Protein AF-A0A7J7HAT0-F1 (afdb_monomer)

Sequence (388 aa):
MVKGIVGGQNLPADVTQLIDQLERHCLAPDGSLVSKSTFYDLQLARDEMSRERLRYLEAMAIYSEATAMVEEYQQAVAVANLGGIRDVQGLYPQLGLKNSPQVYEALEHRFVVAEAAQKLRLPLISKDGEIHEEEIEKWSTLSRSSLDSTSTNFTINSSSNSTNYMNISSTSAGGSANNACSSSSTDAAELGVGGVPNKFLGITPAYLWQTQLQQAALSTDMAEYQISLFREIEGRLKAKCDKLANAFVIDDIDTSTGHQNSSARLPERVKLIIEEIEREETALREDLYSADRKFAEYYNDELQKTWLCKRCETMNAKLRNYLVEATEEASLAYNKAVTRLREYQGVDPHFDTIARQYHDIVKKLENMQWTIRQVEMDLNRLPDHPST

Solvent-accessible surface area (backbone atoms only — not comparable to full-atom values): 23767 Å² total; per-residue (Å²): 142,87,86,75,90,82,80,77,90,86,65,58,71,69,56,53,52,49,49,52,49,39,48,73,73,45,27,29,94,84,72,75,76,37,44,39,66,60,44,52,53,50,50,50,48,49,51,50,50,52,52,50,52,49,53,49,51,53,50,49,55,53,50,51,49,57,47,49,54,39,52,46,49,52,50,48,52,51,52,29,69,75,64,76,48,90,60,60,75,75,51,29,70,80,65,70,51,85,75,60,70,67,58,48,54,54,49,47,52,50,48,55,51,50,51,54,58,45,52,66,72,45,78,77,61,42,101,81,71,53,70,59,69,68,55,59,54,52,55,54,55,58,74,72,71,84,83,84,75,97,74,91,78,90,85,89,84,84,88,83,88,81,89,86,89,89,87,85,85,85,84,89,86,86,88,82,91,81,93,72,98,72,87,76,88,75,93,74,94,68,100,53,101,68,66,63,91,76,25,58,89,76,46,40,66,66,53,58,51,51,53,55,52,50,57,69,66,60,75,62,56,67,65,61,52,50,52,54,51,49,54,50,52,51,51,52,51,48,51,50,50,49,51,50,52,48,58,60,54,53,74,74,69,66,90,79,71,94,74,90,84,76,70,97,47,46,71,60,50,51,47,52,50,49,55,48,50,54,48,51,50,52,51,52,51,50,52,50,54,51,48,53,51,52,51,51,51,51,51,50,54,52,51,50,51,51,50,50,50,54,51,50,53,53,50,52,52,50,52,51,48,53,51,50,53,51,51,50,52,52,49,52,53,50,51,54,50,51,50,53,52,52,50,62,72,65,68,48,86,57,52,65,52,51,55,51,51,51,51,54,51,50,54,51,50,52,52,48,54,50,51,50,54,50,51,53,53,53,63,74,60,60,76,85,76,87,78,131

Foldseek 3Di:
DDDDPPDPDDDPPVVVVVVVVCCVQFADVVPPRHGPVVVVVVVVVVVVVVVVVVVVVVVVLLVVLLVLLLVLLVVLVVCCVVVVPPCSPVCCVVSLHDDDNLLSVVSVLVVVLVVVVVLLVDQPQPPVRDRDPVVLVVVLVVVVPDPDDDDDDDDDDDDDDDDDDDDDDDDDDDDDDDDDDDDDDDDDDDPDDDPDVQQRSNDHVVNSVVSVVVVVVPPPPVVVSVVVSVVSSVVVVVVVVVVVVVVVVVVVPPPDDDDDDDDVCPVVVVVVVVVVVVVVVVVVVVVVVVVVVVVVVVVVVVVVVVVVVVVVVVVVVVVVVVVVVVVVVVVVVVVVVVVVVVCVVVVDPCVVVVVVVVVVVVVVVVVVVVVVVVVVVVVVPDDPDDDD

InterPro domains:
  IPR029327 HAUS augmin-like complex subunit 4 [PF14735] (190-300)
  IPR029327 HAUS augmin-like complex subunit 4 [PF14735] (318-377)
  IPR029327 HAUS augmin-like complex subunit 4 [PTHR16219] (8-320)

Organism: Camellia sinensis (NCBI:txid4442)

Radius of gyration: 54.03 Å; Cα contacts (8 Å, |Δi|>4): 85; chains: 1; bounding box: 123×80×173 Å

pLDDT: mean 70.46, std 21.99, range [23.88, 97.06]

Secondary structure (DSSP, 8-state):
--------SS--HHHHHHHHHHHHHTB-TTSS--BHHHHHHHHHHHHHHHHHHHHHHHHHHHHHHHHHHHHHHHHHHHHHHHHT-S-GGGTTTTTT--S-HHHHHHHHHHHHHHHHHHHTTS----TTS---HHHHHHHHHHTTSSSS--------------------------------------------S--STT-BTTB-HHHHHHHHHHHHH--S-HHHHHHHHHHHHHHHHHHHHHHHHHHHHHHHH--SS----SSTTHHHHHHHHHHHHHHHHHHHHHHHHHHHHHHHHHHHHHHHHHHHHHHHHHHHHHHHHHHHHHHHHHHHHHHHHHHHHHHHHHS-HHHHHHHHHHHHHHHHHHHHHHHHHHHHHHHTTS------

Structure (mmCIF, N/CA/C/O backbone):
data_AF-A0A7J7HAT0-F1
#
_entry.id   AF-A0A7J7HAT0-F1
#
loop_
_atom_site.group_PDB
_atom_site.id
_atom_site.type_symbol
_atom_site.label_atom_id
_atom_site.label_alt_id
_atom_site.label_comp_id
_atom_site.label_asym_id
_atom_site.label_entity_id
_atom_site.label_seq_id
_atom_site.pdbx_PDB_ins_code
_atom_site.Cartn_x
_atom_site.Cartn_y
_atom_site.Cartn_z
_atom_site.occupancy
_atom_site.B_iso_or_equiv
_atom_site.auth_seq_id
_atom_site.auth_comp_id
_atom_site.auth_asym_id
_atom_site.auth_atom_id
_atom_site.pdbx_PDB_model_num
ATOM 1 N N . MET A 1 1 ? 20.104 -10.612 26.626 1.00 36.84 1 MET A N 1
ATOM 2 C CA . MET A 1 1 ? 21.521 -10.984 26.414 1.00 36.84 1 MET A CA 1
ATOM 3 C C . MET A 1 1 ? 21.728 -11.275 24.936 1.00 36.84 1 MET A C 1
ATOM 5 O O . MET A 1 1 ? 21.511 -12.402 24.527 1.00 36.84 1 MET A O 1
ATOM 9 N N . VAL A 1 2 ? 22.128 -10.284 24.138 1.00 32.00 2 VAL A N 1
ATOM 10 C CA . VAL A 1 2 ? 22.738 -10.532 22.822 1.00 32.00 2 VAL A CA 1
ATOM 11 C C . VAL A 1 2 ? 23.974 -9.652 22.764 1.00 32.00 2 VAL A C 1
ATOM 13 O O . VAL A 1 2 ? 23.918 -8.444 22.573 1.00 32.00 2 VAL A O 1
ATOM 16 N N . LYS A 1 3 ? 25.089 -10.289 23.099 1.00 42.72 3 LYS A N 1
ATOM 17 C CA . LYS A 1 3 ? 26.445 -9.775 23.020 1.00 42.72 3 LYS A CA 1
ATOM 18 C C . LYS A 1 3 ? 26.995 -10.338 21.715 1.00 42.72 3 LYS A C 1
ATOM 20 O O . LYS A 1 3 ? 27.044 -11.559 21.595 1.00 42.72 3 LYS A O 1
ATOM 25 N N . GLY A 1 4 ? 27.408 -9.492 20.775 1.00 37.09 4 GLY A N 1
ATOM 26 C CA . GLY A 1 4 ? 28.240 -9.955 19.665 1.00 37.09 4 GLY A CA 1
ATOM 27 C C . GLY A 1 4 ? 28.049 -9.231 18.342 1.00 37.09 4 GLY A C 1
ATOM 28 O O . GLY A 1 4 ? 27.448 -9.785 17.433 1.00 37.09 4 GLY A O 1
ATOM 29 N N . ILE A 1 5 ? 28.716 -8.088 18.178 1.00 44.31 5 ILE A N 1
ATOM 30 C CA . ILE A 1 5 ? 29.460 -7.862 16.935 1.00 44.31 5 ILE A CA 1
ATOM 31 C C . ILE A 1 5 ? 30.843 -8.477 17.178 1.00 44.31 5 ILE A C 1
ATOM 33 O O . ILE A 1 5 ? 31.786 -7.834 17.632 1.00 44.31 5 ILE A O 1
ATOM 37 N N . VAL A 1 6 ? 30.931 -9.792 16.973 1.00 47.16 6 VAL A N 1
ATOM 38 C CA . VAL A 1 6 ? 32.210 -10.479 16.781 1.00 47.16 6 VAL A CA 1
ATOM 39 C C . VAL A 1 6 ? 32.557 -10.287 15.312 1.00 47.16 6 VAL A C 1
ATOM 41 O O . VAL A 1 6 ? 32.044 -10.988 14.449 1.00 47.16 6 VAL A O 1
ATOM 44 N N . GLY A 1 7 ? 33.386 -9.285 15.032 1.00 44.12 7 GLY A N 1
ATOM 45 C CA . GLY A 1 7 ? 33.830 -8.974 13.673 1.00 44.12 7 GLY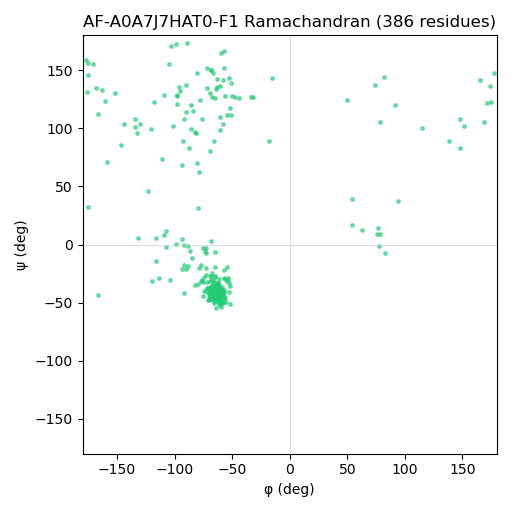 A CA 1
ATOM 46 C C . GLY A 1 7 ? 34.864 -7.853 13.610 1.00 44.12 7 GLY A C 1
ATOM 47 O O . GLY A 1 7 ? 34.857 -7.075 12.669 1.00 44.12 7 GLY A O 1
ATOM 48 N N . GLY A 1 8 ? 35.720 -7.728 14.628 1.00 46.59 8 GLY A N 1
ATOM 49 C CA . GLY A 1 8 ? 36.747 -6.686 14.723 1.00 46.59 8 GLY A CA 1
ATOM 50 C C . GLY A 1 8 ? 38.150 -7.264 14.873 1.00 46.59 8 GLY A C 1
ATOM 51 O O . GLY A 1 8 ? 38.892 -6.849 15.755 1.00 46.59 8 GLY A O 1
ATOM 52 N N . GLN A 1 9 ? 38.514 -8.271 14.078 1.00 52.81 9 GLN A N 1
ATOM 53 C CA . GLN A 1 9 ? 39.913 -8.684 13.979 1.00 52.81 9 GLN A CA 1
ATOM 54 C C . GLN A 1 9 ? 40.541 -7.898 12.821 1.00 52.81 9 GLN A C 1
ATOM 56 O O . GLN A 1 9 ? 40.233 -8.165 11.663 1.00 52.81 9 GLN A O 1
ATOM 61 N N . ASN A 1 10 ? 41.410 -6.937 13.165 1.00 58.34 10 ASN A N 1
ATOM 62 C CA . ASN A 1 10 ? 42.245 -6.091 12.286 1.00 58.34 10 ASN A CA 1
ATOM 63 C C . ASN A 1 10 ? 41.702 -4.705 11.876 1.00 58.34 10 ASN A C 1
ATOM 65 O O . ASN A 1 10 ? 41.970 -4.253 10.764 1.00 58.34 10 ASN A O 1
ATOM 69 N N . LEU A 1 11 ? 41.009 -3.984 12.763 1.00 63.78 11 LEU A N 1
ATOM 70 C CA . LEU A 1 11 ? 40.809 -2.535 12.592 1.00 63.78 11 LEU A CA 1
ATOM 71 C C . LEU A 1 11 ? 41.873 -1.760 13.398 1.00 63.78 11 LEU A C 1
ATOM 73 O O . LEU A 1 11 ? 42.140 -2.132 14.544 1.00 63.78 11 LEU A O 1
ATOM 77 N N . PRO A 1 12 ? 42.506 -0.711 12.829 1.00 77.25 12 PRO A N 1
ATOM 78 C CA . PRO A 1 12 ? 43.435 0.154 13.559 1.00 77.25 12 PRO A CA 1
ATOM 79 C C . PRO A 1 12 ? 42.789 0.690 14.844 1.00 77.25 12 PRO A C 1
ATOM 81 O O . PRO A 1 12 ? 41.598 1.004 14.840 1.00 77.25 12 PRO A O 1
ATOM 84 N N . ALA A 1 13 ? 43.561 0.818 15.929 1.00 75.75 13 ALA A N 1
ATOM 85 C CA . ALA A 1 13 ? 43.053 1.244 17.241 1.00 75.75 13 ALA A CA 1
ATOM 86 C C . ALA A 1 13 ? 42.235 2.550 17.173 1.00 75.75 13 ALA A C 1
ATOM 88 O O . ALA A 1 13 ? 41.200 2.666 17.828 1.00 75.75 13 ALA A O 1
ATOM 89 N N . ASP A 1 14 ? 42.647 3.470 16.302 1.00 77.62 14 ASP A N 1
ATOM 90 C CA . ASP A 1 14 ? 41.985 4.755 16.069 1.00 77.62 14 ASP A CA 1
ATOM 91 C C . ASP A 1 14 ? 40.575 4.598 15.474 1.00 77.62 14 ASP A C 1
ATOM 93 O O . ASP A 1 14 ? 39.649 5.320 15.842 1.00 77.62 14 ASP A O 1
ATOM 97 N N . VAL A 1 15 ? 40.380 3.620 14.582 1.00 78.50 15 VAL A N 1
ATOM 98 C CA . VAL A 1 15 ? 39.075 3.345 13.959 1.00 78.50 15 VAL A CA 1
ATOM 99 C C . VAL A 1 15 ? 38.133 2.704 14.972 1.00 78.50 15 VAL A C 1
ATOM 101 O O . VAL A 1 15 ? 36.967 3.076 15.055 1.00 78.50 15 VAL A O 1
ATOM 104 N N . THR A 1 16 ? 38.649 1.799 15.802 1.00 81.81 16 THR A N 1
ATOM 105 C CA . THR A 1 16 ? 37.883 1.191 16.898 1.00 81.81 16 THR A CA 1
ATOM 106 C C . THR A 1 16 ? 37.456 2.240 17.929 1.00 81.81 16 THR A C 1
ATOM 108 O O . THR A 1 16 ? 36.315 2.226 18.382 1.00 81.81 16 THR A O 1
ATOM 111 N N . GLN A 1 17 ? 38.333 3.196 18.257 1.00 84.50 17 GLN A N 1
ATOM 112 C CA . GLN A 1 17 ? 38.005 4.307 19.154 1.00 84.50 17 GLN A CA 1
ATOM 113 C C . GLN A 1 17 ? 36.931 5.232 18.563 1.00 84.50 17 GLN A C 1
ATOM 115 O O . GLN A 1 17 ? 36.040 5.674 19.290 1.00 84.50 17 GLN A O 1
ATOM 120 N N . LEU A 1 18 ? 36.991 5.509 17.256 1.00 82.75 18 LEU A N 1
ATOM 121 C CA . LEU A 1 18 ? 35.988 6.316 16.560 1.00 82.75 18 LEU A CA 1
ATOM 122 C C . LEU A 1 18 ? 34.620 5.622 16.532 1.00 82.75 18 LEU A C 1
ATOM 124 O O . LEU A 1 18 ? 33.609 6.270 16.796 1.00 82.75 18 LEU A O 1
ATOM 128 N N . ILE A 1 19 ? 34.585 4.316 16.252 1.00 81.38 19 ILE A N 1
ATOM 129 C CA . ILE A 1 19 ? 33.352 3.514 16.270 1.00 81.38 19 ILE A CA 1
ATOM 130 C C . ILE A 1 19 ? 32.744 3.516 17.674 1.00 81.38 19 ILE A C 1
ATOM 132 O O . ILE A 1 19 ? 31.567 3.822 17.814 1.00 81.38 19 ILE A O 1
ATOM 136 N N . ASP A 1 20 ? 33.545 3.299 18.717 1.00 82.94 20 ASP A N 1
ATOM 137 C CA . ASP A 1 20 ? 33.068 3.334 20.104 1.00 82.94 20 ASP A CA 1
ATOM 138 C C . ASP A 1 20 ? 32.555 4.736 20.503 1.00 82.94 20 ASP A C 1
ATOM 140 O O . ASP A 1 20 ? 31.559 4.875 21.210 1.00 82.94 20 ASP A O 1
ATOM 144 N N . GLN A 1 21 ? 33.170 5.816 20.004 1.00 83.12 21 GLN A N 1
ATOM 145 C CA . GLN A 1 21 ? 32.640 7.173 20.191 1.00 83.12 21 GLN A CA 1
ATOM 146 C C . GLN A 1 21 ? 31.327 7.412 19.431 1.00 83.12 21 GLN A C 1
ATOM 148 O O . GLN A 1 21 ? 30.415 8.034 19.982 1.00 83.12 21 GLN A O 1
ATOM 153 N N . LEU A 1 22 ? 31.203 6.913 18.200 1.00 82.44 22 LEU A N 1
ATOM 154 C CA . LEU A 1 22 ? 29.975 6.998 17.407 1.00 82.44 22 LEU A CA 1
ATOM 155 C C . LEU A 1 22 ? 28.846 6.191 18.052 1.00 82.44 22 LEU A C 1
ATOM 157 O O . LEU A 1 22 ? 27.753 6.723 18.225 1.00 82.44 22 LEU A O 1
ATOM 161 N N . GLU A 1 23 ? 29.109 4.964 18.492 1.00 83.06 23 GLU A N 1
ATOM 162 C CA . GLU A 1 23 ? 28.157 4.130 19.229 1.00 83.06 23 GLU A CA 1
ATOM 163 C C . GLU A 1 23 ? 27.717 4.804 20.533 1.00 83.06 23 GLU A C 1
ATOM 165 O O . GLU A 1 23 ? 26.526 4.904 20.830 1.00 83.06 23 GLU A O 1
ATOM 170 N N . ARG A 1 24 ? 28.663 5.376 21.288 1.00 81.44 24 ARG A N 1
ATOM 171 C CA . ARG A 1 24 ? 28.356 6.036 22.561 1.00 81.44 24 ARG A CA 1
ATOM 172 C C . ARG A 1 24 ? 27.652 7.373 22.435 1.00 81.44 24 ARG A C 1
ATOM 174 O O . ARG A 1 24 ? 26.960 7.732 23.386 1.00 81.44 24 ARG A O 1
ATOM 181 N N . HIS A 1 25 ? 27.798 8.127 21.348 1.00 79.88 25 HIS A N 1
ATOM 182 C CA . HIS A 1 25 ? 27.260 9.495 21.262 1.00 79.88 25 HIS A CA 1
ATOM 183 C C . HIS A 1 25 ? 26.244 9.705 20.144 1.00 79.88 25 HIS A C 1
ATOM 185 O O . HIS A 1 25 ? 25.314 10.484 20.338 1.00 79.88 25 HIS A O 1
ATOM 191 N N . CYS A 1 26 ? 26.370 8.988 19.033 1.00 81.31 26 CYS A N 1
ATOM 192 C CA . CYS A 1 26 ? 25.598 9.239 17.822 1.00 81.31 26 CYS A CA 1
ATOM 193 C C . CYS A 1 26 ? 24.619 8.116 17.488 1.00 81.31 26 CYS A C 1
ATOM 195 O O . CYS A 1 26 ? 23.588 8.417 16.899 1.00 81.31 26 CYS A O 1
ATOM 197 N N . LEU A 1 27 ? 24.892 6.864 17.870 1.00 84.12 27 LEU A N 1
ATOM 198 C CA . LEU A 1 27 ? 24.077 5.711 17.478 1.00 84.12 27 LEU A CA 1
ATOM 199 C C . LEU A 1 27 ? 23.192 5.174 18.608 1.00 84.12 27 LEU A C 1
ATOM 201 O O . LEU A 1 27 ? 23.449 5.368 19.799 1.00 84.12 27 LEU A O 1
ATOM 205 N N . ALA A 1 28 ? 22.115 4.516 18.199 1.00 81.88 28 ALA A N 1
ATOM 206 C CA . ALA A 1 28 ? 21.134 3.886 19.056 1.00 81.88 28 ALA A CA 1
ATOM 207 C C . ALA A 1 28 ? 21.746 2.743 19.894 1.00 81.88 28 ALA A C 1
ATOM 209 O O . ALA A 1 28 ? 22.573 1.977 19.393 1.00 81.88 28 ALA A O 1
ATOM 210 N N . PRO A 1 29 ? 21.324 2.586 21.163 1.00 79.88 29 PRO A N 1
ATOM 211 C CA . PRO A 1 29 ? 21.862 1.570 22.071 1.00 79.88 29 PRO A CA 1
ATOM 212 C C . PRO A 1 29 ? 21.395 0.137 21.756 1.00 79.88 29 PRO A C 1
ATOM 214 O O . PRO A 1 29 ? 21.852 -0.805 22.399 1.00 79.88 29 PRO A O 1
ATOM 217 N N . ASP A 1 30 ? 20.483 -0.041 20.797 1.00 78.38 30 ASP A N 1
ATOM 218 C CA . ASP A 1 30 ? 19.922 -1.332 20.378 1.00 78.38 30 ASP A CA 1
ATOM 219 C C . ASP A 1 30 ? 20.740 -2.031 19.274 1.00 78.38 30 ASP A C 1
ATOM 221 O O . ASP A 1 30 ? 20.392 -3.134 18.855 1.00 78.38 30 ASP A O 1
ATOM 225 N N . GLY A 1 31 ? 21.829 -1.405 18.808 1.00 74.94 31 GLY A N 1
ATOM 226 C CA . GLY A 1 31 ? 22.680 -1.933 17.740 1.00 74.94 31 GLY A CA 1
ATOM 227 C C . GLY A 1 31 ? 22.109 -1.746 16.330 1.00 74.94 31 GLY A C 1
ATOM 228 O O . GLY A 1 31 ? 22.679 -2.273 15.379 1.00 74.94 31 GLY A O 1
ATOM 229 N N . SER A 1 32 ? 21.025 -0.978 16.165 1.00 77.25 32 SER A N 1
ATOM 230 C CA . SER A 1 32 ? 20.385 -0.730 14.861 1.00 77.25 32 SER A CA 1
ATOM 231 C C . SER A 1 32 ? 21.179 0.196 13.928 1.00 77.25 32 SER A C 1
ATOM 233 O O . SER A 1 32 ? 20.755 0.432 12.799 1.00 77.25 32 SER A O 1
ATOM 235 N N . LEU A 1 33 ? 22.320 0.739 14.385 1.00 79.31 33 LEU A N 1
ATOM 236 C CA . LEU A 1 33 ? 23.128 1.760 13.694 1.00 79.31 33 LEU A CA 1
ATOM 237 C C . LEU A 1 33 ? 22.328 3.020 13.294 1.00 79.31 33 LEU A C 1
ATOM 239 O O . LEU A 1 33 ? 22.784 3.826 12.484 1.00 79.31 33 LEU A O 1
ATOM 243 N N . VAL A 1 34 ? 21.143 3.219 13.878 1.00 83.94 34 VAL A N 1
ATOM 244 C CA . VAL A 1 34 ? 20.305 4.405 13.686 1.00 83.94 34 VAL A CA 1
ATOM 245 C C . VAL A 1 34 ? 20.825 5.539 14.568 1.00 83.94 34 VAL A C 1
ATOM 247 O O . VAL A 1 34 ? 21.343 5.299 15.656 1.00 83.94 34 VAL A O 1
ATOM 250 N N . SER A 1 35 ? 20.692 6.791 14.121 1.00 87.25 35 SER A N 1
ATOM 251 C CA . SER A 1 35 ? 21.026 7.953 14.954 1.00 87.25 35 SER A CA 1
ATOM 252 C C . SER A 1 35 ? 20.214 7.947 16.253 1.00 87.25 35 SER A C 1
ATOM 254 O O . SER A 1 35 ? 19.020 7.654 16.234 1.00 87.25 35 SER A O 1
ATOM 256 N N . LYS A 1 36 ? 20.817 8.337 17.381 1.00 85.88 36 LYS A N 1
ATOM 257 C CA . LYS A 1 36 ? 20.123 8.420 18.677 1.00 85.88 36 LYS A CA 1
ATOM 258 C C . LYS A 1 36 ? 18.844 9.243 18.622 1.00 85.88 36 LYS A C 1
ATOM 260 O O . LYS A 1 36 ? 17.863 8.844 19.236 1.00 85.88 36 LYS A O 1
ATOM 265 N N . SER A 1 37 ? 18.852 10.365 17.899 1.00 87.31 37 SER A N 1
ATOM 266 C CA . SER A 1 37 ? 17.654 11.202 17.737 1.00 87.31 37 SER A CA 1
ATOM 267 C C . SER A 1 37 ? 16.535 10.396 17.094 1.00 87.31 37 SER A C 1
ATOM 269 O O . SER A 1 37 ? 15.474 10.237 17.678 1.00 87.31 37 SER A O 1
ATOM 271 N N . THR A 1 38 ? 16.823 9.787 15.944 1.00 87.88 38 THR A N 1
ATOM 272 C CA . THR A 1 38 ? 15.857 8.985 15.193 1.00 87.88 38 THR A CA 1
ATOM 273 C C . 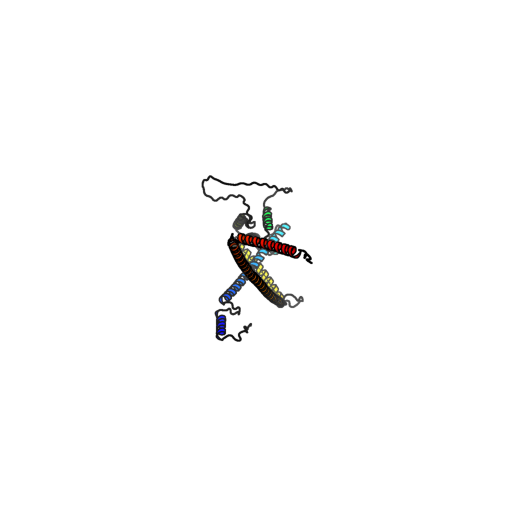THR A 1 38 ? 15.371 7.777 15.993 1.00 87.88 38 THR A C 1
ATOM 275 O O . THR A 1 38 ? 14.202 7.425 15.908 1.00 87.88 38 THR A O 1
ATOM 278 N N . PHE A 1 39 ? 16.230 7.159 16.808 1.00 89.50 39 PHE A N 1
ATOM 279 C CA . PHE A 1 39 ? 15.825 6.079 17.707 1.00 89.50 39 PHE A CA 1
ATOM 280 C C . PHE A 1 39 ? 14.812 6.544 18.763 1.00 89.50 39 PHE A C 1
ATOM 282 O O . PHE A 1 39 ? 13.785 5.890 18.939 1.00 89.50 39 PHE A O 1
ATOM 289 N N . TYR A 1 40 ? 15.056 7.679 19.427 1.00 88.19 40 TYR A N 1
ATOM 290 C CA . TYR A 1 40 ? 14.105 8.229 20.400 1.00 88.19 40 TYR A CA 1
ATOM 291 C C . TYR A 1 40 ? 12.813 8.718 19.740 1.00 88.19 40 TYR A C 1
ATOM 293 O O . TYR A 1 40 ? 11.740 8.487 20.292 1.00 88.19 40 TYR A O 1
ATOM 301 N N . ASP A 1 41 ? 12.891 9.312 18.547 1.00 92.44 41 ASP A N 1
ATOM 302 C CA . ASP A 1 41 ? 11.715 9.729 17.777 1.00 92.44 41 ASP A CA 1
ATOM 303 C C . ASP A 1 41 ? 10.851 8.515 17.390 1.00 92.44 41 ASP A C 1
ATOM 305 O O . ASP A 1 41 ? 9.632 8.531 17.551 1.00 92.44 41 ASP A O 1
ATOM 309 N N . LEU A 1 42 ? 11.477 7.417 16.948 1.00 87.81 42 LEU A N 1
ATOM 310 C CA . LEU A 1 42 ? 10.783 6.161 16.647 1.00 87.81 42 LEU A CA 1
ATOM 311 C C . LEU A 1 42 ? 10.185 5.512 17.897 1.00 87.81 42 LEU A C 1
ATOM 313 O O . LEU A 1 42 ? 9.085 4.962 17.833 1.00 87.81 42 LEU A O 1
ATOM 317 N N . GLN A 1 43 ? 10.891 5.555 19.027 1.00 90.12 43 GLN A N 1
ATOM 318 C CA . GLN A 1 43 ? 10.373 5.048 20.294 1.00 90.12 43 GLN A CA 1
ATOM 319 C C . GLN A 1 43 ? 9.148 5.851 20.743 1.00 90.12 43 GLN A C 1
ATOM 321 O O . GLN A 1 43 ? 8.117 5.262 21.063 1.00 90.12 43 GLN A O 1
ATOM 326 N N . LEU A 1 44 ? 9.224 7.181 20.674 1.00 91.94 44 LEU A N 1
ATOM 327 C CA . LEU A 1 44 ? 8.103 8.065 20.974 1.00 91.94 44 LEU A CA 1
ATOM 328 C C . LEU A 1 44 ? 6.912 7.792 20.047 1.00 91.94 44 LEU A C 1
ATOM 330 O O . LEU A 1 44 ? 5.791 7.657 20.530 1.00 91.94 44 LEU A O 1
ATOM 334 N N . ALA A 1 45 ? 7.150 7.639 18.742 1.00 90.69 45 ALA A N 1
ATOM 335 C CA . ALA A 1 45 ? 6.103 7.327 17.772 1.00 90.69 45 ALA A CA 1
ATOM 336 C C . ALA A 1 45 ? 5.436 5.969 18.047 1.00 90.69 45 ALA A C 1
ATOM 338 O O . ALA A 1 45 ? 4.218 5.837 17.919 1.00 90.69 45 ALA A O 1
ATOM 339 N N . ARG A 1 46 ? 6.205 4.952 18.463 1.00 89.00 46 ARG A N 1
ATOM 340 C CA . ARG A 1 46 ? 5.654 3.653 18.887 1.00 89.00 46 ARG A CA 1
ATOM 341 C C . ARG A 1 46 ? 4.788 3.792 20.133 1.00 89.00 46 ARG A C 1
ATOM 343 O O . ARG A 1 46 ? 3.692 3.234 20.171 1.00 89.00 46 ARG A O 1
ATOM 350 N N . ASP A 1 47 ? 5.244 4.558 21.118 1.00 92.12 47 ASP A N 1
ATOM 351 C CA . ASP A 1 47 ? 4.478 4.813 22.335 1.00 92.12 47 ASP A CA 1
ATOM 352 C C . ASP A 1 47 ? 3.188 5.584 22.020 1.00 92.12 47 ASP A C 1
ATOM 354 O O . ASP A 1 47 ? 2.118 5.216 22.502 1.00 92.12 47 ASP A O 1
ATOM 358 N N . GLU A 1 48 ? 3.246 6.602 21.160 1.00 92.38 48 GLU A N 1
ATOM 359 C CA . GLU A 1 48 ? 2.072 7.338 20.678 1.00 92.38 48 GLU A CA 1
ATOM 360 C C . GLU A 1 48 ? 1.090 6.438 19.934 1.00 92.38 48 GLU A C 1
ATOM 362 O O . GLU A 1 48 ? -0.098 6.444 20.254 1.00 92.38 48 GLU A O 1
ATOM 367 N N . MET A 1 49 ? 1.579 5.603 19.017 1.00 87.81 49 MET A N 1
ATOM 368 C CA . MET A 1 49 ? 0.753 4.641 18.290 1.00 87.81 49 MET A CA 1
ATOM 369 C C . MET A 1 49 ? 0.097 3.633 19.239 1.00 87.81 49 MET A C 1
ATOM 371 O O . MET A 1 49 ? -1.079 3.310 19.078 1.00 87.81 49 MET A O 1
ATOM 375 N N . SER A 1 50 ? 0.823 3.150 20.250 1.00 86.25 50 SER A N 1
ATOM 376 C CA . SER A 1 50 ? 0.268 2.224 21.243 1.00 86.25 50 SER A CA 1
ATOM 377 C C . SER A 1 50 ? -0.818 2.880 22.101 1.00 86.25 50 SER A C 1
ATOM 379 O O . SER A 1 50 ? -1.862 2.269 22.340 1.00 86.25 50 SER A O 1
ATOM 381 N N . ARG A 1 51 ? -0.625 4.147 22.499 1.00 91.88 51 ARG A N 1
ATOM 382 C CA . ARG A 1 51 ? -1.627 4.937 23.225 1.00 91.88 51 ARG A CA 1
ATOM 383 C C . ARG A 1 51 ? -2.865 5.185 22.373 1.00 91.88 51 ARG A C 1
ATOM 385 O O . ARG A 1 51 ? -3.976 5.037 22.871 1.00 91.88 51 ARG A O 1
ATOM 392 N N . GLU A 1 52 ? -2.685 5.527 21.103 1.00 90.69 52 GLU A N 1
ATOM 393 C CA . GLU A 1 52 ? -3.805 5.766 20.194 1.00 90.69 52 GLU A CA 1
ATOM 394 C C . GLU A 1 52 ? -4.579 4.477 19.908 1.00 90.69 52 GLU A C 1
ATOM 396 O O . GLU A 1 52 ? -5.808 4.463 19.943 1.00 90.69 52 GLU A O 1
ATOM 401 N N . ARG A 1 53 ? -3.873 3.352 19.744 1.00 91.00 53 ARG A N 1
ATOM 402 C CA . ARG A 1 53 ? -4.496 2.030 19.628 1.00 91.00 53 ARG A CA 1
ATOM 403 C C . ARG A 1 53 ? -5.337 1.693 20.859 1.00 91.00 53 ARG A C 1
ATOM 405 O O . ARG A 1 53 ? -6.435 1.168 20.703 1.00 91.00 53 ARG A O 1
ATOM 412 N N . LEU A 1 54 ? -4.845 1.987 22.064 1.00 91.69 54 LEU A N 1
ATOM 413 C CA . LEU A 1 54 ? -5.608 1.764 23.292 1.00 91.69 54 LEU A CA 1
ATOM 414 C C . LEU A 1 54 ? -6.887 2.611 23.313 1.00 91.69 54 LEU A C 1
ATOM 416 O O . LEU A 1 54 ? -7.967 2.064 23.515 1.00 91.69 54 LEU A O 1
ATOM 420 N N . ARG A 1 55 ? -6.785 3.909 23.008 1.00 90.88 55 ARG A N 1
ATOM 421 C CA . ARG A 1 55 ? -7.945 4.815 22.920 1.00 90.88 55 ARG A CA 1
ATOM 422 C C . ARG A 1 55 ? -8.972 4.351 21.893 1.00 90.88 55 ARG A C 1
ATOM 424 O O . ARG A 1 55 ? -10.171 4.427 22.142 1.00 90.88 55 ARG A O 1
ATOM 431 N N . TYR A 1 56 ? -8.515 3.844 20.750 1.00 91.12 56 TYR A N 1
ATOM 432 C CA . TYR A 1 56 ? -9.390 3.279 19.728 1.00 91.12 56 TYR A CA 1
ATOM 433 C C . TYR A 1 56 ? -10.147 2.048 20.241 1.00 91.12 56 TYR A C 1
ATOM 435 O O . TYR A 1 56 ? -11.355 1.943 20.037 1.00 91.12 56 TYR A O 1
ATOM 443 N N . LEU A 1 57 ? -9.468 1.137 20.946 1.00 90.00 57 LEU A N 1
ATOM 444 C CA . LEU A 1 57 ? -10.106 -0.039 21.544 1.00 90.00 57 LEU A CA 1
ATOM 445 C C . LEU A 1 57 ? -11.117 0.347 22.635 1.00 90.00 57 LEU A C 1
ATOM 447 O O . LEU A 1 57 ? -12.204 -0.225 22.686 1.00 90.00 57 LEU A O 1
ATOM 451 N N . GLU A 1 58 ? -10.796 1.340 23.467 1.00 90.75 58 GLU A N 1
ATOM 452 C CA . GLU A 1 58 ? -11.722 1.901 24.459 1.00 90.75 58 GLU A CA 1
ATOM 453 C C . GLU A 1 58 ? -12.964 2.509 23.786 1.00 90.75 58 GLU A C 1
ATOM 455 O O . GLU A 1 58 ? -14.095 2.203 24.167 1.00 90.75 58 GLU A O 1
ATOM 460 N N . ALA A 1 59 ? -12.774 3.310 22.735 1.00 88.75 59 ALA A N 1
ATOM 461 C CA . ALA A 1 59 ? -13.869 3.894 21.964 1.00 88.75 59 ALA A CA 1
ATOM 462 C C . ALA A 1 59 ? -14.730 2.821 21.279 1.00 88.75 59 ALA A C 1
ATOM 464 O O . ALA A 1 59 ? -15.957 2.915 21.296 1.00 88.75 59 ALA A O 1
ATOM 465 N N . MET A 1 60 ? -14.108 1.777 20.724 1.00 89.19 60 MET A N 1
ATOM 466 C CA . MET A 1 60 ? -14.810 0.629 20.148 1.00 89.19 60 MET A CA 1
ATOM 467 C C . MET A 1 60 ? -15.670 -0.104 21.178 1.00 89.19 60 MET A C 1
ATOM 469 O O . MET A 1 60 ? -16.789 -0.499 20.856 1.00 89.19 60 MET A O 1
ATOM 473 N N . ALA A 1 61 ? -15.166 -0.298 22.399 1.00 89.75 61 ALA A N 1
ATOM 474 C CA . ALA A 1 61 ? -15.922 -0.944 23.469 1.00 89.75 61 ALA A CA 1
ATOM 475 C C . ALA A 1 61 ? -17.154 -0.115 23.863 1.00 89.75 61 ALA A C 1
ATOM 477 O O . ALA A 1 61 ? -18.242 -0.656 24.020 1.00 89.75 61 ALA A O 1
ATOM 478 N N . ILE A 1 62 ? -17.014 1.208 23.959 1.00 91.56 62 ILE A N 1
ATOM 479 C CA . ILE A 1 62 ? -18.146 2.103 24.241 1.00 91.56 62 ILE A CA 1
ATOM 480 C C . ILE A 1 62 ? -19.159 2.079 23.088 1.00 91.56 62 ILE A C 1
ATOM 482 O O . ILE A 1 62 ? -20.364 1.977 23.318 1.00 91.56 62 ILE A O 1
ATOM 486 N N . TYR A 1 63 ? -18.676 2.156 21.846 1.00 90.12 63 TYR A N 1
ATOM 487 C CA . TYR A 1 63 ? -19.515 2.144 20.651 1.00 90.12 63 TYR A CA 1
ATOM 488 C C . TYR A 1 63 ? -20.310 0.841 20.520 1.00 90.12 63 TYR A C 1
ATOM 490 O O . TYR A 1 63 ? -21.500 0.874 20.203 1.00 90.12 6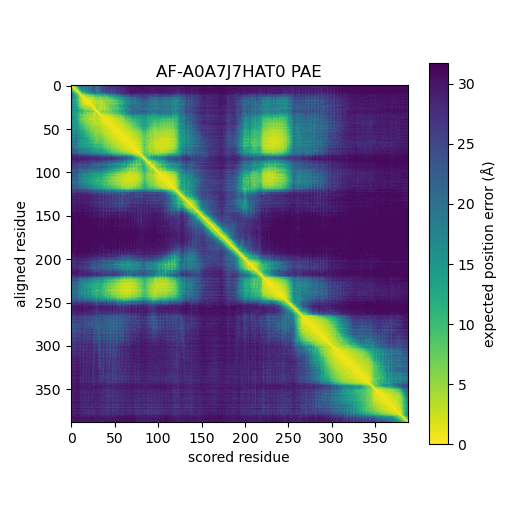3 TYR A O 1
ATOM 498 N N . SER A 1 64 ? -19.679 -0.306 20.786 1.00 89.50 64 SER A N 1
ATOM 499 C CA . SER A 1 64 ? -20.342 -1.607 20.700 1.00 89.50 64 SER A CA 1
ATOM 500 C C . SER A 1 64 ? -21.439 -1.766 21.754 1.00 89.50 64 SER A C 1
ATOM 502 O O . SER A 1 64 ? -22.513 -2.263 21.423 1.00 89.50 64 SER A O 1
ATOM 504 N N . GLU A 1 65 ? -21.243 -1.273 22.983 1.00 92.38 65 GLU A N 1
ATOM 505 C CA . GLU A 1 65 ? -22.319 -1.254 23.984 1.00 92.38 65 GLU A CA 1
ATOM 506 C C . GLU A 1 65 ? -23.468 -0.336 23.587 1.00 92.38 65 GLU A C 1
ATOM 508 O O . GLU A 1 65 ? -24.628 -0.725 23.695 1.00 92.38 65 GLU A O 1
ATOM 513 N N . ALA A 1 66 ? -23.157 0.872 23.118 1.00 90.56 66 ALA A N 1
ATOM 514 C CA . ALA A 1 66 ? -24.177 1.819 22.692 1.00 90.56 66 ALA A CA 1
ATOM 515 C C . ALA A 1 66 ? -24.983 1.280 21.494 1.00 90.56 66 ALA A C 1
ATOM 517 O O . ALA A 1 66 ? -26.192 1.486 21.434 1.00 90.56 66 ALA A O 1
ATOM 518 N N . THR A 1 67 ? -24.341 0.536 20.588 1.00 88.75 67 THR A N 1
ATOM 519 C CA . THR A 1 67 ? -25.017 -0.164 19.484 1.00 88.75 67 THR A CA 1
ATOM 520 C C . THR A 1 67 ? -25.928 -1.272 20.014 1.00 88.75 67 THR A C 1
ATOM 522 O O . THR A 1 67 ? -27.108 -1.298 19.677 1.00 88.75 67 THR A O 1
ATOM 525 N N . ALA A 1 68 ? -25.430 -2.123 20.919 1.00 89.81 68 ALA A N 1
ATOM 526 C CA . ALA A 1 68 ? -26.223 -3.193 21.527 1.00 89.81 68 ALA A CA 1
ATOM 527 C C . ALA A 1 68 ? -27.464 -2.661 22.268 1.00 89.81 68 ALA A C 1
ATOM 529 O O . ALA A 1 68 ? -28.527 -3.269 22.215 1.00 89.81 68 ALA A O 1
ATOM 530 N N . MET A 1 69 ? -27.358 -1.499 22.923 1.00 89.50 69 MET A N 1
ATOM 531 C CA . MET A 1 69 ? -28.502 -0.838 23.564 1.00 89.50 69 MET A CA 1
ATOM 532 C C . MET A 1 69 ? -29.591 -0.436 22.558 1.00 89.50 69 MET A C 1
ATOM 534 O O . MET A 1 69 ? -30.776 -0.574 22.854 1.00 89.50 69 MET A O 1
ATOM 538 N N . VAL A 1 70 ? -29.208 0.057 21.375 1.00 88.44 70 VAL A N 1
ATOM 539 C CA . VAL A 1 70 ? -30.160 0.402 20.304 1.00 88.44 70 VAL A CA 1
ATOM 540 C C . VAL A 1 70 ? -30.774 -0.856 19.695 1.00 88.44 70 VAL A C 1
ATOM 542 O O . VAL A 1 70 ? -31.983 -0.892 19.482 1.00 88.44 70 VAL A O 1
ATOM 545 N N . GLU A 1 71 ? -29.983 -1.906 19.474 1.00 89.44 71 GLU A N 1
ATOM 546 C CA . GLU A 1 71 ? -30.475 -3.194 18.967 1.00 89.44 71 GLU A CA 1
ATOM 547 C C . GLU A 1 71 ? -31.493 -3.833 19.925 1.00 89.44 71 GLU A C 1
ATOM 549 O O . GLU A 1 71 ? -32.561 -4.273 19.500 1.00 89.44 71 GLU A O 1
ATOM 554 N N . GLU A 1 72 ? -31.213 -3.831 21.231 1.00 86.62 72 GLU A N 1
ATOM 555 C CA . GLU A 1 72 ? -32.132 -4.326 22.263 1.00 86.62 72 GLU A CA 1
ATOM 556 C C . GLU A 1 72 ? -33.413 -3.483 22.346 1.00 86.62 72 GLU A C 1
ATOM 558 O O . GLU A 1 72 ? -34.505 -4.034 22.515 1.00 86.62 72 GLU A O 1
ATOM 563 N N . TYR A 1 73 ? -33.311 -2.159 22.180 1.00 86.75 73 TYR A N 1
ATOM 564 C CA . TYR A 1 73 ? -34.476 -1.275 22.091 1.00 86.75 73 TYR A CA 1
ATOM 565 C C . TYR A 1 73 ? -35.336 -1.596 20.862 1.00 86.75 73 TYR A C 1
ATOM 567 O O . TYR A 1 73 ? -36.544 -1.811 20.989 1.00 86.75 73 TYR A O 1
ATOM 575 N N . GLN A 1 74 ? -34.725 -1.717 19.682 1.00 85.62 74 GLN A N 1
ATOM 576 C CA . GLN A 1 74 ? -35.423 -2.103 18.454 1.00 85.62 74 GLN A CA 1
ATOM 577 C C . GLN A 1 74 ? -36.066 -3.491 18.583 1.00 85.62 74 GLN A C 1
ATOM 579 O O . GLN A 1 74 ? -37.195 -3.696 18.129 1.00 85.62 74 GLN A O 1
ATOM 584 N N . GLN A 1 75 ? -35.402 -4.433 19.259 1.00 85.44 75 GLN A N 1
ATOM 585 C CA . GLN A 1 75 ? -35.955 -5.751 19.556 1.00 85.44 75 GLN A CA 1
ATOM 586 C C . GLN A 1 75 ? -37.189 -5.658 20.466 1.00 85.44 75 GLN A C 1
ATOM 588 O O . GLN A 1 75 ? -38.199 -6.311 20.189 1.00 85.44 75 GLN A O 1
ATOM 593 N N . ALA A 1 76 ? -37.156 -4.820 21.507 1.00 81.12 76 ALA A N 1
ATOM 594 C CA . ALA A 1 76 ? -38.307 -4.578 22.378 1.00 81.12 76 ALA A CA 1
ATOM 595 C C . ALA A 1 76 ? -39.498 -3.983 21.603 1.00 81.12 76 ALA A C 1
ATOM 597 O O . ALA A 1 76 ? -40.632 -4.446 21.753 1.00 81.12 76 ALA A O 1
ATOM 598 N N . VAL A 1 77 ? -39.238 -3.002 20.731 1.00 80.38 77 VAL A N 1
ATOM 599 C CA . VAL A 1 77 ? -40.253 -2.365 19.876 1.00 80.38 77 VAL A CA 1
ATOM 600 C C . VAL A 1 77 ? -40.855 -3.370 18.887 1.00 80.38 77 VAL A C 1
ATOM 602 O O . VAL A 1 77 ? -42.076 -3.432 18.732 1.00 80.38 77 VAL A O 1
ATOM 605 N N . ALA A 1 78 ? -40.032 -4.207 18.250 1.00 80.50 78 ALA A N 1
ATOM 606 C CA . ALA A 1 78 ? -40.501 -5.236 17.322 1.00 80.50 78 ALA A CA 1
ATOM 607 C C . ALA A 1 78 ? -41.406 -6.272 18.013 1.00 80.50 78 ALA A C 1
ATOM 609 O O . ALA A 1 78 ? -42.474 -6.606 17.494 1.00 80.50 78 ALA A O 1
ATOM 610 N N . VAL A 1 79 ? -41.024 -6.739 19.207 1.00 77.44 79 VAL A N 1
ATOM 611 C CA . VAL A 1 79 ? -41.819 -7.692 20.001 1.00 77.44 79 VAL A CA 1
ATOM 612 C C . VAL A 1 79 ? -43.147 -7.074 20.450 1.00 77.44 79 VAL A C 1
ATOM 614 O O . VAL A 1 79 ? -44.184 -7.738 20.383 1.00 77.44 79 VAL A O 1
ATOM 617 N N . ALA A 1 80 ? -43.151 -5.796 20.839 1.00 72.88 80 ALA A N 1
ATOM 618 C CA . ALA A 1 80 ? -44.376 -5.084 21.199 1.00 72.88 80 ALA A CA 1
ATOM 619 C C . ALA A 1 80 ? -45.345 -4.939 20.009 1.00 72.88 80 ALA A C 1
ATOM 621 O O . ALA A 1 80 ? -46.548 -5.170 20.159 1.00 72.88 80 ALA A O 1
ATOM 622 N N . ASN A 1 81 ? -44.821 -4.638 18.816 1.00 70.19 81 ASN A N 1
ATOM 623 C CA . ASN A 1 81 ? -45.615 -4.489 17.594 1.00 70.19 81 ASN A CA 1
ATOM 624 C C . ASN A 1 81 ? -46.229 -5.816 17.106 1.00 70.19 81 ASN A C 1
ATOM 626 O O . ASN A 1 81 ? -47.360 -5.819 16.624 1.00 70.19 81 ASN A O 1
ATOM 630 N N . LEU A 1 82 ? -45.525 -6.947 17.252 1.00 64.25 82 LEU A N 1
ATOM 631 C CA . LEU A 1 82 ? -46.045 -8.275 16.890 1.00 64.25 82 LEU A CA 1
ATOM 632 C C . LEU A 1 82 ? -47.033 -8.850 17.919 1.00 64.25 82 LEU A C 1
ATOM 634 O O . LEU A 1 82 ? -47.935 -9.598 17.548 1.00 64.25 82 LEU A O 1
ATOM 638 N N . GLY A 1 83 ? -46.863 -8.530 19.205 1.00 60.94 83 GLY A N 1
ATOM 639 C CA . GLY A 1 83 ? -47.650 -9.121 20.291 1.00 60.94 83 GLY A CA 1
ATOM 640 C C . GLY A 1 83 ? -48.998 -8.451 20.573 1.00 60.94 83 GLY A C 1
ATOM 641 O O . GLY A 1 83 ? -49.784 -8.992 21.346 1.00 60.94 83 GLY A O 1
ATOM 642 N N . GLY A 1 84 ? -49.275 -7.265 20.015 1.00 57.66 84 GLY A N 1
ATOM 643 C CA . GLY A 1 84 ? -50.471 -6.478 20.360 1.00 57.66 84 GLY A CA 1
ATOM 644 C C . GLY A 1 84 ? -50.519 -6.026 21.832 1.00 57.66 84 GLY A C 1
ATOM 645 O O . GLY A 1 84 ? -51.558 -5.568 22.314 1.00 57.66 84 GLY A O 1
ATOM 646 N N . ILE A 1 85 ? -49.404 -6.161 22.558 1.00 55.31 85 ILE A N 1
ATOM 647 C CA . ILE A 1 85 ? -49.270 -5.820 23.974 1.00 55.31 85 ILE A CA 1
ATOM 648 C C . ILE A 1 85 ? -48.928 -4.331 24.067 1.00 55.31 85 ILE A C 1
ATOM 650 O O . ILE A 1 85 ? -47.908 -3.884 23.554 1.00 55.31 85 ILE A O 1
ATOM 654 N N . ARG A 1 86 ? -49.789 -3.554 24.735 1.00 56.31 86 ARG A N 1
ATOM 655 C CA . ARG A 1 86 ? -49.645 -2.093 24.889 1.00 56.31 86 ARG A CA 1
ATOM 656 C C . ARG A 1 86 ? -48.575 -1.662 25.900 1.00 56.31 86 ARG A C 1
ATOM 658 O O . ARG A 1 86 ? -48.374 -0.464 26.063 1.00 56.31 86 ARG A O 1
ATOM 665 N N . ASP A 1 87 ? -47.925 -2.599 26.586 1.00 58.81 87 ASP A N 1
ATOM 666 C CA . ASP A 1 87 ? -46.991 -2.295 27.673 1.00 58.81 87 ASP A CA 1
ATOM 667 C C . ASP A 1 87 ? -45.538 -2.615 27.291 1.00 58.81 87 ASP A C 1
ATOM 669 O O . ASP A 1 87 ? -44.936 -3.593 27.733 1.00 58.81 87 ASP A O 1
ATOM 673 N N . VAL A 1 88 ? -44.986 -1.761 26.424 1.00 60.81 88 VAL A N 1
ATOM 674 C CA . VAL A 1 88 ? -43.574 -1.754 25.995 1.00 60.81 88 VAL A CA 1
ATOM 675 C C . VAL A 1 88 ? -42.628 -1.691 27.207 1.00 60.81 88 VAL A C 1
ATOM 677 O O . VAL A 1 88 ? -41.555 -2.292 27.203 1.00 60.81 88 VAL A O 1
ATOM 680 N N . GLN A 1 89 ? -43.065 -1.034 28.286 1.00 62.06 89 GLN A N 1
ATOM 681 C CA . GLN A 1 89 ? -42.282 -0.789 29.494 1.00 62.06 89 GLN A CA 1
ATOM 682 C C . GLN A 1 89 ? -41.991 -2.073 30.296 1.00 62.06 89 GLN A C 1
ATOM 684 O O . GLN A 1 89 ? -40.966 -2.156 30.973 1.00 62.06 89 GLN A O 1
ATOM 689 N N . GLY A 1 90 ? -42.852 -3.094 30.205 1.00 64.19 90 GLY A N 1
ATOM 690 C CA . GLY A 1 90 ? -42.682 -4.368 30.916 1.00 64.19 90 GLY A CA 1
ATOM 691 C C . GLY A 1 90 ? -41.573 -5.272 30.357 1.00 64.19 90 GLY A C 1
ATOM 692 O O . GLY A 1 90 ? -41.068 -6.137 31.074 1.00 64.19 90 GLY A O 1
ATOM 693 N N . LEU A 1 91 ? -41.165 -5.065 29.099 1.00 63.78 91 LEU A N 1
ATOM 694 C CA . LEU A 1 91 ? -40.134 -5.863 28.414 1.00 63.78 91 LEU A CA 1
ATOM 695 C C . LEU A 1 91 ? -38.710 -5.327 28.635 1.00 63.78 91 LEU A C 1
ATOM 697 O O . LEU A 1 91 ? -37.737 -6.064 28.476 1.00 63.78 91 LEU A O 1
ATOM 701 N N . TYR A 1 92 ? -38.576 -4.069 29.057 1.00 71.06 92 TYR A N 1
ATOM 702 C CA . TYR A 1 92 ? -37.286 -3.386 29.212 1.00 71.06 92 TYR A CA 1
ATOM 703 C C . TYR A 1 92 ? -36.361 -4.049 30.243 1.00 71.06 92 TYR A C 1
ATOM 705 O O . TYR A 1 92 ? -35.198 -4.296 29.919 1.00 71.06 92 TYR A O 1
ATOM 713 N N . PRO A 1 93 ? -36.841 -4.449 31.439 1.00 67.94 93 PRO A N 1
ATOM 714 C CA . PRO A 1 93 ? -35.985 -5.091 32.433 1.00 67.94 93 PRO A CA 1
ATOM 715 C C . PRO A 1 93 ? -35.434 -6.453 31.986 1.00 67.94 93 PRO A C 1
ATOM 717 O O . PRO A 1 93 ? -34.363 -6.847 32.440 1.00 67.94 93 PRO A O 1
ATOM 720 N N . GLN A 1 94 ? -36.144 -7.169 31.104 1.00 66.69 94 GLN A N 1
ATOM 721 C CA . GLN A 1 94 ? -35.711 -8.475 30.585 1.00 66.69 94 GLN A CA 1
ATOM 722 C C . GLN A 1 94 ? -34.601 -8.339 29.535 1.00 66.69 94 GLN A C 1
ATOM 724 O O . GLN A 1 94 ? -33.737 -9.206 29.445 1.00 66.69 94 GLN A O 1
ATOM 729 N N . LEU A 1 95 ? -34.603 -7.229 28.791 1.00 67.12 95 LEU A N 1
ATOM 730 C CA . LEU A 1 95 ? -33.589 -6.872 27.795 1.00 67.12 95 LEU A CA 1
ATOM 731 C C . LEU A 1 95 ? -32.478 -5.977 28.372 1.00 67.12 95 LEU A C 1
ATOM 733 O O . LEU A 1 95 ? -31.603 -5.537 27.645 1.00 67.12 95 LEU A O 1
ATOM 737 N N . GLY A 1 96 ? -32.483 -5.714 29.684 1.00 70.69 96 GLY A N 1
ATOM 738 C CA . GLY A 1 96 ? -31.445 -4.920 30.347 1.00 70.69 96 GLY A CA 1
ATOM 739 C C . GLY A 1 96 ? -31.536 -3.407 30.120 1.00 70.69 96 GLY A C 1
ATOM 740 O O . GLY A 1 96 ? -30.628 -2.694 30.550 1.00 70.69 96 GLY A O 1
ATOM 741 N N . LEU A 1 97 ? -32.626 -2.925 29.515 1.00 80.00 97 LEU A N 1
ATOM 742 C CA . LEU A 1 97 ? -32.910 -1.510 29.276 1.00 80.00 97 LEU A CA 1
ATOM 743 C C . LEU A 1 97 ? -33.416 -0.858 30.569 1.00 80.00 97 LEU A C 1
ATOM 745 O O . LEU A 1 97 ? -34.378 -1.326 31.185 1.00 80.00 97 LEU A O 1
ATOM 749 N N . LYS A 1 98 ? -32.751 0.213 31.013 1.00 81.44 98 LYS A N 1
ATOM 750 C CA . LYS A 1 98 ? -33.042 0.880 32.301 1.00 81.44 98 LYS A CA 1
ATOM 751 C C . LYS A 1 98 ? -33.532 2.318 32.170 1.00 81.44 98 LYS A C 1
ATOM 753 O O . LYS A 1 98 ? -34.029 2.869 33.152 1.00 81.44 98 LYS A O 1
ATOM 758 N N . ASN A 1 99 ? -33.374 2.919 30.997 1.00 82.75 99 ASN A N 1
ATOM 759 C CA . ASN A 1 99 ? -33.701 4.316 30.747 1.00 82.75 99 ASN A CA 1
ATOM 760 C C . ASN A 1 99 ? -35.070 4.477 30.069 1.00 82.75 99 ASN A C 1
ATOM 762 O O . ASN A 1 99 ? -35.739 3.505 29.706 1.00 82.75 99 ASN A O 1
ATOM 766 N N . SER A 1 100 ? -35.521 5.727 29.941 1.00 81.31 100 SER A N 1
ATOM 767 C CA . SER A 1 100 ? -36.767 6.039 29.246 1.00 81.31 100 SER A CA 1
ATOM 768 C C . SER A 1 100 ? -36.610 5.856 27.722 1.00 81.31 100 SER A C 1
ATOM 770 O O . SER A 1 100 ? -35.505 6.032 27.202 1.00 81.31 100 SER A O 1
ATOM 772 N N . PRO A 1 101 ? -37.690 5.531 26.979 1.00 79.69 101 PRO A N 1
ATOM 773 C CA . PRO A 1 101 ? -37.637 5.305 25.527 1.00 79.69 101 PRO A CA 1
ATOM 774 C C . PRO A 1 101 ? -36.979 6.453 24.745 1.00 79.69 101 PRO A C 1
ATOM 776 O O . PRO A 1 101 ? -36.247 6.219 23.788 1.00 79.69 101 PRO A O 1
ATOM 779 N N . GLN A 1 102 ? -37.157 7.691 25.220 1.00 81.81 102 GLN A N 1
ATOM 780 C CA . GLN A 1 102 ? -36.611 8.899 24.598 1.00 81.81 102 GLN A CA 1
ATOM 781 C C . GLN A 1 102 ? -35.075 8.903 24.540 1.00 81.81 102 GLN A C 1
ATOM 783 O O . GLN A 1 102 ? -34.499 9.490 23.627 1.00 81.81 102 GLN A O 1
ATOM 788 N N . VAL A 1 103 ? -34.394 8.250 25.493 1.00 84.31 103 VAL A N 1
ATOM 789 C CA . VAL A 1 103 ? -32.924 8.148 25.496 1.00 84.31 103 VAL A CA 1
ATOM 790 C C . VAL A 1 103 ? -32.449 7.245 24.356 1.00 84.31 103 VAL A C 1
ATOM 792 O O . VAL A 1 103 ? -31.480 7.572 23.675 1.00 84.31 103 VAL A O 1
ATOM 795 N N . TYR A 1 104 ? -33.143 6.139 24.097 1.00 85.38 104 TYR A N 1
ATOM 796 C CA . TYR A 1 104 ? -32.764 5.208 23.034 1.00 85.38 104 TYR A CA 1
ATOM 797 C C . TYR A 1 104 ? -33.093 5.760 21.644 1.00 85.38 104 TYR A C 1
ATOM 799 O O . TYR A 1 104 ? -32.254 5.674 20.752 1.00 85.38 104 TYR A O 1
ATOM 807 N N . GLU A 1 105 ? -34.239 6.426 21.481 1.00 83.94 105 GLU A N 1
ATOM 808 C CA . GLU A 1 105 ? -34.600 7.121 20.234 1.00 83.94 105 GLU A CA 1
ATOM 809 C C . GLU A 1 105 ? -33.600 8.236 19.892 1.00 83.94 105 GLU A C 1
ATOM 811 O O . GLU A 1 105 ? -33.153 8.368 18.751 1.00 83.94 105 GLU A O 1
ATOM 816 N N . ALA A 1 106 ? -33.187 9.025 20.891 1.00 84.31 106 ALA A N 1
ATOM 817 C CA . ALA A 1 106 ? -32.177 10.062 20.698 1.00 84.31 106 ALA A CA 1
ATOM 818 C C . ALA A 1 106 ? -30.789 9.478 20.373 1.00 84.31 106 ALA A C 1
ATOM 820 O O . ALA A 1 106 ? -30.030 10.091 19.615 1.00 84.31 106 ALA A O 1
ATOM 821 N N . LEU A 1 107 ? -30.450 8.309 20.924 1.00 86.12 107 LEU A N 1
ATOM 822 C CA . LEU A 1 107 ? -29.206 7.600 20.628 1.00 86.12 107 LEU A CA 1
ATOM 823 C C . LEU A 1 107 ? -29.204 7.033 19.201 1.00 86.12 107 LEU A C 1
ATOM 825 O O . LEU A 1 107 ? -28.254 7.274 18.457 1.00 86.12 107 LEU A O 1
ATOM 829 N N . GLU A 1 108 ? -30.280 6.356 18.800 1.00 85.94 108 GLU A N 1
ATOM 830 C CA . GLU A 1 108 ? -30.496 5.844 17.442 1.00 85.94 108 GLU A CA 1
ATOM 831 C C . GLU A 1 108 ? -30.389 6.968 16.407 1.00 85.94 108 GLU A C 1
ATOM 833 O O . GLU A 1 108 ? -29.615 6.884 15.453 1.00 85.94 108 GLU A O 1
ATOM 838 N N . HIS A 1 109 ? -31.082 8.081 16.648 1.00 82.31 109 HIS A N 1
ATOM 839 C CA . HIS A 1 109 ? -31.028 9.245 15.775 1.00 82.31 109 HIS A CA 1
ATOM 840 C C . HIS A 1 109 ? -29.601 9.801 15.622 1.00 82.31 109 HIS A C 1
ATOM 842 O O . HIS A 1 109 ? -29.176 10.152 14.520 1.00 82.31 109 HIS A O 1
ATOM 848 N N . ARG A 1 110 ? -28.814 9.849 16.708 1.00 81.56 110 ARG A N 1
ATOM 849 C CA . ARG A 1 110 ? -27.405 10.277 16.643 1.00 81.56 110 ARG A CA 1
ATOM 850 C C . ARG A 1 110 ? -26.533 9.303 15.864 1.00 81.56 110 ARG A C 1
ATOM 852 O O . ARG A 1 110 ? -25.632 9.768 15.167 1.00 81.56 110 ARG A O 1
ATOM 859 N N . PHE A 1 111 ? -26.787 7.998 15.949 1.00 84.12 111 PHE A N 1
ATOM 860 C CA . PHE A 1 111 ? -26.084 7.018 15.123 1.00 84.12 111 PHE A CA 1
ATOM 861 C C . PHE A 1 111 ? -26.384 7.208 13.641 1.00 84.12 111 PHE A C 1
ATOM 863 O O . PHE A 1 111 ? -25.445 7.257 12.852 1.00 84.12 111 PHE A O 1
ATOM 870 N N . VAL A 1 112 ? -27.647 7.428 13.270 1.00 81.25 112 VAL A N 1
ATOM 871 C CA . VAL A 1 112 ? -28.036 7.705 11.877 1.00 81.25 112 VAL A CA 1
ATOM 872 C C . VAL A 1 112 ? -27.336 8.961 11.347 1.00 81.25 112 VAL A C 1
ATOM 874 O O . VAL A 1 112 ? -26.787 8.955 10.245 1.00 81.25 112 VAL A O 1
ATOM 877 N N . VAL A 1 113 ? -27.281 10.034 12.144 1.00 80.25 113 VAL A N 1
ATOM 878 C CA . VAL A 1 113 ? -26.561 11.268 11.779 1.00 80.25 113 VAL A CA 1
ATOM 879 C C . VAL A 1 113 ? -25.057 11.030 11.653 1.00 80.25 113 VAL A C 1
ATOM 881 O O . VAL A 1 113 ? -24.433 11.525 10.713 1.00 80.25 113 VAL A O 1
ATOM 884 N N . ALA A 1 114 ? -24.461 10.284 12.585 1.00 77.81 114 ALA A N 1
ATOM 885 C CA . ALA A 1 114 ? -23.036 9.974 12.566 1.00 77.81 114 ALA A CA 1
ATOM 886 C C . ALA A 1 114 ? -22.661 9.107 11.355 1.00 77.81 114 ALA A C 1
ATOM 888 O O . ALA A 1 114 ? -21.678 9.408 10.682 1.00 77.81 114 ALA A O 1
ATOM 889 N N . GLU A 1 115 ? -23.465 8.094 11.031 1.00 77.56 115 GLU A N 1
ATOM 890 C CA . GLU A 1 115 ? -23.288 7.234 9.860 1.00 77.56 115 GLU A CA 1
ATOM 891 C C . GLU A 1 115 ? -23.430 8.040 8.563 1.00 77.56 115 GLU A C 1
ATOM 893 O O . GLU A 1 115 ? -22.579 7.956 7.679 1.00 77.56 115 GLU A O 1
ATOM 898 N N . ALA A 1 116 ? -24.456 8.888 8.464 1.00 69.69 116 ALA A N 1
ATOM 899 C CA . ALA A 1 116 ? -24.635 9.798 7.337 1.00 69.69 116 ALA A CA 1
ATOM 900 C C . ALA A 1 116 ? -23.418 10.729 7.169 1.00 69.69 116 ALA A C 1
ATOM 902 O O . ALA A 1 116 ? -22.891 10.885 6.068 1.00 69.69 116 ALA A O 1
ATOM 903 N N . ALA A 1 117 ? -22.910 11.296 8.266 1.00 67.56 117 ALA A N 1
ATOM 904 C CA . ALA A 1 117 ? -21.727 12.153 8.261 1.00 67.56 117 ALA A CA 1
ATOM 905 C C . ALA A 1 117 ? -20.415 11.400 7.966 1.00 67.56 117 ALA A C 1
ATOM 907 O O . ALA A 1 117 ? -19.464 12.011 7.474 1.00 67.56 117 ALA A O 1
ATOM 908 N N . GLN A 1 118 ? -20.328 10.106 8.282 1.00 69.31 118 GLN A N 1
ATOM 909 C CA . GLN A 1 118 ? -19.194 9.252 7.922 1.00 69.31 118 GLN A CA 1
ATOM 910 C C . GLN A 1 118 ? -19.230 8.873 6.449 1.00 69.31 118 GLN A C 1
ATOM 912 O O . GLN A 1 118 ? -18.204 9.001 5.786 1.00 69.31 118 GLN A O 1
ATOM 917 N N . LYS A 1 119 ? -20.406 8.497 5.927 1.00 65.88 119 LYS A N 1
ATOM 918 C CA . LYS A 1 119 ? -20.614 8.258 4.496 1.00 65.88 119 LYS A CA 1
ATOM 919 C C . LYS A 1 119 ? -20.115 9.466 3.718 1.00 65.88 119 LYS A C 1
ATOM 921 O O . LYS A 1 119 ? -19.214 9.306 2.922 1.00 65.88 119 LYS A O 1
ATOM 926 N N . LEU A 1 120 ? -20.534 10.683 4.075 1.00 61.41 120 LEU A N 1
ATOM 927 C CA . LEU A 1 120 ? -20.056 11.941 3.473 1.00 61.41 120 LEU A CA 1
ATOM 928 C C . LEU A 1 120 ? -18.532 12.159 3.468 1.00 61.41 120 LEU A C 1
ATOM 930 O O . LEU A 1 120 ? -18.035 12.876 2.603 1.00 61.41 120 LEU A O 1
ATOM 934 N N . ARG A 1 121 ? -17.796 11.595 4.432 1.00 62.34 121 ARG A N 1
ATOM 935 C CA . ARG A 1 121 ? -16.334 11.740 4.542 1.00 62.34 121 ARG A CA 1
ATOM 936 C C . ARG A 1 121 ? -15.559 10.660 3.794 1.00 62.34 121 ARG A C 1
ATOM 938 O O . ARG A 1 121 ? -14.380 10.871 3.518 1.00 62.34 121 ARG A O 1
ATOM 945 N N . LEU A 1 122 ? -16.180 9.520 3.509 1.00 53.06 122 LEU A N 1
ATOM 946 C CA . LEU A 1 122 ? -15.522 8.365 2.913 1.00 53.06 122 LEU A CA 1
ATOM 947 C C . LEU A 1 122 ? -15.995 8.191 1.463 1.00 53.06 122 LEU A C 1
ATOM 949 O O . LEU A 1 122 ? -17.200 8.125 1.222 1.00 53.06 122 LEU A O 1
ATOM 953 N N . PRO A 1 123 ? -15.082 8.075 0.481 1.00 54.22 123 PRO A N 1
ATOM 954 C CA . PRO A 1 123 ? -15.442 7.532 -0.825 1.00 54.22 123 PRO A CA 1
ATOM 955 C C . PRO A 1 123 ? -16.171 6.196 -0.620 1.00 54.22 123 PRO A C 1
ATOM 957 O O . PRO A 1 123 ? -15.779 5.428 0.259 1.00 54.22 123 PRO A O 1
ATOM 960 N N . LEU A 1 124 ? -17.243 5.924 -1.374 1.00 51.97 124 LEU A N 1
ATOM 961 C CA . LEU A 1 124 ? -17.973 4.654 -1.284 1.00 51.97 124 LEU A CA 1
ATOM 962 C C . LEU A 1 124 ? -17.058 3.522 -1.763 1.00 51.97 124 LEU A C 1
ATOM 964 O O . LEU A 1 124 ? -16.998 3.204 -2.946 1.00 51.97 124 LEU A O 1
ATOM 968 N N . ILE A 1 125 ? -16.298 2.961 -0.833 1.00 45.62 125 ILE A N 1
ATOM 969 C CA . ILE A 1 125 ? -15.425 1.820 -1.061 1.00 45.62 125 ILE A CA 1
ATOM 970 C C . ILE A 1 125 ? -16.290 0.596 -0.758 1.00 45.62 125 ILE A C 1
ATOM 972 O O . ILE A 1 125 ? -16.754 0.429 0.374 1.00 45.62 125 ILE A O 1
ATOM 976 N N . SER A 1 126 ? -16.584 -0.216 -1.776 1.00 46.25 126 SER A N 1
ATOM 977 C CA . SER A 1 126 ? -17.273 -1.495 -1.575 1.00 46.25 126 SER A CA 1
ATOM 978 C C . SER A 1 126 ? -16.441 -2.401 -0.656 1.00 46.25 126 SER A C 1
ATOM 980 O O . SER A 1 126 ? -15.250 -2.163 -0.437 1.00 46.25 126 SER A O 1
ATOM 982 N N . LYS A 1 127 ? -17.047 -3.468 -0.116 1.00 45.19 127 LYS A N 1
ATOM 983 C CA . LYS A 1 127 ? -16.342 -4.437 0.746 1.00 45.19 127 LYS A CA 1
ATOM 984 C C . LYS A 1 127 ? -15.081 -5.047 0.106 1.00 45.19 127 LYS A C 1
ATOM 986 O O . LYS A 1 127 ? -14.226 -5.502 0.858 1.00 45.19 127 LYS A O 1
ATOM 991 N N . ASP A 1 128 ? -14.950 -4.984 -1.221 1.00 44.44 128 ASP A N 1
ATOM 992 C CA . ASP A 1 128 ? -13.825 -5.528 -1.990 1.00 44.44 128 ASP A CA 1
ATOM 993 C C . ASP A 1 128 ? -12.879 -4.448 -2.557 1.00 44.44 128 ASP A C 1
ATOM 995 O O . ASP A 1 128 ? -12.005 -4.740 -3.369 1.00 44.44 128 ASP A O 1
ATOM 999 N N . GLY A 1 129 ? -13.007 -3.187 -2.128 1.00 45.84 129 GLY A N 1
ATOM 1000 C CA . GLY A 1 129 ? -12.085 -2.115 -2.527 1.00 45.84 129 GLY A CA 1
ATOM 1001 C C . GLY A 1 129 ? -12.313 -1.547 -3.933 1.00 45.84 129 GLY A C 1
ATOM 1002 O O . GLY A 1 129 ? -11.625 -0.603 -4.319 1.00 45.84 129 GLY A O 1
ATOM 1003 N N . GLU A 1 130 ? -13.285 -2.066 -4.686 1.00 41.09 130 GLU A N 1
ATOM 1004 C CA . GLU A 1 130 ? -13.614 -1.605 -6.036 1.00 41.09 130 GLU A CA 1
ATOM 1005 C C . GLU A 1 130 ? -14.806 -0.634 -6.004 1.00 41.09 130 GLU A C 1
ATOM 1007 O O . GLU A 1 130 ? -15.849 -0.914 -5.406 1.00 41.09 130 GLU A O 1
ATOM 1012 N N . ILE A 1 131 ? -14.647 0.543 -6.612 1.00 49.28 131 ILE A N 1
ATOM 1013 C CA . ILE A 1 131 ? -15.676 1.590 -6.665 1.00 49.28 131 ILE A CA 1
ATOM 1014 C C . ILE A 1 131 ? -16.644 1.231 -7.802 1.00 49.28 131 ILE A C 1
ATOM 1016 O O . ILE A 1 131 ? -16.366 1.522 -8.961 1.00 49.28 131 ILE A O 1
ATOM 1020 N N . HIS A 1 132 ? -17.769 0.581 -7.489 1.00 47.16 132 HIS A N 1
ATOM 1021 C CA . HIS A 1 132 ? -18.815 0.290 -8.477 1.00 47.16 132 HIS A CA 1
ATOM 1022 C C . HIS A 1 132 ? -19.780 1.476 -8.601 1.00 47.16 132 HIS A C 1
ATOM 1024 O O . HIS A 1 132 ? -20.697 1.655 -7.797 1.00 47.16 132 HIS A O 1
ATOM 1030 N N . GLU A 1 133 ? -19.568 2.290 -9.633 1.00 52.41 133 GLU A N 1
ATOM 1031 C CA . GLU A 1 133 ? -20.369 3.478 -9.970 1.00 52.41 133 GLU A CA 1
ATOM 1032 C C . GLU A 1 133 ? -21.869 3.142 -10.153 1.00 52.41 133 GLU A C 1
ATOM 1034 O O . GLU A 1 133 ? -22.749 3.923 -9.787 1.00 52.41 133 GLU A O 1
ATOM 1039 N N . GLU A 1 134 ? -22.165 1.915 -10.592 1.00 50.69 134 GLU A N 1
ATOM 1040 C CA . GLU A 1 134 ? -23.515 1.392 -10.844 1.00 50.69 134 GLU A CA 1
ATOM 1041 C C . GLU A 1 134 ? -24.349 1.179 -9.563 1.00 50.69 134 GLU A C 1
ATOM 1043 O O . GLU A 1 134 ? -25.574 1.350 -9.564 1.00 50.69 134 GLU A O 1
ATOM 1048 N N . GLU A 1 135 ? -23.716 0.841 -8.432 1.00 50.09 135 GLU A N 1
ATOM 1049 C CA . GLU A 1 135 ? -24.436 0.699 -7.160 1.00 50.09 135 GLU A CA 1
ATOM 1050 C C . GLU A 1 135 ? -24.857 2.070 -6.619 1.00 50.09 135 GLU A C 1
ATOM 1052 O O . GLU A 1 135 ? -25.973 2.227 -6.119 1.00 50.09 135 GLU A O 1
ATOM 1057 N N . ILE A 1 136 ? -24.011 3.088 -6.789 1.00 53.91 136 ILE A N 1
ATOM 1058 C CA . ILE A 1 136 ? -24.265 4.470 -6.352 1.00 53.91 136 ILE A CA 1
ATOM 1059 C C . ILE A 1 136 ? -25.537 5.026 -7.018 1.00 53.91 136 ILE A C 1
ATOM 1061 O O . ILE A 1 136 ? -26.365 5.676 -6.364 1.00 53.91 136 ILE A O 1
ATOM 1065 N N . GLU A 1 137 ? -25.745 4.711 -8.297 1.00 51.31 137 GLU A N 1
ATOM 1066 C CA . GLU A 1 137 ? -26.967 5.045 -9.037 1.00 51.31 137 GLU A CA 1
ATOM 1067 C C . GLU A 1 137 ? -28.195 4.259 -8.544 1.00 51.31 137 GLU A C 1
ATOM 1069 O O . GLU A 1 137 ? -29.291 4.819 -8.389 1.00 51.31 137 GLU A O 1
ATOM 1074 N N . LYS A 1 138 ? -28.026 2.976 -8.206 1.00 50.91 138 LYS A N 1
ATOM 1075 C CA . LYS A 1 138 ? -29.102 2.113 -7.690 1.00 50.91 138 LYS A CA 1
ATOM 1076 C C . LYS A 1 138 ? -29.594 2.532 -6.293 1.00 50.91 138 LYS A C 1
ATOM 1078 O O . LYS A 1 138 ? -30.797 2.526 -6.034 1.00 50.91 138 LYS A O 1
ATOM 1083 N N . TRP A 1 139 ? -28.707 2.974 -5.398 1.00 42.06 139 TRP A N 1
ATOM 1084 C CA . TRP A 1 139 ? -29.095 3.505 -4.077 1.00 42.06 139 TRP A CA 1
ATOM 1085 C C . TRP A 1 139 ? -29.695 4.921 -4.161 1.00 42.06 139 TRP A C 1
ATOM 1087 O O . TRP A 1 139 ? -30.624 5.258 -3.413 1.00 42.06 139 TRP A O 1
ATOM 1097 N N . SER A 1 140 ? -29.239 5.729 -5.126 1.00 46.12 140 SER A N 1
ATOM 1098 C CA . SER A 1 140 ? -29.819 7.048 -5.425 1.00 46.12 140 SER A CA 1
ATOM 1099 C C . SER A 1 140 ? -31.246 6.953 -5.975 1.00 46.12 140 SER A C 1
ATOM 1101 O O . SER A 1 140 ? -32.068 7.840 -5.730 1.00 46.12 140 SER A O 1
ATOM 1103 N N . THR A 1 141 ? -31.571 5.872 -6.689 1.00 40.44 141 THR A N 1
ATOM 1104 C CA . THR A 1 141 ? -32.927 5.606 -7.193 1.00 40.44 141 THR A CA 1
ATOM 1105 C C . THR A 1 141 ? -33.839 4.979 -6.136 1.00 40.44 141 THR A C 1
ATOM 1107 O O . THR A 1 141 ? -35.009 5.355 -6.067 1.00 40.44 141 THR A O 1
ATOM 1110 N N . LEU A 1 142 ? -33.322 4.130 -5.238 1.00 44.66 142 LEU A N 1
ATOM 1111 C CA . LEU A 1 142 ? -34.104 3.556 -4.131 1.00 44.66 142 LEU A CA 1
ATOM 1112 C C . LEU A 1 142 ? -34.585 4.626 -3.130 1.00 44.66 142 LEU A C 1
ATOM 1114 O O . LEU A 1 142 ? -35.734 4.587 -2.683 1.00 44.66 142 LEU A O 1
ATOM 1118 N N . SER A 1 143 ? -33.762 5.651 -2.878 1.00 42.81 143 SER A N 1
ATOM 1119 C CA . SER A 1 143 ? -34.098 6.806 -2.020 1.00 42.81 143 SER A CA 1
ATOM 1120 C C . SER A 1 143 ? -35.237 7.689 -2.559 1.00 42.81 143 SER A C 1
ATOM 1122 O O . SER A 1 143 ? -35.683 8.606 -1.874 1.00 42.81 143 SER A O 1
ATOM 1124 N N . ARG A 1 144 ? -35.735 7.433 -3.778 1.00 40.81 144 ARG A N 1
ATOM 1125 C CA . ARG A 1 144 ? -36.876 8.150 -4.376 1.00 40.81 144 ARG A CA 1
ATOM 1126 C C . ARG A 1 144 ? -38.233 7.489 -4.099 1.00 40.81 144 ARG A C 1
ATOM 1128 O O . ARG A 1 144 ? -39.238 8.013 -4.563 1.00 40.81 144 ARG A O 1
ATOM 1135 N N . SER A 1 145 ? -38.282 6.361 -3.381 1.00 37.53 145 SER A N 1
ATOM 1136 C CA . SER A 1 145 ? -39.492 5.521 -3.289 1.00 37.53 145 SER A CA 1
ATOM 1137 C C . SER A 1 145 ? -40.263 5.549 -1.959 1.00 37.53 145 SER A C 1
ATOM 1139 O O . SER A 1 145 ? -41.312 4.918 -1.886 1.00 37.53 145 SER A O 1
ATOM 1141 N N . SER A 1 146 ? -39.828 6.278 -0.922 1.00 43.62 146 SER A N 1
ATOM 1142 C CA . SER A 1 146 ? -40.466 6.183 0.409 1.00 43.62 146 SER A CA 1
ATOM 1143 C C . SER A 1 146 ? -41.290 7.387 0.883 1.00 43.62 146 SER A C 1
ATOM 1145 O O . SER A 1 146 ? -41.720 7.371 2.034 1.00 43.62 146 SER A O 1
ATOM 1147 N N . LEU A 1 147 ? -41.555 8.412 0.061 1.00 41.81 147 LEU A N 1
ATOM 1148 C CA . LEU A 1 147 ? -42.229 9.624 0.569 1.00 41.81 147 LEU A CA 1
ATOM 1149 C C . LEU A 1 147 ? -43.418 10.176 -0.222 1.00 41.81 147 LEU A C 1
ATOM 1151 O O . LEU A 1 147 ? -43.972 11.173 0.216 1.00 41.81 147 LEU A O 1
ATOM 1155 N N . ASP A 1 148 ? -43.904 9.518 -1.275 1.00 31.42 148 ASP A N 1
ATOM 1156 C CA . ASP A 1 148 ? -45.191 9.911 -1.867 1.00 31.42 148 ASP A CA 1
ATOM 1157 C C . ASP A 1 148 ? -45.982 8.702 -2.375 1.00 31.42 1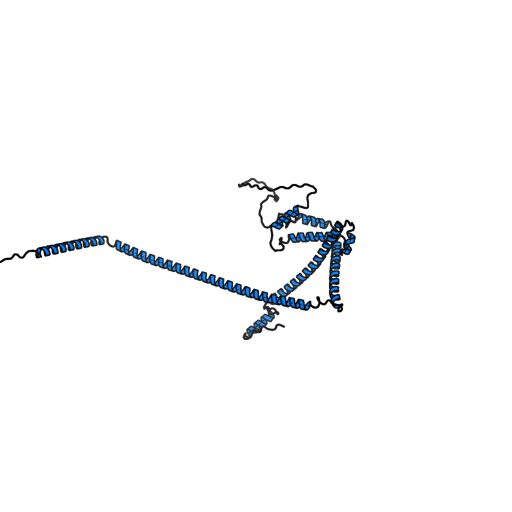48 ASP A C 1
ATOM 1159 O O . ASP A 1 148 ? -45.704 8.165 -3.445 1.00 31.42 148 ASP A O 1
ATOM 1163 N N . SER A 1 149 ? -47.011 8.306 -1.618 1.00 35.19 149 SER A N 1
ATOM 1164 C CA . SER A 1 149 ? -48.408 8.213 -2.089 1.00 35.19 149 SER A CA 1
ATOM 1165 C C . SER A 1 149 ? -49.195 7.096 -1.402 1.00 35.19 149 SER A C 1
ATOM 1167 O O . SER A 1 149 ? -49.117 5.917 -1.743 1.00 35.19 149 SER A O 1
ATOM 1169 N N . THR A 1 150 ? -50.108 7.516 -0.530 1.00 35.91 150 THR A N 1
ATOM 1170 C CA . THR A 1 150 ? -51.447 6.931 -0.465 1.00 35.91 150 THR A CA 1
ATOM 1171 C C . THR A 1 150 ? -52.097 7.087 -1.843 1.00 35.91 150 THR A C 1
ATOM 1173 O O . THR A 1 150 ? -52.491 8.192 -2.196 1.00 35.91 150 THR A O 1
ATOM 1176 N N . SER A 1 151 ? -52.182 6.025 -2.644 1.00 29.59 151 SER A N 1
ATOM 1177 C CA . SER A 1 151 ? -53.333 5.696 -3.511 1.00 29.59 151 SER A CA 1
ATOM 1178 C C . SER A 1 151 ? -52.979 4.630 -4.552 1.00 29.59 151 SER A C 1
ATOM 1180 O O . SER A 1 151 ? -51.888 4.557 -5.104 1.00 29.59 151 SER A O 1
ATOM 1182 N N . THR A 1 152 ? -53.949 3.756 -4.768 1.00 37.12 152 THR A N 1
ATOM 1183 C CA . THR A 1 152 ? -53.970 2.603 -5.661 1.00 37.12 152 THR A CA 1
ATOM 1184 C C . THR A 1 152 ? -53.853 2.992 -7.141 1.00 37.12 152 THR A C 1
ATOM 1186 O O . THR A 1 152 ? -54.615 3.842 -7.592 1.00 37.12 152 THR A O 1
ATOM 1189 N N . ASN A 1 153 ? -52.993 2.318 -7.917 1.00 29.25 153 ASN A N 1
ATOM 1190 C CA . ASN A 1 153 ? -53.393 1.526 -9.097 1.00 29.25 153 ASN A CA 1
ATOM 1191 C C . ASN A 1 153 ? -52.189 0.977 -9.887 1.00 29.25 153 ASN A C 1
ATOM 1193 O O . ASN A 1 153 ? -51.219 1.667 -10.180 1.00 29.25 153 ASN A O 1
ATOM 1197 N N . PHE A 1 154 ? -52.316 -0.293 -10.267 1.00 35.09 154 PHE A N 1
ATOM 1198 C CA . PHE A 1 154 ? -51.479 -1.045 -11.205 1.00 35.09 154 PHE A CA 1
ATOM 1199 C C . PHE A 1 154 ? -51.482 -0.409 -12.608 1.00 35.09 154 PHE A C 1
ATOM 1201 O O . PHE A 1 154 ? -52.568 -0.128 -13.106 1.00 35.09 154 PHE A O 1
ATOM 1208 N N . THR A 1 155 ? -50.330 -0.291 -13.290 1.00 29.36 155 THR A N 1
ATOM 1209 C CA . THR A 1 155 ? -50.188 -0.466 -14.761 1.00 29.36 155 THR A CA 1
ATOM 1210 C C . THR A 1 155 ? -48.714 -0.685 -15.151 1.00 29.36 155 THR A C 1
ATOM 1212 O O . THR A 1 155 ? -47.824 0.034 -14.711 1.00 29.36 155 THR A O 1
ATOM 1215 N N . ILE A 1 156 ? -48.487 -1.692 -16.000 1.00 37.38 156 ILE A N 1
ATOM 1216 C CA . ILE A 1 156 ? -47.229 -2.083 -16.658 1.00 37.38 156 ILE A CA 1
ATOM 1217 C C . ILE A 1 156 ? -47.192 -1.448 -18.061 1.00 37.38 156 ILE A C 1
ATOM 1219 O O . ILE A 1 156 ? -48.180 -1.609 -18.771 1.00 37.38 156 ILE A O 1
ATOM 1223 N N . ASN A 1 157 ? -46.090 -0.800 -18.477 1.00 27.97 157 ASN A N 1
ATOM 1224 C CA . ASN A 1 157 ? -45.540 -0.771 -19.861 1.00 27.97 157 ASN A CA 1
ATOM 1225 C C . ASN A 1 157 ? -44.332 0.196 -19.925 1.00 27.97 157 ASN A C 1
ATOM 1227 O O . ASN A 1 157 ? -44.441 1.316 -19.442 1.00 27.97 157 ASN A O 1
ATOM 1231 N N . SER A 1 158 ? -43.123 -0.209 -20.328 1.00 26.53 158 SER A N 1
ATOM 1232 C CA . SER A 1 158 ? -42.590 -0.507 -21.680 1.00 26.53 158 SER A CA 1
ATOM 1233 C C . SER A 1 158 ? -41.922 0.684 -22.388 1.00 26.53 158 SER A C 1
ATOM 1235 O O . SER A 1 158 ? -42.534 1.709 -22.664 1.00 26.53 158 SER A O 1
ATOM 1237 N N . SER A 1 159 ? -40.643 0.450 -22.691 1.00 34.19 159 SER A N 1
ATOM 1238 C CA . SER A 1 159 ? -39.716 1.061 -23.656 1.00 34.19 159 SER A CA 1
ATOM 1239 C C . SER A 1 159 ? -40.279 1.936 -24.787 1.00 34.19 159 SER A C 1
ATOM 1241 O O . SER A 1 159 ? -41.218 1.518 -25.465 1.00 34.19 159 SER A O 1
ATOM 1243 N N . SER A 1 160 ? -39.552 3.006 -25.146 1.00 27.05 160 SER A N 1
ATOM 1244 C CA . SER A 1 160 ? -39.150 3.288 -26.543 1.00 27.05 160 SER A CA 1
ATOM 1245 C C . SER A 1 160 ? -38.094 4.398 -26.659 1.00 27.05 160 SER A C 1
ATOM 1247 O O . SER A 1 160 ? -38.217 5.460 -26.057 1.00 27.05 160 SER A O 1
ATOM 1249 N N . ASN A 1 161 ? -37.079 4.122 -27.484 1.00 32.28 161 ASN A N 1
ATOM 1250 C CA . ASN A 1 161 ? -36.055 5.044 -27.979 1.00 32.28 161 ASN A CA 1
ATOM 1251 C C . ASN A 1 161 ? -36.652 6.089 -28.937 1.00 32.28 161 ASN A C 1
ATOM 1253 O O . ASN A 1 161 ? -37.524 5.744 -29.731 1.00 32.28 161 ASN A O 1
ATOM 1257 N N . SER A 1 162 ? -36.075 7.296 -28.994 1.00 28.44 162 SER A N 1
ATOM 1258 C CA . SER A 1 162 ? -35.958 8.034 -30.262 1.00 28.44 162 SER A CA 1
ATOM 1259 C C . SER A 1 162 ? -34.881 9.121 -30.210 1.00 28.44 162 SER A C 1
ATOM 1261 O O . SER A 1 162 ? -34.929 10.045 -29.407 1.00 28.44 162 SER A O 1
ATOM 1263 N N . THR A 1 163 ? -33.950 9.000 -31.150 1.00 32.28 163 THR A N 1
ATOM 1264 C CA . THR A 1 163 ? -32.983 9.977 -31.668 1.00 32.28 163 THR A CA 1
ATOM 1265 C C . THR A 1 163 ? -33.637 11.252 -32.214 1.00 32.28 163 THR A C 1
ATOM 1267 O O . THR A 1 163 ? -34.731 11.164 -32.770 1.00 32.28 163 THR A O 1
ATOM 1270 N N . ASN A 1 164 ? -32.932 12.396 -32.175 1.00 29.11 164 ASN A N 1
ATOM 1271 C CA . ASN A 1 164 ? -32.600 13.173 -33.385 1.00 29.11 164 ASN A CA 1
ATOM 1272 C C . ASN A 1 164 ? -31.680 14.389 -33.140 1.00 29.11 164 ASN A C 1
ATOM 1274 O O . ASN A 1 164 ? -31.734 15.061 -32.117 1.00 29.11 164 ASN A O 1
ATOM 1278 N N . TYR A 1 165 ? -30.841 14.616 -34.154 1.00 27.23 165 TYR A N 1
ATOM 1279 C CA . TYR A 1 165 ? -29.810 15.637 -34.363 1.00 27.23 165 TYR A CA 1
ATOM 1280 C C . TYR A 1 165 ? -30.359 17.067 -34.547 1.00 27.23 165 TYR A C 1
ATOM 1282 O O . TYR A 1 165 ? -31.381 17.212 -35.209 1.00 27.23 165 TYR A O 1
ATOM 1290 N N . MET A 1 166 ? -29.603 18.111 -34.155 1.00 27.39 166 MET A N 1
ATOM 1291 C CA . MET A 1 166 ? -29.091 19.150 -35.084 1.00 27.39 166 MET A CA 1
ATOM 1292 C C . MET A 1 166 ? -28.184 20.211 -34.424 1.00 27.39 166 MET A C 1
ATOM 1294 O O . MET A 1 166 ? -28.189 20.414 -33.218 1.00 27.39 166 MET A O 1
ATOM 1298 N N . ASN A 1 167 ? -27.382 20.842 -35.284 1.00 27.22 167 ASN A N 1
ATOM 1299 C CA . ASN A 1 167 ? -26.199 21.680 -35.076 1.00 27.22 167 ASN A CA 1
ATOM 1300 C C . ASN A 1 167 ? -26.513 23.194 -35.247 1.00 27.22 167 ASN A C 1
ATOM 1302 O O . ASN A 1 167 ? -27.528 23.533 -35.850 1.00 27.22 167 ASN A O 1
ATOM 1306 N N . ILE A 1 168 ? -25.533 24.038 -34.880 1.00 30.09 168 ILE A N 1
ATOM 1307 C CA . ILE A 1 168 ? -25.170 25.380 -35.412 1.00 30.09 168 ILE A CA 1
ATOM 1308 C C . ILE A 1 168 ? -25.333 26.587 -34.454 1.00 30.09 168 ILE A C 1
ATOM 1310 O O . ILE A 1 168 ? -26.401 27.160 -34.283 1.00 30.09 168 ILE A O 1
ATOM 1314 N N . SER A 1 169 ? -24.177 26.971 -33.897 1.00 28.36 169 SER A N 1
ATOM 1315 C CA . SER A 1 169 ? -23.454 28.261 -33.980 1.00 28.36 169 SER A CA 1
ATOM 1316 C C . SER A 1 169 ? -24.120 29.635 -33.731 1.00 28.36 169 SER A C 1
ATOM 1318 O O . SER A 1 169 ? -24.949 30.117 -34.492 1.00 28.36 169 SER A O 1
ATOM 1320 N N . SER A 1 170 ? -23.482 30.336 -32.779 1.00 26.66 170 SER A N 1
ATOM 1321 C CA . SER A 1 170 ? -22.858 31.675 -32.881 1.00 26.66 170 SER A CA 1
ATOM 1322 C C . SER A 1 170 ? -23.685 32.980 -32.839 1.00 26.66 170 SER A C 1
ATOM 1324 O O . SER A 1 170 ? -24.182 33.463 -33.847 1.00 26.66 170 SER A O 1
ATOM 1326 N N . THR A 1 171 ? -23.567 33.629 -31.670 1.00 28.53 171 THR A N 1
ATOM 1327 C CA . THR A 1 171 ? -23.033 34.992 -31.403 1.00 28.53 171 THR A CA 1
ATOM 1328 C C . THR A 1 171 ? -23.793 36.282 -31.749 1.00 28.53 171 THR A C 1
ATOM 1330 O O . THR A 1 171 ? -24.164 36.535 -32.889 1.00 28.53 171 THR A O 1
ATOM 1333 N N . SER A 1 172 ? -23.697 37.189 -30.756 1.00 28.75 172 SER A N 1
ATOM 1334 C CA . SER A 1 172 ? -23.808 38.665 -30.755 1.00 28.75 172 SER A CA 1
ATOM 1335 C C . SER A 1 172 ? -25.227 39.248 -30.727 1.00 28.75 172 SER A C 1
ATOM 1337 O O . SER A 1 172 ? -26.124 38.719 -31.360 1.00 28.75 172 SER A O 1
ATOM 1339 N N . ALA A 1 173 ? -25.536 40.359 -30.058 1.00 27.42 173 ALA A N 1
ATOM 1340 C CA . ALA A 1 173 ? -24.920 41.176 -29.006 1.00 27.42 173 ALA A CA 1
ATOM 1341 C C . ALA A 1 173 ? -26.003 42.197 -28.574 1.00 27.42 173 ALA A C 1
ATOM 1343 O O . ALA A 1 173 ? -26.862 42.540 -29.383 1.00 27.42 173 ALA A O 1
ATOM 1344 N N . GLY A 1 174 ? -25.943 42.737 -27.352 1.00 28.00 174 GLY A N 1
ATOM 1345 C CA . GLY A 1 174 ? -26.722 43.927 -26.969 1.00 28.00 174 GLY A CA 1
ATOM 1346 C C . GLY A 1 174 ? -27.056 43.962 -25.481 1.00 28.00 174 GLY A C 1
ATOM 1347 O O . GLY A 1 174 ? -27.919 43.222 -25.030 1.00 28.00 174 GLY A O 1
ATOM 1348 N N . GLY A 1 175 ? -26.325 44.776 -24.716 1.00 26.97 175 GLY A N 1
ATOM 1349 C CA . GLY A 1 175 ? -26.318 44.741 -23.252 1.00 26.97 175 GLY A CA 1
ATOM 1350 C C . GLY A 1 175 ? -27.355 45.612 -22.546 1.00 26.97 175 GLY A C 1
ATOM 1351 O O . GLY A 1 175 ? -28.024 46.430 -23.163 1.00 26.97 175 GLY A O 1
ATOM 1352 N N . SER A 1 176 ? -27.419 45.466 -21.222 1.00 29.47 176 SER A N 1
ATOM 1353 C CA . SER A 1 176 ? -27.265 46.554 -20.243 1.00 29.47 176 SER A CA 1
ATOM 1354 C C . SER A 1 176 ? -27.278 45.977 -18.817 1.00 29.47 176 SER A C 1
ATOM 1356 O O . SER A 1 176 ? -27.759 44.872 -18.584 1.00 29.47 176 SER A O 1
ATOM 1358 N N . ALA A 1 177 ? -26.677 46.716 -17.891 1.00 28.95 177 ALA A N 1
ATOM 1359 C CA . ALA A 1 177 ? -26.232 46.314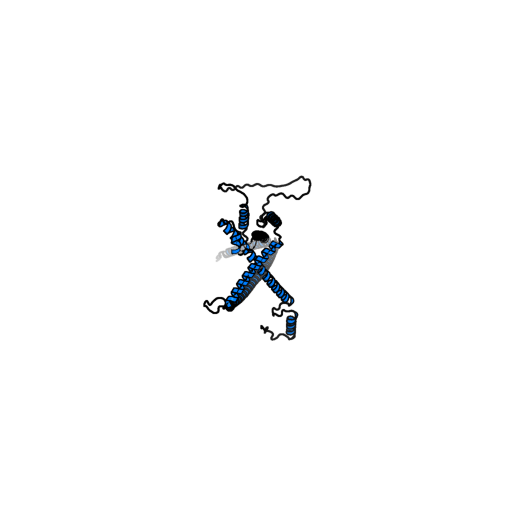 -16.561 1.00 28.95 177 ALA A CA 1
ATOM 1360 C C . ALA A 1 177 ? -27.344 45.948 -15.555 1.00 28.95 177 ALA A C 1
ATOM 1362 O O . ALA A 1 177 ? -28.395 46.584 -15.535 1.00 28.95 177 ALA A O 1
ATOM 1363 N N . ASN A 1 178 ? -27.059 44.999 -14.648 1.00 30.41 178 ASN A N 1
ATOM 1364 C CA . ASN A 1 178 ? -26.941 45.242 -13.197 1.00 30.41 178 ASN A CA 1
ATOM 1365 C C . ASN A 1 178 ? -26.668 43.949 -12.398 1.00 30.41 178 ASN A C 1
ATOM 1367 O O . ASN A 1 178 ? -27.102 42.860 -12.757 1.00 30.41 178 ASN A O 1
ATOM 1371 N N . ASN A 1 179 ? -25.915 44.119 -11.308 1.00 31.25 179 ASN A N 1
ATOM 1372 C CA . ASN A 1 179 ? -25.443 43.121 -10.344 1.00 31.25 179 ASN A CA 1
ATOM 1373 C C . ASN A 1 179 ? -26.509 42.140 -9.828 1.00 31.25 179 ASN A C 1
ATOM 1375 O O . ASN A 1 179 ? -27.482 42.573 -9.219 1.00 31.25 179 ASN A O 1
ATOM 1379 N N . ALA A 1 180 ? -26.223 40.840 -9.936 1.00 27.98 180 ALA A N 1
ATOM 1380 C CA . ALA A 1 180 ? -26.316 39.827 -8.873 1.00 27.98 180 ALA A CA 1
ATOM 1381 C C . ALA A 1 180 ? -26.098 38.447 -9.509 1.00 27.98 180 ALA A C 1
ATOM 1383 O O . ALA A 1 180 ? -26.829 38.057 -10.416 1.00 27.98 180 ALA A O 1
ATOM 1384 N N . CYS A 1 181 ? -25.096 37.704 -9.037 1.00 23.88 181 CYS A N 1
ATOM 1385 C CA . CYS A 1 181 ? -24.848 36.327 -9.450 1.00 23.88 181 CYS A CA 1
ATOM 1386 C C . CYS A 1 181 ? -26.061 35.453 -9.096 1.00 23.88 181 CYS A C 1
ATOM 1388 O O . CYS A 1 181 ? -26.222 35.030 -7.956 1.00 23.88 181 CYS A O 1
ATOM 1390 N N . SER A 1 182 ? -26.919 35.215 -10.084 1.00 26.41 182 SER A N 1
ATOM 1391 C CA . SER A 1 182 ? -27.970 34.203 -10.079 1.00 26.41 182 SER A CA 1
ATOM 1392 C C . SER A 1 182 ? -27.697 33.280 -11.256 1.00 26.41 182 SER A C 1
ATOM 1394 O O . SER A 1 182 ? -28.001 33.615 -12.397 1.00 26.41 182 SER A O 1
ATOM 1396 N N . SER A 1 183 ? -27.084 32.133 -10.982 1.00 24.73 183 SER A N 1
ATOM 1397 C CA . SER A 1 183 ? -26.922 31.067 -11.969 1.00 24.73 183 SER A CA 1
ATOM 1398 C C . SER A 1 183 ? -28.093 30.108 -11.816 1.00 24.73 183 SER A C 1
ATOM 1400 O O . SER A 1 183 ? -28.054 29.167 -11.026 1.00 24.73 183 SER A O 1
ATOM 1402 N N . SER A 1 184 ? -29.164 30.399 -12.547 1.00 25.84 184 SER A N 1
ATOM 1403 C CA . SER A 1 184 ? -30.215 29.442 -12.859 1.00 25.84 184 SER A CA 1
ATOM 1404 C C . SER A 1 184 ? -29.646 28.295 -13.695 1.00 25.84 184 SER A C 1
ATOM 1406 O O . SER A 1 184 ? -28.910 28.511 -14.656 1.00 25.84 184 SER A O 1
ATOM 1408 N N . SER A 1 185 ? -30.042 27.091 -13.307 1.00 35.62 185 SER A N 1
ATOM 1409 C CA . SER A 1 185 ? -29.940 25.822 -14.019 1.00 35.62 185 SER A CA 1
ATOM 1410 C C . SER A 1 185 ? -30.075 25.910 -15.543 1.00 35.62 185 SER A C 1
ATOM 1412 O O . SER A 1 185 ? -31.113 26.344 -16.040 1.00 35.62 185 SER A O 1
ATOM 1414 N N . THR A 1 186 ? -29.101 25.348 -16.261 1.00 30.06 186 THR A N 1
ATOM 1415 C CA . THR A 1 186 ? -29.379 24.526 -17.450 1.00 30.06 186 THR A CA 1
ATOM 1416 C C . THR A 1 186 ? -28.254 23.511 -17.630 1.00 30.06 186 THR A C 1
ATOM 1418 O O . THR A 1 186 ? -27.082 23.869 -17.547 1.00 30.06 186 THR A O 1
ATOM 1421 N N . ASP A 1 187 ? -28.660 22.256 -17.809 1.00 35.22 187 ASP A N 1
ATOM 1422 C CA . ASP A 1 187 ? -27.847 21.058 -17.991 1.00 35.22 187 ASP A CA 1
ATOM 1423 C C . ASP A 1 187 ? -26.668 21.245 -18.952 1.00 35.22 187 ASP A C 1
ATOM 1425 O O . ASP A 1 187 ? -26.841 21.584 -20.123 1.00 35.22 187 ASP A O 1
ATOM 1429 N N . ALA A 1 188 ? -25.477 20.904 -18.468 1.00 29.00 188 ALA A N 1
ATOM 1430 C CA . ALA A 1 188 ? -24.366 20.477 -19.297 1.00 29.00 188 ALA A CA 1
ATOM 1431 C C . ALA A 1 188 ? -23.765 19.239 -18.631 1.00 29.00 188 ALA A C 1
ATOM 1433 O O . ALA A 1 188 ? -23.178 19.310 -17.553 1.00 29.00 188 ALA A O 1
ATOM 1434 N N . ALA A 1 189 ? -24.008 18.093 -19.261 1.00 41.81 189 ALA A N 1
ATOM 1435 C CA . ALA A 1 189 ? -23.447 16.812 -18.893 1.00 41.81 189 ALA A CA 1
ATOM 1436 C C . ALA A 1 189 ? -21.917 16.868 -18.989 1.00 41.81 189 ALA A C 1
ATOM 1438 O O . ALA A 1 189 ? -21.359 16.910 -20.083 1.00 41.81 189 ALA A O 1
ATOM 1439 N N . GLU A 1 190 ? -21.254 16.830 -17.841 1.00 27.97 190 GLU A N 1
ATOM 1440 C CA . GLU A 1 190 ? -19.852 16.455 -17.731 1.00 27.97 190 GLU A CA 1
ATOM 1441 C C . GLU A 1 190 ? -19.777 15.398 -16.626 1.00 27.97 190 GLU A C 1
ATOM 1443 O O . GLU A 1 190 ? -19.948 15.686 -15.442 1.00 27.97 190 GLU A O 1
ATOM 1448 N N . LEU A 1 191 ? -19.626 14.139 -17.044 1.00 39.66 191 LEU A N 1
ATOM 1449 C CA . LEU A 1 191 ? -19.363 12.995 -16.175 1.00 39.66 191 LEU A CA 1
ATOM 1450 C C . LEU A 1 191 ? -17.943 13.146 -15.616 1.00 39.66 191 LEU A C 1
ATOM 1452 O O . LEU A 1 191 ? -16.981 12.592 -16.143 1.00 39.66 191 LEU A O 1
ATOM 1456 N N . GLY A 1 192 ? -17.814 13.970 -14.582 1.00 30.52 192 GLY A N 1
ATOM 1457 C CA . GLY A 1 192 ? -16.632 14.083 -13.745 1.00 30.52 192 GLY A CA 1
ATOM 1458 C C . GLY A 1 192 ? -17.010 13.691 -12.325 1.00 30.52 192 GLY A C 1
ATOM 1459 O O . GLY A 1 192 ? -17.926 14.277 -11.763 1.00 30.52 192 GLY A O 1
ATOM 1460 N N . VAL A 1 193 ? -16.314 12.688 -11.784 1.00 39.06 193 VAL A N 1
ATOM 1461 C CA . VAL A 1 193 ? -16.316 12.192 -10.394 1.00 39.06 193 VAL A CA 1
ATOM 1462 C C . VAL A 1 193 ? -16.893 13.207 -9.391 1.00 39.06 193 VAL A C 1
ATOM 1464 O O . VAL A 1 193 ? -16.183 14.040 -8.830 1.00 39.06 193 VAL A O 1
ATOM 1467 N N . GLY A 1 194 ? -18.207 13.153 -9.183 1.00 39.28 194 GLY A N 1
ATOM 1468 C CA . GLY A 1 194 ? -18.932 14.131 -8.380 1.00 39.28 194 GLY A CA 1
ATOM 1469 C C . GLY A 1 194 ? -20.433 13.952 -8.553 1.00 39.28 194 GLY A C 1
ATOM 1470 O O . GLY A 1 194 ? -20.990 14.280 -9.594 1.00 39.28 194 GLY A O 1
ATOM 1471 N N . GLY A 1 195 ? -21.096 13.394 -7.539 1.00 43.53 195 GLY A N 1
ATOM 1472 C CA . GLY A 1 195 ? -22.551 13.229 -7.539 1.00 43.53 195 GLY A CA 1
ATOM 1473 C C . GLY A 1 195 ? -23.311 14.553 -7.719 1.00 43.53 195 GLY A C 1
ATOM 1474 O O . GLY A 1 195 ? -22.743 15.637 -7.595 1.00 43.53 195 GLY A O 1
ATOM 1475 N N . VAL A 1 196 ? -24.616 14.435 -8.000 1.00 43.78 196 VAL A N 1
ATOM 1476 C CA . VAL A 1 196 ? -25.587 15.530 -8.210 1.00 43.78 196 VAL A CA 1
ATOM 1477 C C . VAL A 1 196 ? -25.256 16.776 -7.365 1.00 43.78 196 VAL A C 1
ATOM 1479 O O . VAL A 1 196 ? -25.160 16.657 -6.139 1.00 43.78 196 VAL A O 1
ATOM 1482 N N . PRO A 1 197 ? -25.147 17.980 -7.965 1.00 43.47 197 PRO A N 1
ATOM 1483 C CA . PRO A 1 197 ? -24.917 19.213 -7.218 1.00 43.47 197 PRO A CA 1
ATOM 1484 C C . PRO A 1 197 ? -25.921 19.349 -6.063 1.00 43.47 197 PRO A C 1
ATOM 1486 O O . PRO A 1 197 ? -27.129 19.242 -6.269 1.00 43.47 197 PRO A O 1
ATOM 1489 N N . ASN A 1 198 ? -25.419 19.574 -4.843 1.00 45.56 198 ASN A N 1
ATOM 1490 C CA . ASN A 1 198 ? -26.168 19.597 -3.571 1.00 45.56 198 ASN A CA 1
ATOM 1491 C C . ASN A 1 198 ? -26.579 18.238 -2.972 1.00 45.56 198 ASN A C 1
ATOM 1493 O O . ASN A 1 198 ? -27.379 18.209 -2.034 1.00 45.56 198 ASN A O 1
ATOM 1497 N N . LYS A 1 199 ? -26.021 17.119 -3.445 1.00 45.94 199 LYS A N 1
ATOM 1498 C CA . LYS A 1 199 ? -26.148 15.805 -2.799 1.00 45.94 199 LYS A CA 1
ATOM 1499 C C . LYS A 1 199 ? -24.788 15.126 -2.747 1.00 45.94 199 LYS A C 1
ATOM 1501 O O . LYS A 1 199 ? -24.330 14.542 -3.723 1.00 45.94 199 LYS A O 1
ATOM 1506 N N . PHE A 1 200 ? -24.153 15.164 -1.585 1.00 49.50 200 PHE A N 1
ATOM 1507 C CA . PHE A 1 200 ? -22.969 14.350 -1.355 1.00 49.50 200 PHE A CA 1
ATOM 1508 C C . PHE A 1 200 ? -23.452 12.954 -0.938 1.00 49.50 200 PHE A C 1
ATOM 1510 O O . PHE A 1 200 ? -24.136 12.803 0.072 1.00 49.50 200 PHE A O 1
ATOM 1517 N N . LEU A 1 201 ? -23.169 11.943 -1.766 1.00 53.25 201 LEU A N 1
ATOM 1518 C CA . LEU A 1 201 ? -23.470 10.528 -1.490 1.00 53.25 201 LEU A CA 1
ATOM 1519 C C . LEU A 1 201 ? -24.947 10.243 -1.145 1.00 53.25 201 LEU A C 1
ATOM 1521 O O . LEU A 1 201 ? -25.257 9.450 -0.261 1.00 53.25 201 LEU A O 1
ATOM 1525 N N . GLY A 1 202 ? -25.870 10.926 -1.831 1.00 55.03 202 GLY A N 1
ATOM 1526 C CA . GLY A 1 202 ? -27.318 10.754 -1.652 1.00 55.03 202 GLY A CA 1
ATOM 1527 C C . GLY A 1 202 ? -27.930 11.531 -0.478 1.00 55.03 202 GLY A C 1
ATOM 1528 O O . GLY A 1 202 ? -29.155 11.610 -0.386 1.00 55.03 202 GLY A O 1
ATOM 1529 N N . ILE A 1 203 ? -27.120 12.176 0.369 1.00 56.66 203 ILE A N 1
ATOM 1530 C CA . ILE A 1 203 ? -27.587 12.965 1.518 1.00 56.66 203 ILE A CA 1
ATOM 1531 C C . ILE A 1 203 ? -27.623 14.451 1.138 1.00 56.66 203 ILE A C 1
ATOM 1533 O O . ILE A 1 203 ? -26.651 15.011 0.628 1.00 56.66 203 ILE A O 1
ATOM 1537 N N . THR A 1 204 ? -28.761 15.109 1.379 1.00 61.06 204 THR A N 1
ATOM 1538 C CA . THR A 1 204 ? -28.939 16.540 1.068 1.00 61.06 204 THR A CA 1
ATOM 1539 C C . THR A 1 204 ? -28.523 17.392 2.278 1.00 61.06 204 THR A C 1
ATOM 1541 O O . THR A 1 204 ? -28.933 17.071 3.392 1.00 61.06 204 THR A O 1
ATOM 1544 N N . PRO A 1 205 ? -27.795 18.513 2.121 1.00 57.66 205 PRO A N 1
ATOM 1545 C CA . PRO A 1 205 ? -27.495 19.437 3.223 1.00 57.66 205 PRO A CA 1
ATOM 1546 C C . PRO A 1 205 ? -28.740 19.920 3.984 1.00 57.66 205 PRO A C 1
ATOM 1548 O O . PRO A 1 205 ? -28.683 20.129 5.190 1.00 57.66 205 PRO A O 1
ATOM 1551 N N . ALA A 1 206 ? -29.885 20.024 3.300 1.00 59.00 206 ALA A N 1
ATOM 1552 C CA . ALA A 1 206 ? -31.181 20.320 3.909 1.00 59.00 206 ALA A CA 1
ATOM 1553 C C . ALA A 1 206 ? -31.651 19.233 4.892 1.00 59.00 206 ALA A C 1
ATOM 1555 O O . ALA A 1 206 ? -32.235 19.574 5.912 1.00 59.00 206 ALA A O 1
ATOM 1556 N N . TYR A 1 207 ? -31.356 17.954 4.621 1.00 66.88 207 TYR A N 1
ATOM 1557 C CA . TYR A 1 207 ? -31.634 16.853 5.546 1.00 66.88 207 TYR A CA 1
ATOM 1558 C C . TYR A 1 207 ? -30.810 17.031 6.820 1.00 66.88 207 TYR A C 1
ATOM 1560 O O . TYR A 1 207 ? -31.394 17.170 7.882 1.00 66.88 207 TYR A O 1
ATOM 1568 N N . LEU A 1 208 ? -29.483 17.178 6.719 1.00 63.91 208 LEU A N 1
ATOM 1569 C CA . LEU A 1 208 ? -28.630 17.419 7.893 1.00 63.91 208 LEU A CA 1
ATOM 1570 C C . LEU A 1 208 ? -29.046 18.668 8.680 1.00 63.91 208 LEU A C 1
ATOM 1572 O O . LEU A 1 208 ? -29.076 18.637 9.906 1.00 63.91 208 LEU A O 1
ATOM 1576 N N . TRP A 1 209 ? -29.399 19.751 7.984 1.00 61.28 209 TRP A N 1
ATOM 1577 C CA . TRP A 1 209 ? -29.871 20.986 8.608 1.00 61.28 209 TRP A CA 1
ATOM 1578 C C . TRP A 1 209 ? -31.204 20.793 9.339 1.00 61.28 209 TRP A C 1
ATOM 1580 O O . TRP A 1 209 ? -31.366 21.254 10.466 1.00 61.28 209 TRP A O 1
ATOM 1590 N N . GLN A 1 210 ? -32.150 20.073 8.734 1.00 63.22 210 GLN A N 1
ATOM 1591 C CA . GLN A 1 210 ? -33.444 19.762 9.337 1.00 63.22 210 GLN A CA 1
ATOM 1592 C C . GLN A 1 210 ? -33.299 18.804 10.526 1.00 63.22 210 GLN A C 1
ATOM 1594 O O . GLN A 1 210 ? -33.940 19.009 11.553 1.00 63.22 210 GLN A O 1
ATOM 1599 N N . THR A 1 211 ? -32.401 17.825 10.429 1.00 61.41 211 THR A N 1
ATOM 1600 C CA . THR A 1 211 ? -32.042 16.893 11.501 1.00 61.41 211 THR A CA 1
ATOM 1601 C C . THR A 1 211 ? -31.357 17.609 12.672 1.00 61.41 211 THR A C 1
ATOM 1603 O O . THR A 1 211 ? -31.687 17.367 13.832 1.00 61.41 211 THR A O 1
ATOM 1606 N N . GLN A 1 212 ? -30.468 18.566 12.388 1.00 59.78 212 GLN A N 1
ATOM 1607 C CA . GLN A 1 212 ? -29.838 19.421 13.397 1.00 59.78 212 GLN A CA 1
ATOM 1608 C C . GLN A 1 212 ? -30.847 20.384 14.052 1.00 59.78 212 GLN A C 1
ATOM 1610 O O . GLN A 1 212 ? -30.773 20.614 15.259 1.00 59.78 212 GLN A O 1
ATOM 1615 N N . LEU A 1 213 ? -31.823 20.906 13.298 1.00 58.75 213 LEU A N 1
ATOM 1616 C CA . LEU A 1 213 ? -32.923 21.709 13.851 1.00 58.75 213 LEU A CA 1
ATOM 1617 C C . LEU A 1 213 ? -33.871 20.876 14.730 1.00 58.75 213 LEU A C 1
ATOM 1619 O O . LEU A 1 213 ? -34.298 21.352 15.778 1.00 58.75 213 LEU A O 1
ATOM 1623 N N . GLN A 1 214 ? -34.186 19.637 14.342 1.00 57.94 214 GLN A N 1
ATOM 1624 C CA . GLN A 1 214 ? -34.992 18.713 15.154 1.00 57.94 214 GLN A CA 1
ATOM 1625 C C . GLN A 1 214 ? -34.273 18.325 16.453 1.00 57.94 214 GLN A C 1
ATOM 1627 O O . GLN A 1 214 ? -34.908 18.201 17.498 1.00 57.94 214 GLN A O 1
ATOM 1632 N N . GLN A 1 215 ? -32.941 18.248 16.430 1.00 53.31 215 GLN A N 1
ATOM 1633 C CA . GLN A 1 215 ? -32.129 18.031 17.625 1.00 53.31 215 GLN A CA 1
ATOM 1634 C C . GLN A 1 215 ? -32.166 19.210 18.613 1.00 53.31 215 GLN A C 1
ATOM 1636 O O . GLN A 1 215 ? -31.992 18.998 19.809 1.00 53.31 215 GLN A O 1
ATOM 1641 N N . ALA A 1 216 ? -32.458 20.431 18.149 1.00 47.72 216 ALA A N 1
ATOM 1642 C CA . ALA A 1 216 ? -32.730 21.574 19.024 1.00 47.72 216 ALA A CA 1
ATOM 1643 C C . ALA A 1 216 ? -34.148 21.545 19.636 1.00 47.72 216 ALA A C 1
ATOM 1645 O O . ALA A 1 216 ? -34.394 22.227 20.628 1.00 47.72 216 ALA A O 1
ATOM 1646 N N . ALA A 1 217 ? -35.072 20.758 19.068 1.00 45.81 217 ALA A N 1
ATOM 1647 C CA . ALA A 1 217 ? -36.453 20.619 19.537 1.00 45.81 217 ALA A CA 1
ATOM 1648 C C . ALA A 1 217 ? -36.667 19.436 20.507 1.00 45.81 217 ALA A C 1
ATOM 1650 O O . ALA A 1 217 ? -37.615 19.469 21.291 1.00 45.81 217 ALA A O 1
ATOM 1651 N N . LEU A 1 218 ? -35.785 18.424 20.520 1.00 53.31 218 LEU A N 1
ATOM 1652 C CA . LEU A 1 218 ? -35.720 17.414 21.589 1.00 53.31 218 LEU A CA 1
ATOM 1653 C C . LEU A 1 218 ? -34.958 17.973 22.804 1.00 53.31 218 LEU A C 1
ATOM 1655 O O . LEU A 1 218 ? -33.839 17.564 23.107 1.00 53.31 218 LEU A O 1
ATOM 1659 N N . SER A 1 219 ? -35.554 18.926 23.520 1.00 47.66 219 SER A N 1
ATOM 1660 C CA . SER A 1 219 ? -34.998 19.435 24.778 1.00 47.66 219 SER A CA 1
ATOM 1661 C C . SER A 1 219 ? -35.290 18.481 25.949 1.00 47.66 219 SER A C 1
ATOM 1663 O O . SER A 1 219 ? -35.983 18.837 26.900 1.00 47.66 219 SER A O 1
ATOM 1665 N N . THR A 1 220 ? -34.779 17.252 25.899 1.00 54.75 220 THR A N 1
ATOM 1666 C CA . THR A 1 220 ? -34.314 16.629 27.148 1.00 54.75 220 THR A CA 1
ATOM 1667 C C . THR A 1 220 ? -33.041 17.379 27.518 1.00 54.75 220 THR A C 1
ATOM 1669 O O . THR A 1 220 ? -32.235 17.646 26.624 1.00 54.75 220 THR A O 1
ATOM 1672 N N . ASP A 1 221 ? -32.867 17.775 28.782 1.00 69.62 221 ASP A N 1
ATOM 1673 C CA . ASP A 1 221 ? -31.632 18.440 29.197 1.00 69.62 221 ASP A CA 1
ATOM 1674 C C . ASP A 1 221 ? -30.447 17.576 28.739 1.00 69.62 221 ASP A C 1
ATOM 1676 O O . ASP A 1 221 ? -30.334 16.398 29.083 1.00 69.62 221 ASP A O 1
ATOM 1680 N N . MET A 1 222 ? -29.611 18.125 27.855 1.00 71.25 222 MET A N 1
ATOM 1681 C CA . MET A 1 222 ? -28.548 17.371 27.187 1.00 71.25 222 MET A CA 1
ATOM 1682 C C . MET A 1 222 ? -27.603 16.732 28.207 1.00 71.25 222 MET A C 1
ATOM 1684 O O . MET A 1 222 ? -27.055 15.659 27.944 1.00 71.25 222 MET A O 1
ATOM 1688 N N . ALA A 1 223 ? -27.466 17.366 29.374 1.00 76.44 223 ALA A N 1
ATOM 1689 C CA . ALA A 1 223 ? -26.746 16.833 30.516 1.00 76.44 223 ALA A CA 1
ATOM 1690 C C . ALA A 1 223 ? -27.450 15.607 31.125 1.00 76.44 223 ALA A C 1
ATOM 1692 O O . ALA A 1 223 ? -26.803 14.583 31.322 1.00 76.44 223 ALA A O 1
ATOM 1693 N N . GLU A 1 224 ? -28.765 15.648 31.356 1.00 81.31 224 GLU A N 1
ATOM 1694 C CA . GLU A 1 224 ? -29.542 14.510 31.876 1.00 81.31 224 GLU A CA 1
ATOM 1695 C C . GLU A 1 224 ? -29.524 13.299 30.931 1.00 81.31 224 GLU A C 1
ATOM 1697 O O . GLU A 1 224 ? -29.363 12.160 31.383 1.00 81.31 224 GLU A O 1
ATOM 1702 N N . TYR A 1 225 ? -29.612 13.538 29.617 1.00 83.56 225 TYR A N 1
ATOM 1703 C CA . TYR A 1 225 ? -29.451 12.499 28.596 1.00 83.56 225 TYR A CA 1
ATOM 1704 C C . TYR A 1 225 ? -28.054 11.866 28.661 1.00 83.56 225 TYR A C 1
ATOM 1706 O O . TYR A 1 225 ? -27.923 10.642 28.713 1.00 83.56 225 TYR A O 1
ATOM 1714 N N . GLN A 1 226 ? -27.001 12.691 28.686 1.00 84.06 226 GLN A N 1
ATOM 1715 C CA . GLN A 1 226 ? -25.619 12.208 28.727 1.00 84.06 226 GLN A CA 1
ATOM 1716 C C . GLN A 1 226 ? -25.316 11.438 30.014 1.00 84.06 226 GLN A C 1
ATOM 1718 O O . GLN A 1 226 ? -24.667 10.397 29.952 1.00 84.06 226 GLN A O 1
ATOM 1723 N N . ILE A 1 227 ? -25.814 11.907 31.159 1.00 87.19 227 ILE A N 1
ATOM 1724 C CA . ILE A 1 227 ? -25.643 11.244 32.457 1.00 87.19 227 ILE A CA 1
ATOM 1725 C C . ILE A 1 227 ? -26.348 9.883 32.462 1.00 87.19 227 ILE A C 1
ATOM 1727 O O . ILE A 1 227 ? -25.753 8.887 32.877 1.00 87.19 227 ILE A O 1
ATOM 1731 N N . SER A 1 228 ? -27.591 9.821 31.977 1.00 85.94 228 SER A N 1
ATOM 1732 C CA . SER A 1 228 ? -28.373 8.577 31.911 1.00 85.94 228 SER A CA 1
ATOM 1733 C C . SER A 1 228 ? -27.729 7.544 30.985 1.00 85.94 228 SER A C 1
ATOM 1735 O O . SER A 1 228 ? -27.604 6.374 31.355 1.00 85.94 228 SER A O 1
ATOM 1737 N N . LEU A 1 229 ? -27.258 7.988 29.816 1.00 86.88 229 LEU A N 1
ATOM 1738 C CA . LEU A 1 229 ? -26.562 7.146 28.846 1.00 86.88 229 LEU A CA 1
ATOM 1739 C C . LEU A 1 229 ? -25.223 6.635 29.395 1.00 86.88 229 LEU A C 1
ATOM 1741 O O . LEU A 1 229 ? -24.946 5.439 29.335 1.00 86.88 229 LEU A O 1
ATOM 1745 N N . PHE A 1 230 ? -24.409 7.526 29.970 1.00 88.12 230 PHE A N 1
ATOM 1746 C CA . PHE A 1 230 ? -23.104 7.170 30.528 1.00 88.12 230 PHE A CA 1
ATOM 1747 C C . PHE A 1 230 ? -23.238 6.140 31.649 1.00 88.12 230 PHE A C 1
ATOM 1749 O O . PHE A 1 230 ? -22.555 5.120 31.633 1.00 88.12 230 PHE A O 1
ATOM 1756 N N . ARG A 1 231 ? -24.162 6.366 32.590 1.00 88.62 231 ARG A N 1
ATOM 1757 C CA . ARG A 1 231 ? -24.377 5.470 33.731 1.00 88.62 231 ARG A CA 1
ATOM 1758 C C . ARG A 1 231 ? -24.855 4.083 33.300 1.00 88.62 231 ARG A C 1
ATOM 1760 O O . ARG A 1 231 ? -24.512 3.088 33.939 1.00 88.62 231 ARG A O 1
ATOM 1767 N N . GLU A 1 232 ? -25.660 4.005 32.242 1.00 89.50 232 GLU A N 1
ATOM 1768 C CA . GLU A 1 232 ? -26.114 2.725 31.697 1.00 89.50 232 GLU A CA 1
ATOM 1769 C C . GLU A 1 232 ? -24.977 1.971 31.000 1.00 89.50 232 GLU A C 1
ATOM 1771 O O . GLU A 1 232 ? -24.756 0.802 31.322 1.00 89.50 232 GLU A O 1
ATOM 1776 N N . ILE A 1 233 ? -24.213 2.637 30.128 1.00 90.88 233 ILE A N 1
ATOM 1777 C CA . ILE A 1 233 ? -23.044 2.041 29.461 1.00 90.88 233 ILE A CA 1
ATOM 1778 C C . ILE A 1 233 ? -22.014 1.580 30.499 1.00 90.88 233 ILE A C 1
ATOM 1780 O O . ILE A 1 233 ? -21.562 0.437 30.451 1.00 90.88 233 ILE A O 1
ATOM 1784 N N . GLU A 1 234 ? -21.693 2.422 31.485 1.00 91.44 234 GLU A N 1
ATOM 1785 C CA . GLU A 1 234 ? -20.786 2.083 32.585 1.00 91.44 234 GLU A CA 1
ATOM 1786 C C . GLU A 1 234 ? -21.289 0.856 33.356 1.00 91.44 234 GLU A C 1
ATOM 1788 O O . GLU A 1 234 ? -20.528 -0.075 33.612 1.00 91.44 234 GLU A O 1
ATOM 1793 N N . GLY A 1 235 ? -22.585 0.806 33.680 1.00 89.88 235 GLY A N 1
ATOM 1794 C CA . GLY A 1 235 ? -23.187 -0.333 34.368 1.00 89.88 235 GLY A CA 1
ATOM 1795 C C . GLY A 1 235 ? -23.123 -1.635 33.562 1.00 89.88 235 GLY A C 1
ATOM 1796 O O . GLY A 1 235 ? -22.867 -2.695 34.137 1.00 89.88 235 GLY A O 1
ATOM 1797 N N . ARG A 1 236 ? -23.333 -1.571 32.241 1.00 90.75 236 ARG A N 1
ATOM 1798 C CA . ARG A 1 236 ? -23.249 -2.729 31.334 1.00 90.75 236 ARG A CA 1
ATOM 1799 C C . ARG A 1 236 ? -21.813 -3.219 31.187 1.00 90.75 236 ARG A C 1
ATOM 1801 O O . ARG A 1 236 ? -21.572 -4.416 31.350 1.00 90.75 236 ARG A O 1
ATOM 1808 N N . LEU A 1 237 ? -20.868 -2.306 30.960 1.00 91.81 237 LEU A N 1
ATOM 1809 C CA . LEU A 1 237 ? -19.440 -2.621 30.893 1.00 91.81 237 LEU A CA 1
ATOM 1810 C C . LEU A 1 237 ? -18.956 -3.221 32.208 1.00 91.81 237 LEU A C 1
ATOM 1812 O O . LEU A 1 237 ? -18.341 -4.281 32.200 1.00 91.81 237 LEU A O 1
ATOM 1816 N N . LYS A 1 238 ? -19.309 -2.609 33.341 1.00 93.06 238 LYS A N 1
ATOM 1817 C CA . LYS A 1 238 ? -18.972 -3.128 34.667 1.00 93.06 238 LYS A CA 1
ATOM 1818 C C . LYS A 1 238 ? -19.523 -4.533 34.877 1.00 93.06 238 LYS A C 1
ATOM 1820 O O . LYS A 1 238 ? -18.770 -5.414 35.261 1.00 93.06 238 LYS A O 1
ATOM 1825 N N . ALA A 1 239 ? -20.785 -4.784 34.530 1.00 89.81 239 ALA A N 1
ATOM 1826 C CA . ALA A 1 239 ? -21.360 -6.124 34.622 1.00 89.81 239 ALA A CA 1
ATOM 1827 C C . ALA A 1 239 ? -20.652 -7.143 33.709 1.00 89.81 239 ALA A C 1
ATOM 1829 O O . ALA A 1 239 ? -20.518 -8.304 34.090 1.00 89.81 239 ALA A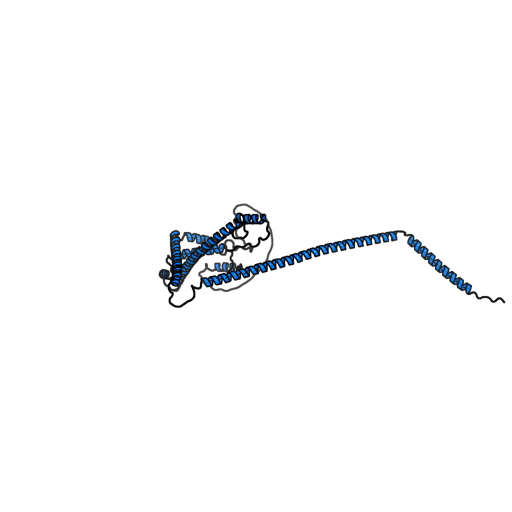 O 1
ATOM 1830 N N . LYS A 1 240 ? -20.192 -6.746 32.514 1.00 90.94 240 LYS A N 1
ATOM 1831 C CA . LYS A 1 240 ? -19.388 -7.614 31.634 1.00 90.94 240 LYS A CA 1
ATOM 1832 C C . LYS A 1 240 ? -17.995 -7.871 32.212 1.00 90.94 240 LYS A C 1
ATOM 1834 O O . LYS A 1 240 ? -17.560 -9.018 32.201 1.00 90.94 240 LYS A O 1
ATOM 1839 N N . CYS A 1 241 ? -17.343 -6.856 32.774 1.00 89.62 241 CYS A N 1
ATOM 1840 C CA . CYS A 1 241 ? -16.071 -6.995 33.481 1.00 89.62 241 CYS A CA 1
ATOM 1841 C C . CYS A 1 241 ? -16.203 -7.893 34.716 1.00 89.62 241 CYS A C 1
ATOM 1843 O O . CYS A 1 241 ? -15.370 -8.768 34.907 1.00 89.62 241 CYS A O 1
ATOM 1845 N N . ASP A 1 242 ? -17.267 -7.745 35.505 1.00 90.94 242 ASP A N 1
ATOM 1846 C CA . ASP A 1 242 ? -17.540 -8.580 36.677 1.00 90.94 242 ASP A CA 1
ATOM 1847 C C . ASP A 1 242 ? -17.839 -10.028 36.261 1.00 90.94 242 ASP A C 1
ATOM 1849 O O . ASP A 1 242 ? -17.332 -10.968 36.867 1.00 90.94 242 ASP A O 1
ATOM 1853 N N . LYS A 1 243 ? -18.612 -10.241 35.185 1.00 89.81 243 LYS A N 1
ATOM 1854 C CA . LYS A 1 243 ? -18.822 -11.578 34.597 1.00 89.81 243 LYS A CA 1
ATOM 1855 C C . LYS A 1 243 ? -17.509 -12.207 34.140 1.00 89.81 243 LYS A C 1
ATOM 1857 O O . LYS A 1 243 ? -17.291 -13.388 34.387 1.00 89.81 243 LYS A O 1
ATOM 1862 N N . LEU A 1 244 ? -16.649 -11.426 33.492 1.00 86.62 244 LEU A N 1
ATOM 1863 C CA . LEU A 1 244 ? -15.343 -11.875 33.034 1.00 86.62 244 LEU A CA 1
ATOM 1864 C C . LEU A 1 244 ? -14.428 -12.208 34.223 1.00 86.62 244 LEU A C 1
ATOM 1866 O O . LEU A 1 244 ? -13.831 -13.277 34.248 1.00 86.62 244 LEU A O 1
ATOM 1870 N N . ALA A 1 245 ? -14.381 -11.348 35.242 1.00 86.06 245 ALA A N 1
ATOM 1871 C CA . ALA A 1 245 ? -13.634 -11.582 36.474 1.00 86.06 245 ALA A CA 1
ATOM 1872 C C . ALA A 1 245 ? -14.123 -12.843 37.203 1.00 86.06 245 ALA A C 1
ATOM 1874 O O . ALA A 1 245 ? -13.311 -13.661 37.620 1.00 86.06 245 ALA A O 1
ATOM 1875 N N . ASN A 1 246 ? -15.438 -13.055 37.286 1.00 82.00 246 ASN A N 1
ATOM 1876 C CA . ASN A 1 246 ? -16.012 -14.268 37.870 1.00 82.00 246 ASN A CA 1
ATOM 1877 C C . ASN A 1 246 ? -15.681 -15.521 37.048 1.00 82.00 246 ASN A C 1
ATOM 1879 O O . ASN A 1 246 ? -15.401 -16.561 37.634 1.00 82.00 246 ASN A O 1
ATOM 1883 N N . ALA A 1 247 ? -15.664 -15.434 35.714 1.00 77.56 247 ALA A N 1
ATOM 1884 C CA . ALA A 1 247 ? -15.235 -16.540 34.859 1.00 77.56 247 ALA A CA 1
ATOM 1885 C C . ALA A 1 247 ? -13.761 -16.912 35.099 1.00 77.56 247 ALA A C 1
ATOM 1887 O O . ALA A 1 247 ? -13.433 -18.093 35.111 1.00 77.56 247 ALA A O 1
ATOM 1888 N N . PHE A 1 248 ? -12.898 -15.925 35.361 1.00 66.38 248 PHE A N 1
ATOM 1889 C CA . PHE A 1 248 ? -11.502 -16.169 35.732 1.00 66.38 248 PHE A CA 1
ATOM 1890 C C . PHE A 1 248 ? -11.336 -16.742 37.150 1.00 66.38 248 PHE A C 1
ATOM 1892 O O . PHE A 1 248 ? -10.429 -17.531 37.370 1.00 66.38 248 PHE A O 1
ATOM 1899 N N . VAL A 1 249 ? -12.205 -16.388 38.104 1.00 67.06 249 VAL A N 1
ATOM 1900 C CA . VAL A 1 249 ? -12.136 -16.885 39.496 1.00 67.06 249 VAL A CA 1
ATOM 1901 C C . VAL A 1 249 ? -12.713 -18.301 39.650 1.00 67.06 249 VAL A C 1
ATOM 1903 O O . VAL A 1 249 ? -12.222 -19.075 40.467 1.00 67.06 249 VAL A O 1
ATOM 1906 N N . ILE A 1 250 ? -13.743 -18.667 38.880 1.00 58.62 250 ILE A N 1
ATOM 1907 C CA . ILE A 1 250 ? -14.357 -20.010 38.935 1.00 58.62 250 ILE A CA 1
ATOM 1908 C C . ILE A 1 250 ? -13.401 -21.086 38.390 1.00 58.62 250 ILE A C 1
ATOM 1910 O O . ILE A 1 250 ? -13.393 -22.207 38.900 1.00 58.62 250 ILE A O 1
ATOM 1914 N N . ASP A 1 251 ? -12.539 -20.728 37.435 1.00 54.00 251 ASP A N 1
ATOM 1915 C CA . ASP A 1 251 ? -11.496 -21.613 36.896 1.00 54.00 251 ASP A CA 1
ATOM 1916 C C . ASP A 1 251 ? -10.423 -21.999 37.944 1.00 54.00 251 ASP A C 1
ATOM 1918 O O . ASP A 1 251 ? -9.758 -23.021 37.778 1.00 54.00 251 ASP A O 1
ATOM 1922 N N . ASP A 1 252 ? -10.285 -21.240 39.042 1.00 55.69 252 ASP A N 1
ATOM 1923 C CA . ASP A 1 252 ? -9.323 -21.519 40.122 1.00 55.69 252 ASP A CA 1
ATOM 1924 C C . ASP A 1 252 ? -9.901 -22.388 41.262 1.00 55.69 252 ASP A C 1
ATOM 1926 O O . ASP A 1 252 ? -9.139 -22.954 42.050 1.00 55.69 252 ASP A O 1
ATOM 1930 N N . ILE A 1 253 ? -11.232 -22.513 41.390 1.00 57.59 253 ILE A N 1
ATOM 1931 C CA . ILE A 1 253 ? -11.868 -23.107 42.588 1.00 57.59 253 ILE A CA 1
ATOM 1932 C C . ILE A 1 253 ? -12.381 -24.541 42.359 1.00 57.59 253 ILE A C 1
ATOM 1934 O O . ILE A 1 253 ? -12.298 -25.360 43.278 1.00 57.59 253 ILE A O 1
ATOM 1938 N N . ASP A 1 254 ? -12.804 -24.922 41.151 1.00 46.34 254 ASP A N 1
ATOM 1939 C CA . ASP A 1 254 ? -13.327 -26.275 40.891 1.00 46.34 254 ASP A CA 1
ATOM 1940 C C . ASP A 1 254 ? -12.252 -27.252 40.378 1.00 46.34 254 ASP A C 1
ATOM 1942 O O . ASP A 1 254 ? -12.305 -27.787 39.271 1.00 46.34 254 ASP A O 1
ATOM 1946 N N . THR A 1 255 ? -11.294 -27.598 41.248 1.00 50.09 255 THR A N 1
ATOM 1947 C CA . THR A 1 255 ? -10.372 -28.741 41.033 1.00 50.09 255 THR A CA 1
ATOM 1948 C C . THR A 1 255 ? -11.024 -30.094 41.382 1.00 50.09 255 THR A C 1
ATOM 1950 O O . THR A 1 255 ? -10.355 -31.030 41.823 1.00 50.09 255 THR A O 1
ATOM 1953 N N . SER A 1 256 ? -12.341 -30.252 41.209 1.00 48.75 256 SER A N 1
ATOM 1954 C CA . SER A 1 256 ? -12.988 -31.556 41.403 1.00 48.75 256 SER A CA 1
ATOM 1955 C C . SER A 1 256 ? -14.331 -31.698 40.688 1.00 48.75 256 SER A C 1
ATOM 1957 O O . SER A 1 256 ? -15.367 -31.788 41.334 1.00 48.75 256 SER A O 1
ATOM 1959 N N . THR A 1 257 ? -14.346 -31.786 39.360 1.00 46.41 257 THR A N 1
ATOM 1960 C CA . THR A 1 257 ? -15.070 -32.850 38.628 1.00 46.41 257 THR A CA 1
ATOM 1961 C C . THR A 1 257 ? -14.811 -32.723 37.131 1.00 46.41 257 THR A C 1
ATOM 1963 O O . THR A 1 257 ? -14.852 -31.646 36.553 1.00 46.41 257 THR A O 1
ATOM 1966 N N . GLY A 1 258 ? -14.457 -33.850 36.513 1.00 50.59 258 GLY A N 1
ATOM 1967 C CA . GLY A 1 258 ? -13.884 -33.924 35.175 1.00 50.59 258 GLY A CA 1
ATOM 1968 C C . GLY A 1 258 ? -14.696 -33.245 34.073 1.00 50.59 258 GLY A C 1
ATOM 1969 O O . GLY A 1 258 ? -15.710 -33.775 33.635 1.00 50.59 258 GLY A O 1
ATOM 1970 N N . HIS A 1 259 ? -14.146 -32.157 33.544 1.00 43.72 259 HIS A N 1
ATOM 1971 C CA . HIS A 1 259 ? -13.933 -31.946 32.112 1.00 43.72 259 HIS A CA 1
ATOM 1972 C C . HIS A 1 259 ? -12.651 -31.121 31.960 1.00 43.72 259 HIS A C 1
ATOM 1974 O O . HIS A 1 259 ? -12.650 -29.898 31.912 1.00 43.72 259 HIS A O 1
ATOM 1980 N N . GLN A 1 260 ? -11.520 -31.826 31.945 1.00 53.47 260 GLN A N 1
ATOM 1981 C CA . GLN A 1 260 ? -10.251 -31.272 31.485 1.00 53.47 260 GLN A CA 1
ATOM 1982 C C . GLN A 1 260 ? -10.458 -30.761 30.052 1.00 53.47 260 GLN A C 1
ATOM 1984 O O . GLN A 1 260 ? -10.960 -31.535 29.237 1.00 53.47 260 GLN A O 1
ATOM 1989 N N . ASN A 1 261 ? -10.089 -29.502 29.774 1.00 50.59 261 ASN A N 1
ATOM 1990 C CA . ASN A 1 261 ? -9.549 -28.964 28.506 1.00 50.59 261 ASN A CA 1
ATOM 1991 C C . ASN A 1 261 ? -10.145 -27.592 28.125 1.00 50.59 261 ASN A C 1
ATOM 1993 O O . ASN A 1 261 ? -11.060 -27.530 27.310 1.00 50.59 261 ASN A O 1
ATOM 1997 N N . SER A 1 262 ? -9.547 -26.485 28.580 1.00 54.12 262 SER A N 1
ATOM 1998 C CA . SER A 1 262 ? -9.561 -25.231 27.790 1.00 54.12 262 SER A CA 1
ATOM 1999 C C . SER A 1 262 ? -8.572 -24.176 28.294 1.00 54.12 262 SER A C 1
ATOM 2001 O O . SER A 1 262 ? -7.864 -23.591 27.474 1.00 54.12 262 SER A O 1
ATOM 2003 N N . SER A 1 263 ? -8.471 -23.969 29.608 1.00 51.66 263 SER A N 1
ATOM 2004 C CA . SER A 1 263 ? -7.750 -22.817 30.178 1.00 51.66 263 SER A CA 1
ATOM 2005 C C . SER A 1 263 ? -6.269 -23.099 30.487 1.00 51.66 263 SER A C 1
ATOM 2007 O O . SER A 1 263 ? -5.384 -22.350 30.075 1.00 51.66 263 SER A O 1
ATOM 2009 N N . ALA A 1 264 ? -5.959 -24.275 31.046 1.00 50.34 264 ALA A N 1
ATOM 2010 C CA . ALA A 1 264 ? -4.599 -24.682 31.432 1.00 50.34 264 ALA A CA 1
ATOM 2011 C C . ALA A 1 264 ? -3.611 -24.942 30.267 1.00 50.34 264 ALA A C 1
ATOM 2013 O O . ALA A 1 264 ? -2.491 -25.373 30.510 1.00 50.34 264 ALA A O 1
ATOM 2014 N N . ARG A 1 265 ? -4.013 -24.721 29.006 1.00 60.50 265 ARG A N 1
ATOM 2015 C CA . ARG A 1 265 ? -3.142 -24.817 27.813 1.00 60.50 265 ARG A CA 1
ATOM 2016 C C . ARG A 1 265 ? -2.970 -23.487 27.080 1.00 60.50 265 ARG A C 1
ATOM 2018 O O . ARG A 1 265 ? -2.436 -23.471 25.974 1.00 60.50 265 ARG A O 1
ATOM 2025 N N . LEU A 1 266 ? -3.490 -22.379 27.612 1.00 68.81 266 LEU A N 1
ATOM 2026 C CA . LEU A 1 266 ? -3.336 -21.060 26.991 1.00 68.81 266 LEU A CA 1
ATOM 2027 C C . LEU A 1 266 ? -1.861 -20.679 26.793 1.00 68.81 266 LEU A C 1
ATOM 2029 O O . LEU A 1 266 ? -1.525 -20.308 25.670 1.00 68.81 266 LEU A O 1
ATOM 2033 N N . PRO A 1 267 ? -0.968 -20.835 27.791 1.00 73.88 267 PRO A N 1
ATOM 2034 C CA . PRO A 1 267 ? 0.458 -20.570 27.608 1.00 73.88 267 PRO A CA 1
ATOM 2035 C C . PRO A 1 267 ? 1.079 -21.425 26.498 1.00 73.88 267 PRO A C 1
ATOM 2037 O O . PRO A 1 267 ? 1.823 -20.912 25.670 1.00 73.88 267 PRO A O 1
ATOM 2040 N N . GLU A 1 268 ? 0.724 -22.706 26.413 1.00 77.81 268 GLU A N 1
ATOM 2041 C CA . GLU A 1 268 ? 1.220 -23.633 25.393 1.00 77.81 268 GLU A CA 1
ATOM 2042 C C . GLU A 1 268 ? 0.658 -23.324 24.001 1.00 77.81 268 GLU A C 1
ATOM 2044 O O . GLU A 1 268 ? 1.379 -23.419 23.013 1.00 77.81 268 GLU A O 1
ATOM 2049 N N . ARG A 1 269 ? -0.612 -22.921 23.896 1.00 79.50 269 ARG A N 1
ATOM 2050 C CA . ARG A 1 269 ? -1.226 -22.495 22.628 1.00 79.50 269 ARG A CA 1
ATOM 2051 C C . ARG A 1 269 ? -0.645 -21.175 22.148 1.00 79.50 269 ARG A C 1
ATOM 2053 O O . ARG A 1 269 ? -0.369 -21.043 20.965 1.00 79.50 269 ARG A O 1
ATOM 2060 N N . VAL A 1 270 ? -0.444 -20.223 23.055 1.00 82.62 270 VAL A N 1
ATOM 2061 C CA . VAL A 1 270 ? 0.221 -18.950 22.757 1.00 82.62 270 VAL A CA 1
ATOM 2062 C C . VAL A 1 270 ? 1.657 -19.212 22.326 1.00 82.62 270 VAL A C 1
ATOM 2064 O O . VAL A 1 270 ? 2.081 -18.658 21.323 1.00 82.62 270 VAL A O 1
ATOM 2067 N N . LYS A 1 271 ? 2.371 -20.118 22.999 1.00 87.50 271 LYS A N 1
ATOM 2068 C CA . LYS A 1 271 ? 3.709 -20.549 22.589 1.00 87.50 271 LYS A CA 1
ATOM 2069 C C . LYS A 1 271 ? 3.714 -21.148 21.180 1.00 87.50 271 LYS A C 1
ATOM 2071 O O . LYS A 1 271 ? 4.532 -20.739 20.372 1.00 87.50 271 LYS A O 1
ATOM 2076 N N . LEU A 1 272 ? 2.779 -22.046 20.862 1.00 85.06 272 LEU A N 1
ATOM 2077 C CA . LEU A 1 272 ? 2.655 -22.618 19.515 1.00 85.06 272 LEU A CA 1
ATOM 2078 C C . LEU A 1 272 ? 2.317 -21.558 18.460 1.00 85.06 272 LEU A C 1
ATOM 2080 O O . LEU A 1 272 ? 2.855 -21.611 17.364 1.00 85.06 272 LEU A O 1
ATOM 2084 N N . ILE A 1 273 ? 1.456 -20.590 18.784 1.00 87.31 273 ILE A N 1
ATOM 2085 C CA . ILE A 1 273 ? 1.119 -19.480 17.881 1.00 87.31 273 ILE A CA 1
ATOM 2086 C C . ILE A 1 273 ? 2.326 -18.558 17.682 1.00 87.31 273 ILE A C 1
ATOM 2088 O O . ILE A 1 273 ? 2.566 -18.118 16.567 1.00 87.31 273 ILE A O 1
ATOM 2092 N N . ILE A 1 274 ? 3.104 -18.281 18.729 1.00 90.50 274 ILE A N 1
ATOM 2093 C CA . ILE A 1 274 ? 4.340 -17.498 18.620 1.00 90.50 274 ILE A CA 1
ATOM 2094 C C . ILE A 1 274 ? 5.353 -18.242 17.748 1.00 90.50 274 ILE A C 1
ATOM 2096 O O . ILE A 1 274 ? 5.883 -17.652 16.820 1.00 90.50 274 ILE A O 1
ATOM 2100 N N . GLU A 1 275 ? 5.566 -19.538 17.982 1.00 92.94 275 GLU A N 1
ATOM 2101 C CA . GLU A 1 275 ? 6.458 -20.365 17.159 1.00 92.94 275 GLU A CA 1
ATOM 2102 C C . GLU A 1 275 ? 5.974 -20.467 15.699 1.00 92.94 275 GLU A C 1
ATOM 2104 O O . GLU A 1 275 ? 6.791 -20.550 14.784 1.00 92.94 275 GLU A O 1
ATOM 2109 N N . GLU A 1 276 ? 4.659 -20.454 15.458 1.00 89.31 276 GLU A N 1
ATOM 2110 C CA . GLU A 1 276 ? 4.064 -20.365 14.117 1.00 89.31 276 GLU A CA 1
ATOM 2111 C C . GLU A 1 276 ? 4.376 -19.021 13.458 1.00 89.31 276 GLU A C 1
ATOM 2113 O O . GLU A 1 276 ? 4.909 -18.995 12.352 1.00 89.31 276 GLU A O 1
ATOM 2118 N N . ILE A 1 277 ? 4.125 -17.917 14.164 1.00 92.25 277 ILE A N 1
ATOM 2119 C CA . ILE A 1 277 ? 4.368 -16.555 13.677 1.00 92.25 277 ILE A CA 1
ATOM 2120 C C . ILE A 1 277 ? 5.857 -16.327 13.409 1.00 92.25 277 ILE A C 1
ATOM 2122 O O . ILE A 1 277 ? 6.208 -15.771 12.375 1.00 92.25 277 ILE A O 1
ATOM 2126 N N . GLU A 1 278 ? 6.748 -16.768 14.297 1.00 92.25 278 GLU A N 1
ATOM 2127 C CA . GLU A 1 278 ? 8.198 -16.644 14.106 1.00 92.25 278 GLU A CA 1
ATOM 2128 C C . GLU A 1 278 ? 8.664 -17.446 12.882 1.00 92.25 278 GLU A C 1
ATOM 2130 O O . GLU A 1 278 ? 9.518 -16.996 12.112 1.00 92.25 278 GLU A O 1
ATOM 2135 N N . ARG A 1 279 ? 8.071 -18.621 12.641 1.00 94.56 279 ARG A N 1
ATOM 2136 C CA . ARG A 1 279 ? 8.375 -19.423 11.453 1.00 94.56 279 ARG A CA 1
ATOM 2137 C C . ARG A 1 279 ? 7.855 -18.768 10.178 1.00 94.56 279 ARG A C 1
ATOM 2139 O O . ARG A 1 279 ? 8.597 -18.702 9.201 1.00 94.56 279 ARG A O 1
ATOM 2146 N N . GLU A 1 280 ? 6.630 -18.254 10.185 1.00 93.25 280 GLU A N 1
ATOM 2147 C CA . GLU A 1 280 ? 6.086 -17.480 9.066 1.00 93.25 280 GLU A CA 1
ATOM 2148 C C . GLU A 1 280 ? 6.926 -16.226 8.798 1.00 93.25 280 GLU A C 1
ATOM 2150 O O . GLU A 1 280 ? 7.245 -15.939 7.648 1.00 93.25 280 GLU A O 1
ATOM 2155 N N . GLU A 1 281 ? 7.373 -15.518 9.838 1.00 89.69 281 GLU A N 1
ATOM 2156 C CA . GLU A 1 281 ? 8.236 -14.345 9.697 1.00 89.69 281 GLU A CA 1
ATOM 2157 C C . GLU A 1 281 ? 9.563 -14.706 9.017 1.00 89.69 281 GLU A C 1
ATOM 2159 O O . GLU A 1 281 ? 10.017 -13.995 8.119 1.00 89.69 281 GLU A O 1
ATOM 2164 N N . THR A 1 282 ? 10.190 -15.820 9.409 1.00 91.50 282 THR A N 1
ATOM 2165 C CA . THR A 1 282 ? 11.435 -16.271 8.767 1.00 91.50 282 THR A CA 1
ATOM 2166 C C . THR A 1 282 ? 11.227 -16.679 7.308 1.00 91.50 282 THR A C 1
ATOM 2168 O O . THR A 1 282 ? 12.045 -16.301 6.469 1.00 91.50 282 THR A O 1
ATOM 2171 N N . ALA A 1 283 ? 10.118 -17.350 6.983 1.00 94.12 283 ALA A N 1
ATOM 2172 C CA . ALA A 1 283 ? 9.759 -17.688 5.606 1.00 94.12 283 ALA A CA 1
ATOM 2173 C C . ALA A 1 283 ? 9.518 -16.429 4.755 1.00 94.12 283 ALA A C 1
ATOM 2175 O O . ALA A 1 283 ? 10.074 -16.295 3.668 1.00 94.12 283 ALA A O 1
ATOM 2176 N N . LEU A 1 284 ? 8.774 -15.453 5.283 1.00 93.88 284 LEU A N 1
ATOM 2177 C CA . LEU A 1 284 ? 8.522 -14.182 4.602 1.00 93.88 284 LEU A CA 1
ATOM 2178 C C . LEU A 1 284 ? 9.803 -13.366 4.401 1.00 93.88 284 LEU A C 1
ATOM 2180 O O . LEU A 1 284 ? 9.971 -12.726 3.363 1.00 93.88 284 LEU A O 1
ATOM 2184 N N . ARG A 1 285 ? 10.731 -13.388 5.366 1.00 90.88 285 ARG A N 1
ATOM 2185 C CA . ARG A 1 285 ? 12.053 -12.767 5.202 1.00 90.88 285 ARG A CA 1
ATOM 2186 C C . ARG A 1 285 ? 12.845 -13.441 4.082 1.00 90.88 285 ARG A C 1
ATOM 2188 O O . ARG A 1 285 ? 13.454 -12.738 3.280 1.00 90.88 285 ARG A O 1
ATOM 2195 N N . GLU A 1 286 ? 12.844 -14.770 4.008 1.00 93.88 286 GLU A N 1
ATOM 2196 C CA . GLU A 1 286 ? 13.508 -15.505 2.925 1.00 93.88 286 GLU A CA 1
ATOM 2197 C C . GLU A 1 286 ? 12.888 -15.185 1.558 1.00 93.88 286 GLU A C 1
ATOM 2199 O O . GLU A 1 286 ? 13.621 -14.898 0.609 1.00 93.88 286 GLU A O 1
ATOM 2204 N N . ASP A 1 287 ? 11.559 -15.138 1.467 1.00 94.31 287 ASP A N 1
ATOM 2205 C CA . ASP A 1 287 ? 10.843 -14.751 0.250 1.00 94.31 287 ASP A CA 1
ATOM 2206 C C . ASP A 1 287 ? 11.171 -13.319 -0.181 1.00 94.31 287 ASP A C 1
ATOM 2208 O O . ASP A 1 287 ? 11.411 -13.079 -1.367 1.00 94.31 287 ASP A O 1
ATOM 2212 N N . LEU A 1 288 ? 11.258 -12.379 0.766 1.00 91.19 288 LEU A N 1
ATOM 2213 C CA . LEU A 1 288 ? 11.687 -11.006 0.500 1.00 91.19 288 LEU A CA 1
ATOM 2214 C C . LEU A 1 288 ? 13.105 -10.977 -0.087 1.00 91.19 288 LEU A C 1
ATOM 2216 O O . LEU A 1 288 ? 13.316 -10.372 -1.135 1.00 91.19 288 LEU A O 1
ATOM 2220 N N . TYR A 1 289 ? 14.070 -11.659 0.540 1.00 88.94 289 TYR A N 1
ATOM 2221 C CA . TYR A 1 289 ? 15.446 -11.724 0.031 1.00 88.94 289 TYR A CA 1
ATOM 2222 C C . TYR A 1 289 ? 15.536 -12.436 -1.327 1.00 88.94 289 TYR A C 1
ATOM 2224 O O . TYR A 1 289 ? 16.316 -12.041 -2.195 1.00 88.94 289 TYR A O 1
ATOM 2232 N N . SER A 1 290 ? 14.731 -13.477 -1.536 1.00 90.50 290 SER A N 1
ATOM 2233 C CA . SER A 1 290 ? 14.623 -14.198 -2.806 1.00 90.50 290 SER A CA 1
ATOM 2234 C C . SER A 1 290 ? 14.059 -13.303 -3.908 1.00 90.50 290 SER A C 1
ATOM 2236 O O . SER A 1 290 ? 14.592 -13.285 -5.021 1.00 90.50 290 SER A O 1
ATOM 2238 N N . ALA A 1 291 ? 13.018 -12.525 -3.604 1.00 88.31 291 ALA A N 1
ATOM 2239 C CA . ALA A 1 291 ? 12.454 -11.539 -4.512 1.00 88.31 291 ALA A CA 1
ATOM 2240 C C . ALA A 1 291 ? 13.483 -10.454 -4.846 1.00 88.31 291 ALA A C 1
ATOM 2242 O O . ALA A 1 291 ? 13.715 -10.199 -6.024 1.00 88.31 291 ALA A O 1
ATOM 2243 N N . ASP A 1 292 ? 14.157 -9.885 -3.848 1.00 86.62 292 ASP A N 1
ATOM 2244 C CA . ASP A 1 292 ? 15.150 -8.821 -4.036 1.00 86.62 292 ASP A CA 1
ATOM 2245 C C . ASP A 1 292 ? 16.337 -9.292 -4.896 1.00 86.62 292 ASP A C 1
ATOM 2247 O O . ASP A 1 292 ? 16.774 -8.601 -5.819 1.00 86.62 292 ASP A O 1
ATOM 2251 N N . ARG A 1 293 ? 16.788 -10.541 -4.704 1.00 88.50 293 ARG A N 1
ATOM 2252 C CA . ARG A 1 293 ? 17.794 -11.171 -5.572 1.00 88.50 293 ARG A CA 1
ATOM 2253 C C . ARG A 1 293 ? 17.300 -11.338 -7.011 1.00 88.50 293 ARG A C 1
ATOM 2255 O O . ARG A 1 293 ? 18.037 -11.012 -7.938 1.00 88.50 293 ARG A O 1
ATOM 2262 N N . LYS A 1 294 ? 16.065 -11.811 -7.215 1.00 88.06 294 LYS A N 1
ATOM 2263 C CA . LYS A 1 294 ? 15.463 -11.934 -8.558 1.00 88.06 294 LYS A CA 1
ATOM 2264 C C . LYS A 1 294 ? 15.300 -10.572 -9.234 1.00 88.06 294 LYS A C 1
ATOM 2266 O O . LYS A 1 294 ? 15.547 -10.461 -10.432 1.00 88.06 294 LYS A O 1
ATOM 2271 N N . PHE A 1 295 ? 14.926 -9.539 -8.480 1.00 82.19 295 PHE A N 1
ATOM 2272 C CA . PHE A 1 295 ? 14.885 -8.165 -8.974 1.00 82.19 295 PHE A CA 1
ATOM 2273 C C . PHE A 1 295 ? 16.277 -7.698 -9.403 1.00 82.19 295 PHE A C 1
ATOM 2275 O O . PHE A 1 295 ? 16.432 -7.200 -10.516 1.00 82.19 295 PHE A O 1
ATOM 2282 N N . ALA A 1 296 ? 17.303 -7.914 -8.578 1.00 80.19 296 ALA A N 1
ATOM 2283 C CA . ALA A 1 296 ? 18.677 -7.564 -8.925 1.00 80.19 296 ALA A CA 1
ATOM 2284 C C . ALA A 1 296 ? 19.172 -8.305 -10.181 1.00 80.19 296 ALA A C 1
ATOM 2286 O O . ALA A 1 296 ? 19.812 -7.696 -11.038 1.00 80.19 296 ALA A O 1
ATOM 2287 N N . GLU A 1 297 ? 18.866 -9.596 -10.325 1.00 83.50 297 GLU A N 1
ATOM 2288 C CA . GLU A 1 297 ? 19.184 -10.383 -11.526 1.00 83.50 297 GLU A CA 1
ATOM 2289 C C . GLU A 1 297 ? 18.476 -9.812 -12.770 1.00 83.50 297 GLU A C 1
ATOM 2291 O O . GLU A 1 297 ? 19.132 -9.552 -13.779 1.00 83.50 297 GLU A O 1
ATOM 2296 N N . TYR A 1 298 ? 17.177 -9.505 -12.674 1.00 83.81 298 TYR A N 1
ATOM 2297 C CA . TYR A 1 298 ? 16.403 -8.907 -13.768 1.00 83.81 298 TYR A CA 1
ATOM 2298 C C . TYR A 1 298 ? 16.968 -7.550 -14.217 1.00 83.81 298 TYR A C 1
ATOM 2300 O O . TYR A 1 298 ? 17.169 -7.327 -15.412 1.00 83.81 298 TYR A O 1
ATOM 2308 N N . TYR A 1 299 ? 17.292 -6.662 -13.271 1.00 78.31 299 TYR A N 1
ATOM 2309 C CA . TYR A 1 299 ? 17.891 -5.361 -13.580 1.00 78.31 299 TYR A CA 1
ATOM 2310 C C . TYR A 1 299 ? 19.279 -5.493 -14.209 1.00 78.31 299 TYR A C 1
ATOM 2312 O O . TYR A 1 299 ? 19.597 -4.750 -15.136 1.00 78.31 299 TYR A O 1
ATOM 2320 N N . ASN A 1 300 ? 20.111 -6.429 -13.744 1.00 80.38 300 ASN A N 1
ATOM 2321 C CA . ASN A 1 300 ? 21.424 -6.666 -14.346 1.00 80.38 300 ASN A CA 1
ATOM 2322 C C . ASN A 1 300 ? 21.302 -7.185 -15.785 1.00 80.38 300 ASN A C 1
ATOM 2324 O O . ASN A 1 300 ? 22.004 -6.687 -16.666 1.00 80.38 300 ASN A O 1
ATOM 2328 N N . ASP A 1 301 ? 20.387 -8.119 -16.047 1.00 86.50 301 ASP A N 1
ATOM 2329 C CA . ASP A 1 301 ? 20.108 -8.621 -17.396 1.00 86.50 301 ASP A CA 1
ATOM 2330 C C . ASP A 1 301 ? 19.581 -7.514 -18.317 1.00 86.50 301 ASP A C 1
ATOM 2332 O O . ASP A 1 301 ? 19.995 -7.399 -19.476 1.00 86.50 301 ASP A O 1
ATOM 2336 N N . GLU A 1 302 ? 18.676 -6.672 -17.819 1.00 85.19 302 GLU A N 1
ATOM 2337 C CA . GLU A 1 302 ? 18.125 -5.549 -18.574 1.00 85.19 302 GLU A CA 1
ATOM 2338 C C . GLU A 1 302 ? 19.191 -4.486 -18.873 1.00 85.19 302 GLU A C 1
ATOM 2340 O O . GLU A 1 302 ? 19.295 -4.028 -20.016 1.00 85.19 302 GLU A O 1
ATOM 2345 N N . LEU A 1 303 ? 20.050 -4.166 -17.897 1.00 83.25 303 LEU A N 1
ATOM 2346 C CA . LEU A 1 303 ? 21.202 -3.271 -18.057 1.00 83.25 303 LEU A CA 1
ATOM 2347 C C . LEU A 1 303 ? 22.229 -3.824 -19.054 1.00 83.25 303 LEU A C 1
ATOM 2349 O O . LEU A 1 303 ? 22.735 -3.081 -19.900 1.00 83.25 303 LEU A O 1
ATOM 2353 N N . GLN A 1 304 ? 22.526 -5.126 -19.008 1.00 84.56 304 GLN A N 1
ATOM 2354 C CA . GLN A 1 304 ? 23.417 -5.766 -19.979 1.00 84.56 304 GLN A CA 1
ATOM 2355 C C . GLN A 1 304 ? 22.835 -5.714 -21.394 1.00 84.56 304 GLN A C 1
ATOM 2357 O O . GLN A 1 304 ? 23.552 -5.370 -22.339 1.00 84.56 304 GLN A O 1
ATOM 2362 N N . LYS A 1 305 ? 21.534 -5.992 -21.553 1.00 89.62 305 LYS A N 1
ATOM 2363 C CA . LYS A 1 305 ? 20.839 -5.884 -22.845 1.00 89.62 305 LYS A CA 1
ATOM 2364 C C . LYS A 1 305 ? 20.888 -4.457 -23.385 1.00 89.62 305 LYS A C 1
ATOM 2366 O O . LYS A 1 305 ? 21.273 -4.263 -24.539 1.00 89.62 305 LYS A O 1
ATOM 2371 N N . THR A 1 306 ? 20.580 -3.453 -22.560 1.00 91.50 306 THR A N 1
ATOM 2372 C CA . THR A 1 306 ? 20.658 -2.043 -22.985 1.00 91.50 306 THR A CA 1
ATOM 2373 C C . THR A 1 306 ? 22.081 -1.643 -23.365 1.00 91.50 306 THR A C 1
ATOM 2375 O O . THR A 1 306 ? 22.280 -0.991 -24.393 1.00 91.50 306 THR A O 1
ATOM 2378 N N . TRP A 1 307 ? 23.087 -2.067 -22.597 1.00 92.88 307 TRP A N 1
ATOM 2379 C CA . TRP A 1 307 ? 24.489 -1.796 -22.914 1.00 92.88 307 TRP A CA 1
ATOM 2380 C C . TRP A 1 307 ? 24.921 -2.431 -24.244 1.00 92.88 307 TRP A C 1
ATOM 2382 O O . TRP A 1 307 ? 25.550 -1.764 -25.073 1.00 92.88 307 TRP A O 1
ATOM 2392 N N . LEU A 1 308 ? 24.543 -3.691 -24.492 1.00 89.75 308 LEU A N 1
ATOM 2393 C CA . LEU A 1 308 ? 24.821 -4.385 -25.753 1.00 89.75 308 LEU A CA 1
ATOM 2394 C C . LEU A 1 308 ? 24.134 -3.701 -26.940 1.00 89.75 308 LEU A C 1
ATOM 2396 O O . LEU A 1 308 ? 24.785 -3.480 -27.965 1.00 89.75 308 LEU A O 1
ATOM 2400 N N . CYS A 1 309 ? 22.868 -3.297 -26.798 1.00 88.56 309 CYS A N 1
ATOM 2401 C CA . CYS A 1 309 ? 22.153 -2.524 -27.816 1.00 88.56 309 CYS A CA 1
ATOM 2402 C C . CYS A 1 309 ? 22.885 -1.218 -28.142 1.00 88.56 309 CYS A C 1
ATOM 2404 O O . CYS A 1 309 ? 23.194 -0.964 -29.307 1.00 88.56 309 CYS A O 1
ATOM 2406 N N . LYS A 1 310 ? 23.272 -0.437 -27.125 1.00 93.31 310 LYS A N 1
ATOM 2407 C CA . LYS A 1 310 ? 24.008 0.825 -27.314 1.00 93.31 310 LYS A CA 1
ATOM 2408 C C . LYS A 1 310 ? 25.346 0.617 -28.030 1.00 93.31 310 LYS A C 1
ATOM 2410 O O . LYS A 1 310 ? 25.742 1.406 -28.896 1.00 93.31 310 LYS A O 1
ATOM 2415 N N . ARG A 1 311 ? 26.054 -0.466 -27.690 1.00 92.12 311 ARG A N 1
ATOM 2416 C CA . ARG A 1 311 ? 27.313 -0.852 -28.341 1.00 92.12 311 ARG A CA 1
ATOM 2417 C C . ARG A 1 311 ? 27.087 -1.195 -29.817 1.00 92.12 311 ARG A C 1
ATOM 2419 O O . ARG A 1 311 ? 27.845 -0.722 -30.666 1.00 92.12 311 ARG A O 1
ATOM 2426 N N . CYS A 1 312 ? 26.039 -1.960 -30.126 1.00 90.19 312 CYS A N 1
ATOM 2427 C CA . CYS A 1 312 ? 25.675 -2.329 -31.496 1.00 90.19 312 CYS A CA 1
ATOM 2428 C C . CYS A 1 312 ? 25.275 -1.109 -32.333 1.00 90.19 312 CYS A C 1
ATOM 2430 O O . CYS A 1 312 ? 25.749 -0.966 -33.458 1.00 90.19 312 CYS A O 1
ATOM 2432 N N . GLU A 1 313 ? 24.477 -0.193 -31.779 1.00 93.25 313 GLU A N 1
ATOM 2433 C CA . GLU A 1 313 ? 24.114 1.072 -32.432 1.00 93.25 313 GLU A CA 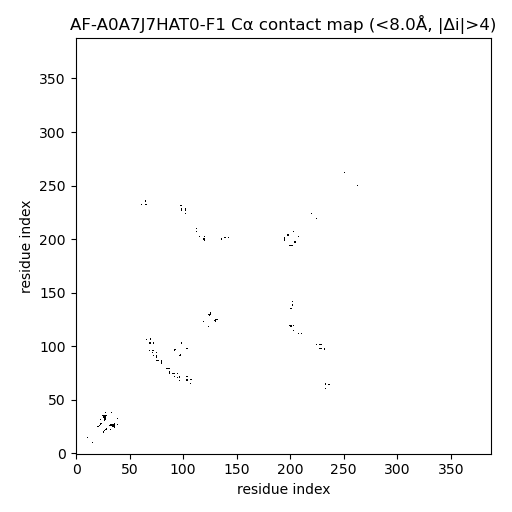1
ATOM 2434 C C . GLU A 1 313 ? 25.353 1.897 -32.792 1.00 93.25 313 GLU A C 1
ATOM 2436 O O . GLU A 1 313 ? 25.493 2.362 -33.925 1.00 93.25 313 GLU A O 1
ATOM 2441 N N . THR A 1 314 ? 26.288 2.020 -31.846 1.00 93.88 314 THR A N 1
ATOM 2442 C CA . THR A 1 314 ? 27.545 2.753 -32.043 1.00 93.88 314 THR A CA 1
ATOM 2443 C C . THR A 1 314 ? 28.396 2.113 -33.141 1.00 93.88 314 THR A C 1
ATOM 2445 O O . THR A 1 314 ? 28.947 2.808 -33.994 1.00 93.88 314 THR A O 1
ATOM 2448 N N . MET A 1 315 ? 28.500 0.783 -33.148 1.00 94.62 315 MET A N 1
ATOM 2449 C CA . MET A 1 315 ? 29.235 0.049 -34.178 1.00 94.62 315 MET A CA 1
ATOM 2450 C C . MET A 1 315 ? 28.587 0.208 -35.559 1.00 94.62 315 MET A C 1
ATOM 2452 O O . MET A 1 315 ? 29.288 0.450 -36.537 1.00 94.62 315 MET A O 1
ATOM 2456 N N . ASN A 1 316 ? 27.258 0.146 -35.639 1.00 93.25 316 ASN A N 1
ATOM 2457 C CA . ASN A 1 316 ? 26.518 0.332 -36.885 1.00 93.25 316 ASN A CA 1
ATOM 2458 C C . ASN A 1 316 ? 26.656 1.772 -37.420 1.00 93.25 316 ASN A C 1
ATOM 2460 O O . ASN A 1 316 ? 26.833 1.982 -38.616 1.00 93.25 316 ASN A O 1
ATOM 2464 N N . ALA A 1 317 ? 26.658 2.783 -36.545 1.00 94.94 317 ALA A N 1
ATOM 2465 C CA . ALA A 1 317 ? 26.964 4.161 -36.938 1.00 94.94 317 ALA A CA 1
ATOM 2466 C C . ALA A 1 317 ? 28.377 4.292 -37.537 1.00 94.94 317 ALA A C 1
ATOM 2468 O O . ALA A 1 317 ? 28.537 4.899 -38.593 1.00 94.94 317 ALA A O 1
ATOM 2469 N N . LYS A 1 318 ? 29.386 3.658 -36.923 1.00 96.81 318 LYS A N 1
ATOM 2470 C CA . LYS A 1 318 ? 30.754 3.634 -37.466 1.00 96.81 318 LYS A CA 1
ATOM 2471 C C . LYS A 1 318 ? 30.831 2.936 -38.821 1.00 96.81 318 LYS A C 1
ATOM 2473 O O . LYS A 1 318 ? 31.444 3.471 -39.734 1.00 96.81 318 LYS A O 1
ATOM 2478 N N . LEU A 1 319 ? 30.194 1.772 -38.968 1.00 95.38 319 LEU A N 1
ATOM 2479 C CA . LEU A 1 319 ? 30.145 1.051 -40.244 1.00 95.38 319 LEU A CA 1
ATOM 2480 C C . LEU A 1 319 ? 29.493 1.891 -41.342 1.00 95.38 319 LEU A C 1
ATOM 2482 O O . LEU A 1 319 ? 30.016 1.949 -42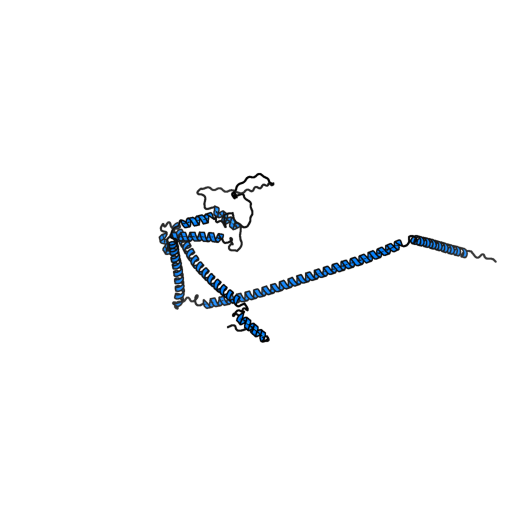.449 1.00 95.38 319 LEU A O 1
ATOM 2486 N N . ARG A 1 320 ? 28.390 2.581 -41.032 1.00 96.00 320 ARG A N 1
ATOM 2487 C CA . ARG A 1 320 ? 27.748 3.500 -41.979 1.00 96.00 320 ARG A CA 1
ATOM 2488 C C . ARG A 1 320 ? 28.682 4.633 -42.399 1.00 96.00 320 ARG A C 1
ATOM 2490 O O . ARG A 1 320 ? 28.768 4.891 -43.592 1.00 96.00 320 ARG A O 1
ATOM 2497 N N . ASN A 1 321 ? 29.419 5.241 -41.468 1.00 96.00 321 ASN A N 1
ATOM 2498 C CA . ASN A 1 321 ? 30.406 6.271 -41.812 1.00 96.00 321 ASN A CA 1
ATOM 2499 C C . ASN A 1 321 ? 31.510 5.727 -42.725 1.00 96.00 321 ASN A C 1
ATOM 2501 O O . ASN A 1 321 ? 31.772 6.326 -43.760 1.00 96.00 321 ASN A O 1
ATOM 2505 N N . TYR A 1 322 ? 32.088 4.563 -42.409 1.00 95.75 322 TYR A N 1
ATOM 2506 C CA . TYR A 1 322 ? 33.108 3.948 -43.266 1.00 95.75 322 TYR A CA 1
ATOM 2507 C C . TYR A 1 322 ? 32.591 3.637 -44.671 1.00 95.75 322 TYR A C 1
ATOM 2509 O O . TYR A 1 322 ? 33.311 3.821 -45.649 1.00 95.75 322 TYR A O 1
ATOM 2517 N N . LEU A 1 323 ? 31.344 3.171 -44.788 1.00 95.25 323 LEU A N 1
ATOM 2518 C CA . LEU A 1 323 ? 30.727 2.932 -46.090 1.00 95.25 323 LEU A CA 1
ATOM 2519 C C . LEU A 1 323 ? 30.548 4.237 -46.872 1.00 95.25 323 LEU A C 1
ATOM 2521 O O . LEU A 1 323 ? 30.850 4.261 -48.061 1.00 95.25 323 LEU A O 1
ATOM 2525 N N . VAL A 1 324 ? 30.102 5.313 -46.219 1.00 97.06 324 VAL A N 1
ATOM 2526 C CA . VAL A 1 324 ? 29.968 6.634 -46.851 1.00 97.06 324 VAL A CA 1
ATOM 2527 C C . VAL A 1 324 ? 31.328 7.138 -47.336 1.00 97.06 324 VAL A C 1
ATOM 2529 O O . VAL A 1 324 ? 31.466 7.423 -48.524 1.00 97.06 324 VAL A O 1
ATOM 2532 N N . GLU A 1 325 ? 32.345 7.142 -46.475 1.00 96.31 325 GLU A N 1
ATOM 2533 C CA . GLU A 1 325 ? 33.710 7.564 -46.822 1.00 96.31 325 GLU A CA 1
ATOM 2534 C C . GLU A 1 325 ? 34.271 6.760 -48.007 1.00 96.31 325 GLU A C 1
ATOM 2536 O O . GLU A 1 325 ? 34.781 7.335 -48.968 1.00 96.31 325 GLU A O 1
ATOM 2541 N N . ALA A 1 326 ? 34.099 5.433 -47.998 1.00 95.12 326 ALA A N 1
ATOM 2542 C CA . ALA A 1 326 ? 34.540 4.575 -49.095 1.00 95.12 326 ALA A CA 1
ATOM 2543 C C . ALA A 1 326 ? 33.803 4.878 -50.414 1.00 95.12 326 ALA A C 1
ATOM 2545 O O . ALA A 1 326 ? 34.411 4.861 -51.487 1.00 95.12 326 ALA A O 1
ATOM 2546 N N . THR A 1 327 ? 32.496 5.168 -50.362 1.00 96.25 327 THR A N 1
ATOM 2547 C CA . THR A 1 327 ? 31.732 5.551 -51.562 1.00 96.25 327 THR A CA 1
ATOM 2548 C C . THR A 1 327 ? 32.134 6.922 -52.098 1.00 96.25 327 THR A C 1
ATOM 2550 O O . THR A 1 327 ? 32.228 7.093 -53.315 1.00 96.25 327 THR A O 1
ATOM 2553 N N . GLU A 1 328 ? 32.428 7.881 -51.218 1.00 97.06 328 GLU A N 1
ATOM 2554 C CA . GLU A 1 328 ? 32.928 9.200 -51.600 1.00 97.06 328 GLU A CA 1
ATOM 2555 C C . GLU A 1 328 ? 34.301 9.089 -52.268 1.00 97.06 328 GLU A C 1
ATOM 2557 O O . GLU A 1 328 ? 34.489 9.623 -53.365 1.00 97.06 328 GLU A O 1
ATOM 2562 N N . GLU A 1 329 ? 35.227 8.323 -51.685 1.00 96.25 329 GLU A N 1
ATOM 2563 C CA . GLU A 1 329 ? 36.553 8.077 -52.259 1.00 96.25 329 GLU A CA 1
ATOM 2564 C C . GLU A 1 329 ? 36.459 7.408 -53.638 1.00 96.25 329 GLU A C 1
ATOM 2566 O O . GLU A 1 329 ? 37.078 7.870 -54.605 1.00 96.25 329 GLU A O 1
ATOM 2571 N N . ALA A 1 330 ? 35.627 6.370 -53.765 1.00 95.25 330 ALA A N 1
ATOM 2572 C CA . ALA A 1 330 ? 35.388 5.700 -55.039 1.00 95.25 330 ALA A CA 1
ATOM 2573 C C . ALA A 1 330 ? 34.807 6.662 -56.090 1.00 95.25 330 ALA A C 1
ATOM 2575 O O . ALA A 1 330 ? 35.242 6.658 -57.245 1.00 95.25 330 ALA A O 1
ATOM 2576 N N . SER A 1 331 ? 33.865 7.527 -55.697 1.00 95.62 331 SER A N 1
ATOM 2577 C CA . SER A 1 331 ? 33.273 8.526 -56.594 1.00 95.62 331 SER A CA 1
ATOM 2578 C C . SER A 1 331 ? 34.293 9.579 -57.044 1.00 95.62 331 SER A C 1
ATOM 2580 O O . SER A 1 331 ? 34.311 9.967 -58.214 1.00 95.62 331 SER A O 1
ATOM 2582 N N . LEU A 1 332 ? 35.193 10.005 -56.153 1.00 96.19 332 LEU A N 1
ATOM 2583 C CA . LEU A 1 332 ? 36.249 10.965 -56.458 1.00 96.19 332 LEU A CA 1
ATOM 2584 C C . LEU A 1 332 ? 37.274 10.360 -57.420 1.00 96.19 332 LEU A C 1
ATOM 2586 O O . LEU A 1 332 ? 37.666 11.008 -58.395 1.00 96.19 332 LEU A O 1
ATOM 2590 N N . ALA A 1 333 ? 37.659 9.102 -57.197 1.00 95.44 333 ALA A N 1
ATOM 2591 C CA . ALA A 1 333 ? 38.525 8.354 -58.102 1.00 95.44 333 ALA A CA 1
ATOM 2592 C C . ALA A 1 333 ? 37.890 8.192 -59.494 1.00 95.44 333 ALA A C 1
ATOM 2594 O O . ALA A 1 333 ? 38.550 8.453 -60.505 1.00 95.44 333 ALA A O 1
ATOM 2595 N N . TYR A 1 334 ? 36.601 7.839 -59.551 1.00 95.31 334 TYR A N 1
ATOM 2596 C CA . TYR A 1 334 ? 35.841 7.744 -60.797 1.00 95.31 334 TYR A CA 1
ATOM 2597 C C . TYR A 1 334 ? 35.791 9.086 -61.539 1.00 95.31 334 TYR A C 1
ATOM 2599 O O . TYR A 1 334 ? 36.177 9.157 -62.705 1.00 95.31 334 TYR A O 1
ATOM 2607 N N . ASN A 1 335 ? 35.404 10.171 -60.863 1.00 95.81 335 ASN A N 1
ATOM 2608 C CA . ASN A 1 335 ? 35.341 11.505 -61.464 1.00 95.81 335 ASN A CA 1
ATOM 2609 C C . ASN A 1 335 ? 36.708 11.952 -61.999 1.00 95.81 335 ASN A C 1
ATOM 2611 O O . ASN A 1 335 ? 36.801 12.469 -63.110 1.00 95.81 335 ASN A O 1
ATOM 2615 N N . LYS A 1 336 ? 37.792 11.685 -61.260 1.00 96.62 336 LYS A N 1
ATOM 2616 C CA . LYS A 1 336 ? 39.161 11.966 -61.713 1.00 96.62 336 LYS A CA 1
ATOM 2617 C C . LYS A 1 336 ? 39.521 11.185 -62.979 1.00 96.62 336 LYS A C 1
ATOM 2619 O O . LYS A 1 336 ? 40.147 11.745 -63.880 1.00 96.62 336 LYS A O 1
ATOM 2624 N N . ALA A 1 337 ? 39.136 9.911 -63.060 1.00 93.81 337 ALA A N 1
ATOM 2625 C CA . ALA A 1 337 ? 39.345 9.095 -64.253 1.00 93.81 337 ALA A CA 1
ATOM 2626 C C . ALA A 1 337 ? 38.543 9.628 -65.453 1.00 93.81 337 ALA A C 1
ATOM 2628 O O . ALA A 1 337 ? 39.097 9.755 -66.543 1.00 93.81 337 ALA A O 1
ATOM 2629 N N . VAL A 1 338 ? 37.280 10.014 -65.247 1.00 93.50 338 VAL A N 1
ATOM 2630 C CA . VAL A 1 338 ? 36.424 10.611 -66.286 1.00 93.50 338 VAL A CA 1
ATOM 2631 C C . VAL A 1 338 ? 37.000 11.930 -66.802 1.00 93.50 338 VAL A C 1
ATOM 2633 O O . VAL A 1 338 ? 37.053 12.131 -68.015 1.00 93.50 338 VAL A O 1
ATOM 2636 N N . THR A 1 339 ? 37.477 12.812 -65.919 1.00 91.69 339 THR A N 1
ATOM 2637 C CA . THR A 1 339 ? 38.119 14.070 -66.330 1.00 91.69 339 THR A CA 1
ATOM 2638 C C . THR A 1 339 ? 39.363 13.805 -67.169 1.00 91.69 339 THR A C 1
ATOM 2640 O O . THR A 1 339 ? 39.482 14.368 -68.254 1.00 91.69 339 THR A O 1
ATOM 2643 N N . ARG A 1 340 ? 40.236 12.882 -66.741 1.00 88.81 340 ARG A N 1
ATOM 2644 C CA . ARG A 1 340 ? 41.415 12.491 -67.532 1.00 88.81 340 ARG A CA 1
ATOM 2645 C C . ARG A 1 340 ? 41.035 11.925 -68.899 1.00 88.81 340 ARG A C 1
ATOM 2647 O O . ARG A 1 340 ? 41.656 12.277 -69.892 1.00 88.81 340 ARG A O 1
ATOM 2654 N N . LEU A 1 341 ? 40.009 11.076 -68.978 1.00 86.44 341 LEU A N 1
ATOM 2655 C CA . LEU A 1 341 ? 39.514 10.557 -70.259 1.00 86.44 341 LEU A CA 1
ATOM 2656 C C . LEU A 1 341 ? 39.005 11.677 -71.173 1.00 86.44 341 LEU A C 1
ATOM 2658 O O . LEU A 1 341 ? 39.290 11.663 -72.368 1.00 86.44 341 LEU A O 1
ATOM 2662 N N . ARG A 1 342 ? 38.288 12.661 -70.622 1.00 82.44 342 ARG A N 1
ATOM 2663 C CA . ARG A 1 342 ? 37.813 13.825 -71.381 1.00 82.44 342 ARG A CA 1
ATOM 2664 C C . ARG A 1 342 ? 38.971 14.694 -71.873 1.00 82.44 342 ARG A C 1
ATOM 2666 O O . ARG A 1 342 ? 38.920 15.159 -73.006 1.00 82.44 342 ARG A O 1
ATOM 2673 N N . GLU A 1 343 ? 40.003 14.892 -71.056 1.00 82.69 343 GLU A N 1
ATOM 2674 C CA . GLU A 1 343 ? 41.236 15.566 -71.478 1.00 82.69 343 GLU A CA 1
ATOM 2675 C C . GLU A 1 343 ? 41.863 14.826 -72.664 1.00 82.69 343 GLU A C 1
ATOM 2677 O O . GLU A 1 343 ? 42.073 15.447 -73.697 1.00 82.69 343 GLU A O 1
ATOM 2682 N N . TYR A 1 344 ? 42.045 13.500 -72.590 1.00 75.62 344 TYR A N 1
ATOM 2683 C CA . TYR A 1 344 ? 42.557 12.709 -73.719 1.00 75.62 344 TYR A CA 1
ATOM 2684 C C . TYR A 1 344 ? 41.698 12.825 -74.983 1.00 75.62 344 TYR A C 1
ATOM 2686 O O . TYR A 1 344 ? 42.244 12.961 -76.075 1.00 75.62 344 TYR A O 1
ATOM 2694 N N . GLN A 1 345 ? 40.370 12.812 -74.853 1.00 69.06 345 GLN A N 1
ATOM 2695 C CA . GLN A 1 345 ? 39.463 13.025 -75.988 1.00 69.06 345 GLN A CA 1
ATOM 2696 C C . GLN A 1 345 ? 39.578 14.436 -76.587 1.00 69.06 345 GLN A C 1
ATOM 2698 O O . GLN A 1 345 ? 39.321 14.617 -77.773 1.00 69.06 345 GLN A O 1
ATOM 2703 N N . GLY A 1 346 ? 39.961 15.434 -75.790 1.00 65.62 346 GLY A N 1
ATOM 2704 C CA . GLY A 1 346 ? 40.151 16.812 -76.238 1.00 65.62 346 GLY A CA 1
ATOM 2705 C C . GLY A 1 346 ? 41.541 17.125 -76.801 1.00 65.62 346 GLY A C 1
ATOM 2706 O O . GLY A 1 346 ? 41.736 18.245 -77.268 1.00 65.62 346 GLY A O 1
ATOM 2707 N N . VAL A 1 347 ? 42.504 16.195 -76.740 1.00 64.12 347 VAL A N 1
ATOM 2708 C CA . VAL A 1 347 ? 43.927 16.518 -76.957 1.00 64.12 347 VAL A CA 1
ATOM 2709 C C . VAL A 1 347 ? 44.306 16.779 -78.416 1.00 64.12 347 VAL A C 1
ATOM 2711 O O . VAL A 1 347 ? 45.206 17.587 -78.613 1.00 64.12 347 VAL A O 1
ATOM 2714 N N . ASP A 1 348 ? 43.643 16.230 -79.440 1.00 64.25 348 ASP A N 1
ATOM 2715 C CA . ASP A 1 348 ? 43.889 16.708 -80.814 1.00 64.25 348 ASP A CA 1
ATOM 2716 C C . ASP A 1 348 ? 42.831 16.230 -81.836 1.00 64.25 348 ASP A C 1
ATOM 2718 O O . ASP A 1 348 ? 42.815 15.048 -82.192 1.00 64.25 348 ASP A O 1
ATOM 2722 N N . PRO A 1 349 ? 41.986 17.118 -82.401 1.00 68.00 349 PRO A N 1
ATOM 2723 C CA . PRO A 1 349 ? 41.126 16.794 -83.547 1.00 68.00 349 PRO A CA 1
ATOM 2724 C C . PRO A 1 349 ? 41.910 16.290 -84.772 1.00 68.00 349 PRO A C 1
ATOM 2726 O O . PRO A 1 349 ? 41.361 15.626 -85.657 1.00 68.00 349 PRO A O 1
ATOM 2729 N N . HIS A 1 350 ? 43.205 16.609 -84.850 1.00 69.19 350 HIS A N 1
ATOM 2730 C CA . HIS A 1 350 ? 44.092 16.164 -85.910 1.00 69.19 350 HIS A CA 1
ATOM 2731 C C . HIS A 1 350 ? 44.566 14.719 -85.716 1.00 69.19 350 HIS A C 1
ATOM 2733 O O . HIS A 1 350 ? 44.915 14.078 -86.705 1.00 69.19 350 HIS A O 1
ATOM 2739 N N . PHE A 1 351 ? 44.504 14.155 -84.502 1.00 76.00 351 PHE A N 1
ATOM 2740 C CA . PHE A 1 351 ? 44.920 12.770 -84.256 1.00 76.00 351 PHE A CA 1
ATOM 2741 C C . PHE A 1 351 ? 44.072 11.769 -85.044 1.00 76.00 351 PHE A C 1
ATOM 2743 O O . PHE A 1 351 ? 44.621 10.894 -85.709 1.00 76.00 351 PHE A O 1
ATOM 2750 N N . ASP A 1 352 ? 42.749 11.952 -85.080 1.00 77.38 352 ASP A N 1
ATOM 2751 C CA . ASP A 1 352 ? 41.857 11.130 -85.910 1.00 77.38 352 ASP A CA 1
ATOM 2752 C C . ASP A 1 352 ? 42.169 11.275 -87.405 1.00 77.38 352 ASP A C 1
ATOM 2754 O O . ASP A 1 352 ? 42.040 10.324 -88.180 1.00 77.38 352 ASP A O 1
ATOM 2758 N N . THR A 1 353 ? 42.602 12.467 -87.822 1.00 81.94 353 THR A N 1
ATOM 2759 C CA . THR A 1 353 ? 43.002 12.736 -89.208 1.00 81.94 353 THR A CA 1
ATOM 2760 C C . THR A 1 353 ? 44.306 12.011 -89.544 1.00 81.94 353 THR A C 1
ATOM 2762 O O . THR A 1 353 ? 44.384 11.344 -90.575 1.00 81.94 353 THR A O 1
ATOM 2765 N N . ILE A 1 354 ? 45.297 12.067 -88.651 1.00 83.69 354 ILE A N 1
ATOM 2766 C CA . ILE A 1 354 ? 46.577 11.360 -88.779 1.00 83.69 354 ILE A CA 1
ATOM 2767 C C . ILE A 1 354 ? 46.355 9.842 -88.767 1.00 83.69 354 ILE A C 1
ATOM 2769 O O . ILE A 1 354 ? 46.914 9.135 -89.604 1.00 83.69 354 ILE A O 1
ATOM 2773 N N . ALA A 1 355 ? 45.505 9.330 -87.874 1.00 82.88 355 ALA A N 1
ATOM 2774 C CA . ALA A 1 355 ? 45.188 7.908 -87.787 1.00 82.88 355 ALA A CA 1
ATOM 2775 C C . ALA A 1 355 ? 44.545 7.385 -89.083 1.00 82.88 355 ALA A C 1
ATOM 2777 O O . ALA A 1 355 ? 44.928 6.320 -89.575 1.00 82.88 355 ALA A O 1
ATOM 2778 N N . ARG A 1 356 ? 43.625 8.153 -89.687 1.00 86.94 356 ARG A N 1
ATOM 2779 C CA . ARG A 1 356 ? 43.047 7.819 -91.002 1.00 86.94 356 ARG A CA 1
ATOM 2780 C C . ARG A 1 356 ? 44.092 7.852 -92.114 1.00 86.94 356 ARG A C 1
ATOM 2782 O O . ARG A 1 356 ? 44.171 6.902 -92.883 1.00 86.94 356 ARG A O 1
ATOM 2789 N N . GLN A 1 357 ? 44.926 8.892 -92.167 1.00 90.75 357 GLN A N 1
ATOM 2790 C CA . GLN A 1 357 ? 45.996 8.988 -93.167 1.00 90.75 357 GLN A CA 1
ATOM 2791 C C . GLN A 1 357 ? 46.976 7.816 -93.075 1.00 90.75 357 GLN A C 1
ATOM 2793 O O . GLN A 1 357 ? 47.357 7.244 -94.095 1.00 90.75 357 GLN A O 1
ATOM 2798 N N . TYR A 1 358 ? 47.361 7.425 -91.860 1.00 91.75 358 TYR A N 1
ATOM 2799 C CA . TYR A 1 358 ? 48.218 6.266 -91.643 1.00 91.75 358 TYR A CA 1
ATOM 2800 C C . TYR A 1 358 ? 47.552 4.980 -92.144 1.00 91.75 358 TYR A C 1
ATOM 2802 O O . TYR A 1 358 ? 48.180 4.205 -92.864 1.00 91.75 358 TYR A O 1
ATOM 2810 N N . HIS A 1 359 ? 46.268 4.782 -91.833 1.00 93.94 359 HIS A N 1
ATOM 2811 C CA . HIS A 1 359 ? 45.509 3.628 -92.311 1.00 93.94 359 HIS A CA 1
ATOM 2812 C C . HIS A 1 359 ? 45.444 3.563 -93.847 1.00 93.94 359 HIS A C 1
ATOM 2814 O O . HIS A 1 359 ? 45.686 2.505 -94.432 1.00 93.94 359 HIS A O 1
ATOM 2820 N N . ASP A 1 360 ? 45.201 4.695 -94.509 1.00 95.25 360 ASP A N 1
ATOM 2821 C CA . ASP A 1 360 ? 45.170 4.780 -95.973 1.00 95.25 360 ASP A CA 1
ATOM 2822 C C . ASP A 1 360 ? 46.536 4.456 -96.600 1.00 95.25 360 ASP A C 1
ATOM 2824 O O . ASP A 1 360 ? 46.612 3.741 -97.605 1.00 95.25 360 ASP A O 1
ATOM 2828 N N . ILE A 1 361 ? 47.628 4.935 -95.992 1.00 95.31 361 ILE A N 1
ATOM 2829 C CA . ILE A 1 361 ? 48.996 4.628 -96.431 1.00 95.31 361 ILE A CA 1
ATOM 2830 C C . ILE A 1 361 ? 49.289 3.132 -96.280 1.00 95.31 361 ILE A C 1
ATOM 2832 O O . ILE A 1 361 ? 49.798 2.520 -97.221 1.00 95.31 361 ILE A O 1
ATOM 2836 N N . VAL A 1 362 ? 48.943 2.529 -95.140 1.00 94.88 362 VAL A N 1
ATOM 2837 C CA . VAL A 1 362 ? 49.132 1.090 -94.898 1.00 94.88 362 VAL A CA 1
ATOM 2838 C C . VAL A 1 362 ? 48.367 0.266 -95.931 1.00 94.88 362 VAL A C 1
ATOM 2840 O O . VAL A 1 362 ? 48.953 -0.598 -96.580 1.00 94.88 362 VAL A O 1
ATOM 2843 N N . LYS A 1 363 ? 47.100 0.598 -96.187 1.00 94.94 363 LYS A N 1
ATOM 2844 C CA . LYS A 1 363 ? 46.281 -0.093 -97.191 1.00 94.94 363 LYS A CA 1
ATOM 2845 C C . LYS A 1 363 ? 46.861 0.027 -98.604 1.00 94.94 363 LYS A C 1
ATOM 2847 O O . LYS A 1 363 ? 46.833 -0.925 -99.385 1.00 94.94 363 LYS A O 1
ATOM 2852 N N . LYS A 1 364 ? 47.425 1.190 -98.953 1.00 95.31 364 LYS A N 1
ATOM 2853 C CA . LYS A 1 364 ? 48.112 1.385 -100.237 1.00 95.31 364 LYS A CA 1
ATOM 2854 C C . LYS A 1 364 ? 49.384 0.539 -100.335 1.00 95.31 364 LYS A C 1
ATOM 2856 O O . LYS A 1 364 ? 49.635 -0.037 -101.393 1.00 95.31 364 LYS A O 1
ATOM 2861 N N . LEU A 1 365 ? 50.159 0.442 -99.254 1.00 93.62 365 LEU A N 1
ATOM 2862 C CA . LEU A 1 365 ? 51.351 -0.408 -99.190 1.00 93.62 365 LEU A CA 1
ATOM 2863 C C . LEU A 1 365 ? 50.999 -1.890 -99.339 1.00 93.62 365 LEU A C 1
ATOM 2865 O O . LEU A 1 365 ? 51.670 -2.590 -100.093 1.00 93.62 365 LEU A O 1
ATOM 2869 N N . GLU A 1 366 ? 49.930 -2.355 -98.694 1.00 93.19 366 GLU A N 1
ATOM 2870 C CA . GLU A 1 366 ? 49.437 -3.729 -98.840 1.00 93.19 366 GLU A CA 1
ATOM 2871 C C . GLU A 1 366 ? 49.028 -4.033 -100.287 1.00 93.19 366 GLU A C 1
ATOM 2873 O O . GLU A 1 366 ? 49.468 -5.034 -100.854 1.00 93.19 366 GLU A O 1
ATOM 2878 N N . ASN A 1 367 ? 48.276 -3.133 -100.930 1.00 93.75 367 ASN A N 1
ATOM 2879 C CA . ASN A 1 367 ? 47.911 -3.273 -102.343 1.00 93.75 367 ASN A CA 1
ATOM 2880 C C . ASN A 1 367 ? 49.137 -3.288 -103.269 1.00 93.75 367 ASN A C 1
ATOM 2882 O O . ASN A 1 367 ? 49.199 -4.077 -104.215 1.00 93.75 367 ASN A O 1
ATOM 2886 N N . MET A 1 368 ? 50.126 -2.427 -103.013 1.00 93.75 368 MET A N 1
ATOM 2887 C CA . MET A 1 368 ? 51.371 -2.412 -103.783 1.00 93.75 368 MET A CA 1
ATOM 2888 C C . MET A 1 368 ? 52.168 -3.704 -103.594 1.00 93.75 368 MET A C 1
ATOM 2890 O O . MET A 1 368 ? 52.607 -4.284 -104.581 1.00 93.75 368 MET A O 1
ATOM 2894 N N . GLN A 1 369 ? 52.316 -4.192 -102.360 1.00 91.38 369 GLN A N 1
ATOM 2895 C CA . GLN A 1 369 ? 52.975 -5.473 -102.094 1.00 91.38 369 GLN A CA 1
ATOM 2896 C C . GLN A 1 369 ? 52.259 -6.643 -102.763 1.00 91.38 369 GLN A C 1
ATOM 2898 O O . GLN A 1 369 ? 52.913 -7.564 -103.248 1.00 91.38 369 GLN A O 1
ATOM 2903 N N . TRP A 1 370 ? 50.927 -6.627 -102.769 1.00 93.81 370 TRP A N 1
ATOM 2904 C CA . TRP A 1 370 ? 50.136 -7.628 -103.470 1.00 93.81 370 TRP A CA 1
ATOM 2905 C C . TRP A 1 370 ? 50.397 -7.578 -104.981 1.00 93.81 370 TRP A C 1
ATOM 2907 O O . TRP A 1 370 ? 50.653 -8.609 -105.596 1.00 93.81 370 TRP A O 1
ATOM 2917 N N . THR A 1 371 ? 50.433 -6.375 -105.562 1.00 92.31 371 THR A N 1
ATOM 2918 C CA . THR A 1 371 ? 50.712 -6.173 -106.993 1.00 92.31 371 THR A CA 1
ATOM 2919 C C . THR A 1 371 ? 52.124 -6.627 -107.368 1.00 92.31 371 THR A C 1
ATOM 2921 O O . THR A 1 371 ? 52.293 -7.309 -108.373 1.00 92.31 371 THR A O 1
ATOM 2924 N N . ILE A 1 372 ? 53.134 -6.297 -106.554 1.00 91.50 372 ILE A N 1
ATOM 2925 C CA . ILE A 1 372 ? 54.519 -6.750 -106.759 1.00 91.50 372 ILE A CA 1
ATOM 2926 C C . ILE A 1 372 ? 54.578 -8.277 -106.748 1.00 91.50 372 ILE A C 1
ATOM 2928 O O . ILE A 1 372 ? 55.100 -8.858 -107.693 1.00 91.50 372 ILE A O 1
ATOM 2932 N N . ARG A 1 373 ? 53.971 -8.926 -105.745 1.00 88.75 373 ARG A N 1
ATOM 2933 C CA . ARG A 1 373 ? 53.911 -10.394 -105.672 1.00 88.75 373 ARG A CA 1
ATOM 2934 C C . ARG A 1 373 ? 53.256 -11.013 -106.904 1.00 88.75 373 ARG A C 1
ATOM 2936 O O . ARG A 1 373 ? 53.718 -12.044 -107.381 1.00 88.75 373 ARG A O 1
ATOM 2943 N N . GLN A 1 374 ? 52.208 -10.387 -107.433 1.00 87.12 374 GLN A N 1
ATOM 2944 C CA . GLN A 1 374 ? 51.540 -10.864 -108.641 1.00 87.12 374 GLN A CA 1
ATOM 2945 C C . GLN A 1 374 ? 52.440 -10.744 -109.880 1.00 87.12 374 GLN A C 1
ATOM 2947 O O . GLN A 1 374 ? 52.571 -11.701 -110.635 1.00 87.12 374 GLN A O 1
ATOM 2952 N N . VAL A 1 375 ? 53.115 -9.604 -110.062 1.00 88.94 375 VAL A N 1
ATOM 2953 C CA . VAL A 1 375 ? 54.066 -9.409 -111.170 1.00 88.94 375 VAL A CA 1
ATOM 2954 C C . VAL A 1 375 ? 55.258 -10.359 -111.055 1.00 88.94 375 VAL A C 1
ATOM 2956 O O . VAL A 1 375 ? 55.673 -10.925 -112.059 1.00 88.94 375 VAL A O 1
ATOM 2959 N N . GLU A 1 376 ? 55.795 -10.580 -109.853 1.00 85.44 376 GLU A N 1
ATOM 2960 C CA . GLU A 1 376 ? 56.847 -11.576 -109.613 1.00 85.44 376 GLU A CA 1
ATOM 2961 C C . GLU A 1 376 ? 56.385 -12.984 -110.006 1.00 85.44 376 GLU A C 1
ATOM 2963 O O . GLU A 1 376 ? 57.134 -13.726 -110.642 1.00 85.44 376 GLU A O 1
ATOM 2968 N N . MET A 1 377 ? 55.143 -13.351 -109.672 1.00 82.75 377 MET A N 1
ATOM 2969 C CA . MET A 1 377 ? 54.557 -14.622 -110.096 1.00 82.75 377 MET A CA 1
ATOM 2970 C C . MET A 1 377 ? 54.412 -14.730 -111.619 1.00 82.75 377 MET A C 1
ATOM 2972 O O . MET A 1 377 ? 54.679 -15.802 -112.162 1.00 82.75 377 MET A O 1
ATOM 2976 N N . ASP A 1 378 ? 54.016 -13.656 -112.302 1.00 82.12 378 ASP A N 1
ATOM 2977 C CA . ASP A 1 378 ? 53.870 -13.628 -113.763 1.00 82.12 378 ASP A CA 1
ATOM 2978 C C . ASP A 1 378 ? 55.231 -13.650 -114.483 1.00 82.12 378 ASP A C 1
ATOM 2980 O O . ASP A 1 378 ? 55.391 -14.355 -115.480 1.00 82.12 378 ASP A O 1
ATOM 2984 N N . LEU A 1 379 ? 56.241 -12.948 -113.956 1.00 78.75 379 LEU A N 1
ATOM 2985 C CA . LEU A 1 379 ? 57.604 -12.930 -114.497 1.00 78.75 379 LEU A CA 1
ATOM 2986 C C . LEU A 1 379 ? 58.292 -14.295 -114.338 1.00 78.75 379 LEU A C 1
ATOM 2988 O O . LEU A 1 379 ? 58.926 -14.778 -115.272 1.00 78.75 379 LEU A O 1
ATOM 2992 N N . ASN A 1 380 ? 58.091 -14.956 -113.194 1.00 75.81 380 ASN A N 1
ATOM 2993 C CA . ASN A 1 380 ? 58.558 -16.325 -112.951 1.00 75.81 380 ASN A CA 1
ATOM 2994 C C . ASN A 1 380 ? 57.745 -17.390 -113.718 1.00 75.81 380 ASN A C 1
ATOM 2996 O O . ASN A 1 380 ? 58.099 -18.568 -113.686 1.00 75.81 380 ASN A O 1
ATOM 3000 N N . ARG A 1 381 ? 56.647 -17.003 -114.387 1.00 67.81 381 ARG A N 1
ATOM 3001 C CA . ARG A 1 381 ? 55.820 -17.870 -115.245 1.00 67.81 381 ARG A CA 1
ATOM 3002 C C . ARG A 1 381 ? 56.127 -17.742 -116.739 1.00 67.81 381 ARG A C 1
ATOM 3004 O O . ARG A 1 381 ? 55.481 -18.438 -117.524 1.00 67.81 381 ARG A O 1
ATOM 3011 N N . LEU A 1 382 ? 57.085 -16.906 -117.154 1.00 5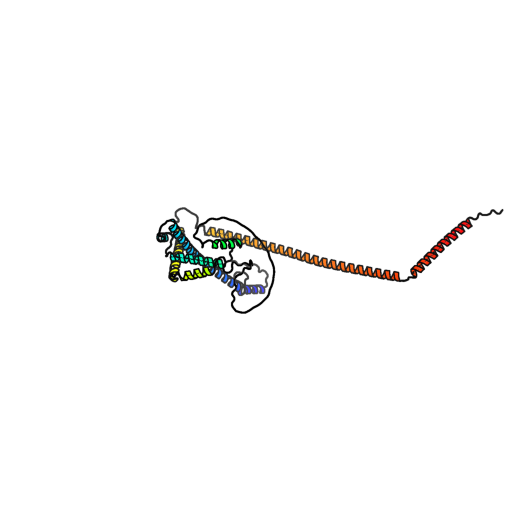8.12 382 LEU A N 1
ATOM 3012 C CA . LEU A 1 382 ? 57.538 -16.914 -118.546 1.00 58.12 382 LEU A CA 1
ATOM 3013 C C . LEU A 1 382 ? 58.218 -18.261 -118.867 1.00 58.12 382 LEU A C 1
ATOM 3015 O O . LEU A 1 382 ? 59.136 -18.654 -118.151 1.00 58.12 382 LEU A O 1
ATOM 3019 N N . PRO A 1 383 ? 57.790 -18.983 -119.919 1.00 59.78 383 PRO A N 1
ATOM 3020 C CA . PRO A 1 383 ? 58.448 -20.214 -120.330 1.00 59.78 383 PRO A CA 1
ATOM 3021 C C . PRO A 1 383 ? 59.830 -19.897 -120.912 1.00 59.78 383 PRO A C 1
ATOM 3023 O O . PRO A 1 383 ? 59.945 -19.057 -121.807 1.00 59.78 383 PRO A O 1
ATOM 3026 N N . ASP A 1 384 ? 60.859 -20.602 -120.435 1.00 52.03 384 ASP A N 1
ATOM 3027 C CA . ASP A 1 384 ? 62.165 -20.667 -121.090 1.00 52.03 384 ASP A CA 1
ATOM 3028 C C . ASP A 1 384 ? 61.954 -21.034 -122.565 1.00 52.03 384 ASP A C 1
ATOM 3030 O O . ASP A 1 384 ? 61.530 -22.144 -122.902 1.00 52.03 384 ASP A O 1
ATOM 3034 N N . HIS A 1 385 ? 62.217 -20.090 -123.469 1.00 52.25 385 HIS A N 1
ATOM 3035 C CA . HIS A 1 385 ? 62.308 -20.418 -124.883 1.00 52.25 385 HIS A CA 1
ATOM 3036 C C . HIS A 1 385 ? 63.554 -21.293 -125.096 1.00 52.25 385 HIS A C 1
ATOM 3038 O O . HIS A 1 385 ? 64.652 -20.880 -124.717 1.00 52.25 385 HIS A O 1
ATOM 3044 N N . PRO A 1 386 ? 63.428 -22.473 -125.731 1.00 52.50 386 PRO A N 1
ATOM 3045 C CA . PRO A 1 386 ? 64.582 -23.278 -126.081 1.00 52.50 386 PRO A CA 1
ATOM 3046 C C . PRO A 1 386 ? 65.251 -22.640 -127.301 1.00 52.50 386 PRO A C 1
ATOM 3048 O O . PRO A 1 386 ? 64.720 -22.697 -128.409 1.00 52.50 386 PRO A O 1
ATOM 3051 N N . SER A 1 387 ? 66.413 -22.023 -127.112 1.00 44.38 387 SER A N 1
ATOM 3052 C CA . SER A 1 387 ? 67.316 -21.692 -128.215 1.00 44.38 387 SER A CA 1
ATOM 3053 C C . SER A 1 387 ? 68.452 -22.713 -128.248 1.00 44.38 387 SER A C 1
ATOM 3055 O O . SER A 1 387 ? 69.344 -22.671 -127.404 1.00 44.38 387 SER A O 1
ATOM 3057 N N . THR A 1 388 ? 68.285 -23.642 -129.197 1.00 44.94 388 THR A N 1
ATOM 3058 C CA . THR A 1 388 ? 69.262 -24.395 -130.014 1.00 44.94 388 THR A CA 1
ATOM 3059 C C . THR A 1 388 ? 70.745 -24.237 -129.726 1.00 44.94 388 THR A C 1
ATOM 3061 O O . THR A 1 388 ? 71.220 -23.080 -129.702 1.00 44.94 388 THR A O 1
#

Mean predicted aligned error: 22.84 Å